Protein AF-A0A844ATQ6-F1 (afdb_monomer_lite)

InterPro domains:
  IPR001343 RTX calcium-binding nonapeptide repeat [PF00353] (428-460)
  IPR001343 RTX calcium-binding nonapeptide repeat [PF00353] (462-496)
  IPR001343 RTX calcium-binding nonapeptide repeat [PF00353] (525-558)
  IPR001466 Beta-lactamase-related [PF00144] (22-271)
  IPR003995 RTX toxin determinant A [PR01488] (62-83)
  IPR003995 RTX toxin determinant A [PR01488] (525-546)
  IPR011049 Serralysin-like metalloprotease, C-terminal [G3DSA:2.150.10.10] (429-467)
  IPR011049 Serralysin-like metalloprotease, C-terminal [G3DSA:2.150.10.10] (470-515)
  IPR011049 Serralysin-like metalloprotease, C-terminal [G3DSA:2.150.10.10] (516-627)
  IPR011049 Serralysin-like metalloprotease, C-terminal [SSF51120] (438-601)
  IPR012338 Beta-lactamase/transpeptidase-like [G3DSA:3.40.710.10] (4-339)
  IPR012338 Beta-lactamase/transpeptidase-like [SSF56601] (23-316)
  IPR018511 Hemolysin-type calcium-binding conserved site [PS00330] (440-458)
  IPR018511 Hemolysin-type calcium-binding conserved site [PS00330] (458-476)
  IPR018511 Hemolysin-type calcium-binding conserved site [PS00330] (521-539)
  IPR018511 Hemolysin-type calcium-binding conserved site [PS00330] (530-548)
  IPR018511 Hemolysin-type calcium-binding conserved site [PS00330] (539-557)
  IPR050491 Beta-lactamase AmpC-like [PTHR46825] (9-345)

Structure (mmCIF, N/CA/C/O backbone):
data_AF-A0A844ATQ6-F1
#
_entry.id   AF-A0A844ATQ6-F1
#
loop_
_atom_site.group_PDB
_atom_site.id
_atom_site.type_symbol
_atom_site.label_atom_id
_atom_site.label_alt_id
_atom_site.label_comp_id
_atom_site.label_asym_id
_atom_site.label_entity_id
_atom_site.label_seq_id
_atom_site.pdbx_PDB_ins_code
_atom_site.Cartn_x
_atom_site.Cartn_y
_atom_site.Cartn_z
_atom_site.occupancy
_atom_site.B_iso_or_equiv
_atom_site.auth_seq_id
_atom_site.auth_comp_id
_atom_site.auth_asym_id
_atom_site.auth_atom_id
_atom_site.pdbx_PDB_model_num
ATOM 1 N N . MET A 1 1 ? -4.020 -2.992 -28.071 1.00 38.81 1 MET A N 1
ATOM 2 C CA . MET A 1 1 ? -3.201 -4.146 -27.638 1.00 38.81 1 MET A CA 1
ATOM 3 C C . MET A 1 1 ? -1.883 -4.136 -28.378 1.00 38.81 1 MET A C 1
ATOM 5 O O . MET A 1 1 ? -1.831 -4.444 -29.564 1.00 38.81 1 MET A O 1
ATOM 9 N N . THR A 1 2 ? -0.834 -3.743 -27.676 1.00 37.75 2 THR A N 1
ATOM 10 C CA . THR A 1 2 ? 0.533 -3.782 -28.170 1.00 37.75 2 THR A CA 1
ATOM 11 C C . THR A 1 2 ? 1.188 -4.994 -27.542 1.00 37.75 2 THR A C 1
ATOM 13 O O . THR A 1 2 ? 1.306 -5.078 -26.323 1.00 37.75 2 THR A O 1
ATOM 16 N N . LYS A 1 3 ? 1.568 -5.970 -28.359 1.00 44.66 3 LYS A N 1
ATOM 17 C CA . LYS A 1 3 ? 2.330 -7.108 -27.859 1.00 44.66 3 LYS A CA 1
ATOM 18 C C . LYS A 1 3 ? 3.754 -6.624 -27.612 1.00 44.66 3 LYS A C 1
ATOM 20 O O . LYS A 1 3 ? 4.415 -6.197 -28.560 1.00 44.66 3 LYS A O 1
ATOM 25 N N . PHE A 1 4 ? 4.173 -6.650 -26.347 1.00 57.25 4 PHE A N 1
ATOM 26 C CA . PHE A 1 4 ? 5.565 -6.449 -25.959 1.00 57.25 4 PHE A CA 1
ATOM 27 C C . PHE A 1 4 ? 6.418 -7.447 -26.743 1.00 57.25 4 PHE A C 1
ATOM 29 O O . PHE A 1 4 ? 6.160 -8.651 -26.689 1.00 57.25 4 PHE A O 1
ATOM 36 N N . ASP A 1 5 ? 7.370 -6.944 -27.525 1.00 64.88 5 ASP A N 1
ATOM 37 C CA . ASP A 1 5 ? 8.362 -7.763 -28.215 1.00 64.88 5 ASP A CA 1
ATOM 38 C C . ASP A 1 5 ? 9.671 -7.736 -27.413 1.00 64.88 5 ASP A C 1
ATOM 40 O O . ASP A 1 5 ? 10.418 -6.752 -27.496 1.00 64.88 5 ASP A O 1
ATOM 44 N N . PRO A 1 6 ? 9.986 -8.817 -26.670 1.00 66.69 6 PRO A N 1
ATOM 45 C CA . PRO A 1 6 ? 11.220 -8.930 -25.902 1.00 66.69 6 PRO A CA 1
ATOM 46 C C . PRO A 1 6 ? 12.475 -8.654 -26.730 1.00 66.69 6 PRO A C 1
ATOM 48 O O . PRO A 1 6 ? 13.428 -8.067 -26.228 1.00 66.69 6 PRO A O 1
ATOM 51 N N . ASN A 1 7 ? 12.499 -9.045 -28.009 1.00 75.00 7 ASN A N 1
ATOM 52 C CA . ASN A 1 7 ? 13.700 -8.915 -28.836 1.00 75.00 7 ASN A CA 1
ATOM 53 C C . ASN A 1 7 ? 13.980 -7.463 -29.211 1.00 75.00 7 ASN A C 1
ATOM 55 O O . ASN A 1 7 ? 15.129 -7.014 -29.204 1.00 75.00 7 ASN A O 1
ATOM 59 N N . ALA A 1 8 ? 12.927 -6.730 -29.545 1.00 73.56 8 ALA A N 1
ATOM 60 C CA . ALA A 1 8 ? 13.019 -5.323 -29.879 1.00 73.56 8 ALA A CA 1
ATOM 61 C C . ALA A 1 8 ? 13.275 -4.466 -28.626 1.00 73.56 8 ALA A C 1
ATOM 63 O O . ALA A 1 8 ? 14.114 -3.568 -28.695 1.00 73.56 8 ALA A O 1
ATOM 64 N N . PHE A 1 9 ? 12.688 -4.819 -27.473 1.00 80.31 9 PHE A N 1
ATOM 65 C CA . PHE A 1 9 ? 13.021 -4.204 -26.184 1.00 80.31 9 PHE A CA 1
ATOM 66 C C . PHE A 1 9 ? 14.500 -4.408 -25.824 1.00 80.31 9 PHE A C 1
ATOM 68 O O . PHE A 1 9 ? 15.216 -3.430 -25.619 1.00 80.31 9 PHE A O 1
ATOM 75 N N . MET A 1 10 ? 15.000 -5.650 -25.865 1.00 83.81 10 MET A N 1
ATOM 76 C CA . MET A 1 10 ? 16.425 -5.947 -25.650 1.00 83.81 10 MET A CA 1
ATOM 77 C C . MET A 1 10 ? 17.326 -5.151 -26.602 1.00 83.81 10 MET A C 1
ATOM 79 O O . MET A 1 10 ? 18.316 -4.560 -26.175 1.00 83.81 10 MET A O 1
ATOM 83 N N . SER A 1 11 ? 16.968 -5.084 -27.888 1.00 86.81 11 SER A N 1
ATOM 84 C CA . SER A 1 11 ? 17.732 -4.325 -28.889 1.00 86.81 11 SER A CA 1
ATOM 85 C C . SER A 1 11 ? 17.737 -2.820 -28.600 1.00 86.81 11 SER A C 1
ATOM 87 O O . SER A 1 11 ? 18.735 -2.140 -28.828 1.00 86.81 11 SER A O 1
ATOM 89 N N . ALA A 1 12 ? 16.630 -2.276 -28.096 1.00 87.50 12 ALA A N 1
ATOM 90 C CA . ALA A 1 12 ? 16.512 -0.869 -27.746 1.00 87.50 12 ALA A CA 1
ATOM 91 C C . ALA A 1 12 ? 17.353 -0.501 -26.523 1.00 87.50 12 ALA A C 1
ATOM 93 O O . ALA A 1 12 ? 18.058 0.506 -26.553 1.00 87.50 12 ALA A O 1
ATOM 94 N N . VAL A 1 13 ? 17.341 -1.346 -25.492 1.00 90.94 13 VAL A N 1
ATOM 95 C CA . VAL A 1 13 ? 18.189 -1.177 -24.306 1.00 90.94 13 VAL A CA 1
ATOM 96 C C . VAL A 1 13 ? 19.673 -1.278 -24.690 1.00 90.94 13 VAL A C 1
ATOM 98 O O . VAL A 1 13 ? 20.479 -0.447 -24.275 1.00 90.94 13 VAL A O 1
ATOM 101 N N . GLN A 1 14 ? 20.034 -2.204 -25.589 1.00 93.00 14 GLN A N 1
ATOM 102 C CA . GLN A 1 14 ? 21.385 -2.283 -26.166 1.00 93.00 14 GLN A CA 1
ATOM 103 C C . GLN A 1 14 ? 21.783 -1.009 -26.925 1.00 93.00 14 GLN A C 1
ATOM 105 O O . GLN A 1 14 ? 22.914 -0.544 -26.788 1.00 93.00 14 GLN A O 1
ATOM 110 N N . ASN A 1 15 ? 20.866 -0.415 -27.696 1.00 90.88 15 ASN A N 1
ATOM 111 C CA . ASN A 1 15 ? 21.109 0.858 -28.382 1.00 90.88 15 ASN A CA 1
ATOM 112 C C . ASN A 1 15 ? 21.277 2.023 -27.395 1.00 90.88 15 ASN A C 1
ATOM 114 O O . ASN A 1 15 ? 22.117 2.891 -27.625 1.00 90.88 15 ASN A O 1
ATOM 118 N N . GLY A 1 16 ? 20.509 2.025 -26.302 1.00 91.56 16 GLY A N 1
ATOM 119 C CA . GLY A 1 16 ? 20.663 2.964 -25.193 1.00 91.56 16 GLY A CA 1
ATOM 120 C C . GLY A 1 16 ? 22.066 2.890 -24.599 1.00 91.56 16 GLY A C 1
ATOM 121 O O . GLY A 1 16 ? 22.805 3.871 -24.641 1.00 91.56 16 GLY A O 1
ATOM 122 N N . MET A 1 17 ? 22.497 1.697 -24.189 1.00 94.38 17 MET A N 1
ATOM 123 C CA . MET A 1 17 ? 23.856 1.451 -23.695 1.00 94.38 17 MET A CA 1
ATOM 124 C C . MET A 1 17 ? 24.949 1.840 -24.707 1.00 94.38 17 MET A C 1
ATOM 126 O O . MET A 1 17 ? 25.973 2.409 -24.341 1.00 94.38 17 MET A O 1
ATOM 130 N N . ALA A 1 18 ? 24.739 1.597 -26.003 1.00 93.12 18 ALA A N 1
ATOM 131 C CA . ALA A 1 18 ? 25.679 2.008 -27.049 1.00 93.12 18 ALA A CA 1
ATOM 132 C C . ALA A 1 18 ? 25.796 3.538 -27.216 1.00 93.12 18 ALA A C 1
ATOM 134 O O . ALA A 1 18 ? 26.743 4.006 -27.849 1.00 93.12 18 ALA A O 1
ATOM 135 N N . SER A 1 19 ? 24.851 4.315 -26.674 1.00 91.62 19 SER A N 1
ATOM 136 C CA . SER A 1 19 ? 24.891 5.782 -26.677 1.00 91.62 19 SER A CA 1
ATOM 137 C C . SER A 1 19 ? 25.714 6.378 -25.533 1.00 91.62 19 SER A C 1
ATOM 139 O O . SER A 1 19 ? 25.992 7.578 -25.560 1.00 91.62 19 SER A O 1
ATOM 141 N N . TYR A 1 20 ? 26.104 5.566 -24.542 1.00 93.19 20 TYR A N 1
ATOM 142 C CA . TYR A 1 20 ? 26.941 6.027 -23.444 1.00 93.19 20 TYR A CA 1
ATOM 143 C C . TYR A 1 20 ? 28.271 6.561 -23.986 1.00 93.19 20 TYR A C 1
ATOM 145 O O . TYR A 1 20 ? 29.025 5.855 -24.657 1.00 93.19 20 TYR A O 1
ATOM 153 N N . ALA A 1 21 ? 28.536 7.836 -23.708 1.00 87.00 21 ALA A N 1
ATOM 154 C CA . ALA A 1 21 ? 29.708 8.557 -24.201 1.00 87.00 21 ALA A CA 1
ATOM 155 C C . ALA A 1 21 ? 30.670 8.981 -23.079 1.00 87.00 21 ALA A C 1
ATOM 157 O O . ALA A 1 21 ? 31.659 9.661 -23.356 1.00 87.00 21 ALA A O 1
ATOM 158 N N . GLY A 1 22 ? 30.376 8.599 -21.831 1.00 86.19 22 GLY A N 1
ATOM 159 C CA . GLY A 1 22 ? 31.247 8.854 -20.691 1.00 86.19 22 GLY A CA 1
ATOM 160 C C . GLY A 1 22 ? 32.509 7.995 -20.747 1.00 86.19 22 GLY A C 1
ATOM 161 O O . GLY A 1 22 ? 32.565 6.964 -21.416 1.00 86.19 22 GLY A O 1
ATOM 162 N N . ASP A 1 23 ? 33.544 8.415 -20.030 1.00 89.81 23 ASP A N 1
ATOM 163 C CA . ASP A 1 23 ? 34.833 7.728 -19.998 1.00 89.81 23 ASP A CA 1
ATOM 164 C C . ASP A 1 23 ? 35.087 6.989 -18.676 1.00 89.81 23 ASP A C 1
ATOM 166 O O . ASP A 1 23 ? 36.220 6.577 -18.411 1.00 89.81 23 ASP A O 1
ATOM 170 N N . ALA A 1 24 ? 34.058 6.795 -17.845 1.00 93.56 24 ALA A N 1
ATOM 171 C CA . ALA A 1 24 ? 34.177 6.018 -16.613 1.00 93.56 24 ALA A CA 1
ATOM 172 C C . ALA A 1 24 ? 34.747 4.607 -16.885 1.00 93.56 24 ALA A C 1
ATOM 174 O O . ALA A 1 24 ? 34.417 4.007 -17.912 1.00 93.56 24 ALA A O 1
ATOM 175 N N . PRO A 1 25 ? 35.592 4.055 -15.991 1.00 94.69 25 PRO A N 1
ATOM 176 C CA . PRO A 1 25 ? 36.188 2.729 -16.188 1.00 94.69 25 PRO A CA 1
ATOM 177 C C . PRO A 1 25 ? 35.173 1.596 -16.337 1.00 94.69 25 PRO A C 1
ATOM 179 O O . PRO A 1 25 ? 35.445 0.638 -17.060 1.00 94.69 25 PRO A O 1
ATOM 182 N N . ALA A 1 26 ? 34.005 1.730 -15.708 1.00 96.44 26 ALA A N 1
ATOM 183 C CA . ALA A 1 26 ? 32.845 0.902 -15.971 1.00 96.44 26 ALA A CA 1
ATOM 184 C C . ALA A 1 26 ? 31.550 1.719 -15.929 1.00 96.44 26 ALA A C 1
ATOM 186 O O . ALA A 1 26 ? 31.425 2.700 -15.191 1.00 96.44 26 ALA A O 1
ATOM 187 N N . VAL A 1 27 ? 30.578 1.265 -16.715 1.00 96.94 27 VAL A N 1
ATOM 188 C CA . VAL A 1 27 ? 29.175 1.661 -16.609 1.00 96.94 27 VAL A CA 1
ATOM 189 C C . VAL A 1 27 ? 28.333 0.397 -16.538 1.00 96.94 27 VAL A C 1
ATOM 191 O O . VAL A 1 27 ? 28.502 -0.516 -17.349 1.00 96.94 27 VAL A O 1
ATOM 194 N N . LEU A 1 28 ? 27.453 0.336 -15.548 1.00 97.38 28 LEU A N 1
ATOM 195 C CA . LEU A 1 28 ? 26.475 -0.732 -15.386 1.00 97.38 28 LEU A CA 1
ATOM 196 C C . LEU A 1 28 ? 25.103 -0.113 -15.598 1.00 97.38 28 LEU A C 1
ATOM 198 O O . LEU A 1 28 ? 24.837 0.985 -15.113 1.00 97.38 28 LEU A O 1
ATOM 202 N N . MET A 1 29 ? 24.246 -0.801 -16.329 1.00 97.19 29 MET A N 1
ATOM 203 C CA . MET A 1 29 ? 22.876 -0.385 -16.567 1.00 97.19 29 MET A CA 1
ATOM 204 C C . MET A 1 29 ? 21.993 -1.610 -16.539 1.00 97.19 29 MET A C 1
ATOM 206 O O . MET A 1 29 ? 22.346 -2.666 -17.065 1.00 97.19 29 MET A O 1
ATOM 210 N N . GLU A 1 30 ? 20.818 -1.448 -15.974 1.00 96.75 30 GLU A N 1
ATOM 211 C CA . GLU A 1 30 ? 19.786 -2.456 -16.040 1.00 96.75 30 GLU A CA 1
ATOM 212 C C . GLU A 1 30 ? 18.453 -1.770 -16.271 1.00 96.75 30 GLU A C 1
ATOM 214 O O . GLU A 1 30 ? 18.163 -0.711 -15.705 1.00 96.75 30 GLU A O 1
ATOM 219 N N . VAL A 1 31 ? 17.680 -2.348 -17.182 1.00 94.19 31 VAL A N 1
ATOM 220 C CA . VAL A 1 31 ? 16.356 -1.848 -17.526 1.00 94.19 31 VAL A CA 1
ATOM 221 C C . VAL A 1 31 ? 15.381 -2.998 -17.421 1.00 94.19 31 VAL A C 1
ATOM 223 O O . VAL A 1 31 ? 15.511 -3.987 -18.144 1.00 94.19 31 VAL A O 1
ATOM 226 N N . GLU A 1 32 ? 14.406 -2.854 -16.537 1.00 90.19 32 GLU A N 1
ATOM 227 C CA . GLU A 1 32 ? 13.373 -3.850 -16.294 1.00 90.19 32 GLU A CA 1
ATOM 228 C C . GLU A 1 32 ? 12.025 -3.340 -16.786 1.00 90.19 32 GLU A C 1
ATOM 230 O O . GLU A 1 32 ? 11.687 -2.161 -16.640 1.00 90.19 32 GLU A O 1
ATOM 235 N N . ARG A 1 33 ? 11.270 -4.238 -17.420 1.00 81.81 33 ARG A N 1
ATOM 236 C CA . ARG A 1 33 ? 9.854 -4.032 -17.698 1.00 81.81 33 ARG A CA 1
ATOM 237 C C . ARG A 1 33 ? 9.115 -5.363 -17.809 1.00 81.81 33 ARG A C 1
ATOM 239 O O . ARG A 1 33 ? 9.524 -6.233 -18.579 1.00 81.81 33 ARG A O 1
ATOM 246 N N . ASN A 1 34 ? 7.958 -5.467 -17.154 1.00 70.69 34 ASN A N 1
ATOM 247 C CA . ASN A 1 34 ? 7.061 -6.630 -17.209 1.00 70.69 34 ASN A CA 1
ATOM 248 C C . ASN A 1 34 ? 7.776 -7.967 -16.921 1.00 70.69 34 ASN A C 1
ATOM 250 O O . ASN A 1 34 ? 7.528 -8.971 -17.591 1.00 70.69 34 ASN A O 1
ATOM 254 N N . GLY A 1 35 ? 8.698 -7.971 -15.957 1.00 71.62 35 GLY A N 1
ATOM 255 C CA . GLY A 1 35 ? 9.470 -9.146 -15.556 1.00 71.62 35 GLY A CA 1
ATOM 256 C C . GLY A 1 35 ? 10.632 -9.493 -16.492 1.00 71.62 35 GLY A C 1
ATOM 257 O O . GLY A 1 35 ? 11.340 -10.467 -16.238 1.00 71.62 35 GLY A O 1
ATOM 258 N N . LEU A 1 36 ? 10.858 -8.721 -17.562 1.00 77.25 36 LEU A N 1
ATOM 259 C CA . LEU A 1 36 ? 12.050 -8.834 -18.399 1.00 77.25 36 LEU A CA 1
ATOM 260 C C . LEU A 1 36 ? 13.070 -7.775 -17.984 1.00 77.25 36 LEU A C 1
ATOM 262 O O . LEU A 1 36 ? 12.887 -6.593 -18.276 1.00 77.25 36 LEU A O 1
ATOM 266 N N . SER A 1 37 ? 14.167 -8.219 -17.373 1.00 87.69 37 SER A N 1
ATOM 267 C CA . SER A 1 37 ? 15.332 -7.377 -17.110 1.00 87.69 37 SER A CA 1
ATOM 268 C C . SER A 1 37 ? 16.386 -7.534 -18.206 1.00 87.69 37 SER A C 1
ATOM 270 O O . SER A 1 37 ? 16.651 -8.639 -18.690 1.00 87.69 37 SER A O 1
ATOM 272 N N . VAL A 1 38 ? 16.967 -6.414 -18.628 1.00 92.25 38 VAL A N 1
ATOM 273 C CA . VAL A 1 38 ? 18.083 -6.364 -19.572 1.00 92.25 38 VAL A CA 1
ATOM 274 C C . VAL A 1 38 ? 19.276 -5.732 -18.874 1.00 92.25 38 VAL A C 1
ATOM 276 O O . VAL A 1 38 ? 19.400 -4.511 -18.789 1.00 92.25 38 VAL A O 1
ATOM 279 N N . GLU A 1 39 ? 20.158 -6.600 -18.400 1.00 95.38 39 GLU A N 1
ATOM 280 C CA . GLU A 1 39 ? 21.412 -6.260 -17.738 1.00 95.38 39 GLU A CA 1
ATOM 281 C C . GLU A 1 39 ? 22.512 -6.018 -18.773 1.00 95.38 39 GLU A C 1
ATOM 283 O O . GLU A 1 39 ? 22.809 -6.876 -19.612 1.00 95.38 39 GLU A O 1
ATOM 288 N N . LEU A 1 40 ? 23.119 -4.833 -18.738 1.00 96.44 40 LEU A N 1
ATOM 289 C CA . LEU A 1 40 ? 24.229 -4.461 -19.600 1.00 96.44 40 LEU A CA 1
ATOM 290 C C . LEU A 1 40 ? 25.335 -3.794 -18.787 1.00 96.44 40 LEU A C 1
ATOM 292 O O . LEU A 1 40 ? 25.109 -2.825 -18.067 1.00 96.44 40 LEU A O 1
ATOM 296 N N . ALA A 1 41 ? 26.566 -4.235 -19.018 1.00 95.94 41 ALA A N 1
ATOM 297 C CA . ALA A 1 41 ? 27.761 -3.611 -18.480 1.00 95.94 41 ALA A CA 1
ATOM 298 C C . ALA A 1 41 ? 28.758 -3.313 -19.605 1.00 95.94 41 ALA A C 1
ATOM 300 O O . ALA A 1 41 ? 28.888 -4.070 -20.572 1.00 95.94 41 ALA A O 1
ATOM 301 N N . GLN A 1 42 ? 29.484 -2.208 -19.472 1.00 95.75 42 GLN A N 1
ATOM 302 C CA . GLN A 1 42 ? 30.662 -1.902 -20.278 1.00 95.75 42 GLN A CA 1
ATOM 303 C C . GLN A 1 42 ? 31.836 -1.570 -19.361 1.00 95.75 42 GLN A C 1
ATOM 305 O O . GLN A 1 42 ? 31.654 -1.026 -18.275 1.00 95.75 42 GLN A O 1
ATOM 310 N N . GLY A 1 43 ? 33.050 -1.855 -19.831 1.00 95.31 43 GLY A N 1
ATOM 311 C CA . GLY A 1 43 ? 34.276 -1.564 -19.095 1.00 95.31 43 GLY A CA 1
ATOM 312 C C . GLY A 1 43 ? 34.751 -2.718 -18.214 1.00 95.31 43 GLY A C 1
ATOM 313 O O . GLY A 1 43 ? 34.447 -3.885 -18.477 1.00 95.31 43 GLY A O 1
ATOM 314 N N . THR A 1 44 ? 35.565 -2.398 -17.213 1.00 95.31 44 THR A N 1
ATOM 315 C CA . THR A 1 44 ? 36.296 -3.380 -16.400 1.00 95.31 44 THR A CA 1
ATOM 316 C C . THR A 1 44 ? 36.173 -3.097 -14.906 1.00 95.31 44 THR A C 1
ATOM 318 O O . THR A 1 44 ? 35.864 -1.979 -14.503 1.00 95.31 44 THR A O 1
ATOM 321 N N . LEU A 1 45 ? 36.424 -4.109 -14.069 1.00 91.31 45 LEU A N 1
ATOM 322 C CA . LEU A 1 45 ? 36.301 -3.991 -12.608 1.00 91.31 45 LEU A CA 1
ATOM 323 C C . LEU A 1 45 ? 37.207 -2.905 -12.004 1.00 91.31 45 LEU A C 1
ATOM 325 O O . LEU A 1 45 ? 36.855 -2.313 -10.986 1.00 91.31 45 LEU A O 1
ATOM 329 N N . SER A 1 46 ? 38.362 -2.644 -12.624 1.00 92.62 46 SER A N 1
ATOM 330 C CA . SER A 1 46 ? 39.246 -1.519 -12.303 1.00 92.62 46 SER A CA 1
ATOM 331 C C . SER A 1 46 ? 40.100 -1.132 -13.517 1.00 92.62 46 SER A C 1
ATOM 333 O O . SER A 1 46 ? 40.096 -1.821 -14.537 1.00 92.62 46 SER A O 1
ATOM 335 N N . LEU A 1 47 ? 40.863 -0.039 -13.420 1.00 91.25 47 LEU A N 1
ATOM 336 C CA . LEU A 1 47 ? 41.834 0.359 -14.450 1.00 91.25 47 LEU A CA 1
ATOM 337 C C . LEU A 1 47 ? 43.029 -0.607 -14.574 1.00 91.25 47 LEU A C 1
ATOM 339 O O . LEU A 1 47 ? 43.624 -0.692 -15.649 1.00 91.25 47 LEU A O 1
ATOM 343 N N . ASP A 1 48 ? 43.365 -1.329 -13.501 1.00 89.56 48 ASP A N 1
ATOM 344 C CA . ASP A 1 48 ? 44.504 -2.258 -13.448 1.00 89.56 48 ASP A CA 1
ATOM 345 C C . ASP A 1 48 ? 44.090 -3.733 -13.645 1.00 89.56 48 ASP A C 1
ATOM 347 O O . ASP A 1 48 ? 44.944 -4.601 -13.843 1.00 89.56 48 ASP A O 1
ATOM 351 N N . ASP A 1 49 ? 42.786 -4.022 -13.629 1.00 88.75 49 ASP A N 1
ATOM 352 C CA . ASP A 1 49 ? 42.197 -5.345 -13.847 1.00 88.75 49 ASP A CA 1
ATOM 353 C C . ASP A 1 49 ? 41.349 -5.346 -15.122 1.00 88.75 49 ASP A C 1
ATOM 355 O O . ASP A 1 49 ? 40.322 -4.681 -15.199 1.00 88.75 49 ASP A O 1
ATOM 359 N N . SER A 1 50 ? 41.747 -6.137 -16.123 1.00 91.69 50 SER A N 1
ATOM 360 C CA . SER A 1 50 ? 41.017 -6.258 -17.390 1.00 91.69 50 SER A CA 1
ATOM 361 C C . SER A 1 50 ? 39.759 -7.136 -17.319 1.00 91.69 50 SER A C 1
ATOM 363 O O . SER A 1 50 ? 39.159 -7.411 -18.359 1.00 91.69 50 SER A O 1
ATOM 365 N N . THR A 1 51 ? 39.399 -7.653 -16.142 1.00 94.56 51 THR A N 1
ATOM 366 C CA . THR A 1 51 ? 38.177 -8.440 -15.944 1.00 94.56 51 THR A CA 1
ATOM 367 C C . THR A 1 51 ? 36.955 -7.578 -16.277 1.00 94.56 51 THR A C 1
ATOM 369 O O . THR A 1 51 ? 36.840 -6.476 -15.735 1.00 94.56 51 THR A O 1
ATOM 372 N N . PRO A 1 52 ? 36.056 -8.031 -17.175 1.00 96.06 52 PRO A N 1
ATOM 373 C CA . PRO A 1 52 ? 34.854 -7.280 -17.518 1.00 96.06 52 PRO A CA 1
ATOM 374 C C . PRO A 1 52 ? 33.995 -7.002 -16.288 1.00 96.06 52 PRO A C 1
ATOM 376 O O . PRO A 1 52 ? 33.831 -7.879 -15.439 1.00 96.06 52 PRO A O 1
ATOM 379 N N . ALA A 1 53 ? 33.441 -5.796 -16.213 1.00 95.06 53 ALA A N 1
ATOM 380 C CA . ALA A 1 53 ? 32.435 -5.487 -15.210 1.00 95.06 53 ALA A CA 1
ATOM 381 C C . ALA A 1 53 ? 31.121 -6.227 -15.518 1.00 95.06 53 ALA A C 1
ATOM 383 O O . ALA A 1 53 ? 30.819 -6.508 -16.681 1.00 95.06 53 ALA A O 1
ATOM 384 N N . THR A 1 54 ? 30.348 -6.532 -14.479 1.00 93.94 54 THR A N 1
ATOM 385 C CA . THR A 1 54 ? 29.026 -7.165 -14.580 1.00 93.94 54 THR A CA 1
ATOM 386 C C . THR A 1 54 ? 28.034 -6.441 -13.677 1.00 93.94 54 THR A C 1
ATOM 388 O O . THR A 1 54 ? 28.428 -5.702 -12.773 1.00 93.94 54 THR A O 1
ATOM 391 N N . ASN A 1 55 ? 26.744 -6.654 -13.915 1.00 90.62 55 ASN A N 1
ATOM 392 C CA . ASN A 1 55 ? 25.656 -6.087 -13.119 1.00 90.62 55 ASN A CA 1
ATOM 393 C C . ASN A 1 55 ? 25.588 -6.649 -11.685 1.00 90.62 55 ASN A C 1
ATOM 395 O O . ASN A 1 55 ? 24.956 -6.044 -10.822 1.00 90.62 55 ASN A O 1
ATOM 399 N N . GLU A 1 56 ? 26.306 -7.741 -11.397 1.00 88.69 56 GLU A N 1
ATOM 400 C CA . GLU A 1 56 ? 26.466 -8.280 -10.038 1.00 88.69 56 GLU A CA 1
ATOM 401 C C . GLU A 1 56 ? 27.499 -7.497 -9.203 1.00 88.69 56 GLU A C 1
ATOM 403 O O . GLU A 1 56 ? 27.639 -7.727 -8.001 1.00 88.69 56 GLU A O 1
ATOM 408 N N . ALA A 1 57 ? 28.258 -6.584 -9.821 1.00 93.88 57 ALA A N 1
ATOM 409 C CA . ALA A 1 57 ? 29.257 -5.796 -9.116 1.00 93.88 57 ALA A CA 1
ATOM 410 C C . ALA A 1 57 ? 28.593 -4.764 -8.191 1.00 93.88 57 ALA A C 1
ATOM 412 O O . ALA A 1 57 ? 27.722 -3.994 -8.603 1.00 93.88 57 ALA A O 1
ATOM 413 N N . LYS A 1 58 ? 29.040 -4.723 -6.932 1.00 95.56 58 LYS A N 1
ATOM 414 C CA . LYS A 1 58 ? 28.493 -3.814 -5.920 1.00 95.56 58 LYS A CA 1
ATOM 415 C C . LYS A 1 58 ? 29.057 -2.409 -6.092 1.00 95.56 58 LYS A C 1
ATOM 417 O O . LYS A 1 58 ? 30.221 -2.247 -6.449 1.00 95.56 58 LYS A O 1
ATOM 422 N N . TYR A 1 59 ? 28.274 -1.387 -5.785 1.00 94.75 59 TYR A N 1
ATOM 423 C CA . TYR A 1 59 ? 28.694 0.010 -5.826 1.00 94.75 59 TYR A CA 1
ATOM 424 C C . TYR A 1 59 ? 27.985 0.839 -4.756 1.00 94.75 59 TYR A C 1
ATOM 426 O O . TYR A 1 59 ? 26.912 0.489 -4.269 1.00 94.75 59 TYR A O 1
ATOM 434 N N . GLU A 1 60 ? 28.597 1.963 -4.398 1.00 93.50 60 GLU A N 1
ATOM 435 C CA . GLU A 1 60 ? 28.001 2.963 -3.512 1.00 93.50 60 GLU A CA 1
ATOM 436 C C . GLU A 1 60 ? 26.850 3.667 -4.233 1.00 93.50 60 GLU A C 1
ATOM 438 O O . GLU A 1 60 ? 27.047 4.279 -5.292 1.00 93.50 60 GLU A O 1
ATOM 443 N N . ILE A 1 61 ? 25.646 3.581 -3.666 1.00 94.19 61 ILE A N 1
ATOM 444 C CA . ILE A 1 61 ? 24.444 4.167 -4.277 1.00 94.19 61 ILE A CA 1
ATOM 445 C C . ILE A 1 61 ? 24.266 5.645 -3.909 1.00 94.19 61 ILE A C 1
ATOM 447 O O . ILE A 1 61 ? 23.417 6.328 -4.483 1.00 94.19 61 ILE A O 1
ATOM 451 N N . GLY A 1 62 ? 25.064 6.156 -2.966 1.00 91.19 62 GLY A N 1
ATOM 452 C CA . GLY A 1 62 ? 25.026 7.542 -2.511 1.00 91.19 62 GLY A CA 1
ATOM 453 C C . GLY A 1 62 ? 23.644 7.936 -2.001 1.00 91.19 62 GLY A C 1
ATOM 454 O O . GLY A 1 62 ? 22.981 7.169 -1.304 1.00 91.19 62 GLY A O 1
ATOM 455 N N . SER A 1 63 ? 23.177 9.123 -2.388 1.00 91.38 63 SER A N 1
ATOM 456 C CA . SER A 1 63 ? 21.902 9.685 -1.921 1.00 91.38 63 SER A CA 1
ATOM 457 C C . SER A 1 63 ? 20.647 8.871 -2.237 1.00 91.38 63 SER A C 1
ATOM 459 O O . SER A 1 63 ? 19.615 9.110 -1.620 1.00 91.38 63 SER A O 1
ATOM 461 N N . GLN A 1 64 ? 20.736 7.839 -3.078 1.00 93.44 64 GLN A N 1
ATOM 462 C CA . GLN A 1 64 ? 19.669 6.841 -3.196 1.00 93.44 64 GLN A CA 1
ATOM 463 C C . GLN A 1 64 ? 19.370 6.137 -1.856 1.00 93.44 64 GLN A C 1
ATOM 465 O O . GLN A 1 64 ? 18.245 5.700 -1.636 1.00 93.44 64 GLN A O 1
ATOM 470 N N . THR A 1 65 ? 20.325 6.120 -0.918 1.00 95.31 65 THR A N 1
ATOM 471 C CA . THR A 1 65 ? 20.146 5.660 0.473 1.00 95.31 65 THR A CA 1
ATOM 472 C C . THR A 1 65 ? 19.020 6.403 1.199 1.00 95.31 65 THR A C 1
ATOM 474 O O . THR A 1 65 ? 18.320 5.809 2.015 1.00 95.31 65 THR A O 1
ATOM 477 N N . LYS A 1 66 ? 18.764 7.675 0.860 1.00 93.25 66 LYS A N 1
ATOM 478 C CA . LYS A 1 66 ? 17.653 8.449 1.436 1.00 93.25 66 LYS A CA 1
ATOM 479 C C . LYS A 1 66 ? 16.306 7.787 1.182 1.00 93.25 66 LYS A C 1
ATOM 481 O O . LYS A 1 66 ? 15.449 7.809 2.058 1.00 93.25 66 LYS A O 1
ATOM 486 N N . MET A 1 67 ? 16.143 7.135 0.028 1.00 92.38 67 MET A N 1
ATOM 487 C CA . MET A 1 67 ? 14.928 6.377 -0.273 1.00 92.38 67 MET A CA 1
ATOM 488 C C . MET A 1 67 ? 14.731 5.234 0.735 1.00 92.38 67 MET A C 1
ATOM 490 O O . MET A 1 67 ? 13.622 5.027 1.221 1.00 92.38 67 MET A O 1
ATOM 494 N N . MET A 1 68 ? 15.807 4.536 1.113 1.00 94.94 68 MET A N 1
ATOM 495 C CA . MET A 1 68 ? 15.773 3.455 2.108 1.00 94.94 68 MET A CA 1
ATOM 496 C C . MET A 1 68 ? 15.503 3.995 3.519 1.00 94.94 68 MET A C 1
ATOM 498 O O . MET A 1 68 ? 14.651 3.471 4.231 1.00 94.94 68 MET A O 1
ATOM 502 N N . THR A 1 69 ? 16.143 5.097 3.911 1.00 95.44 69 THR A N 1
ATOM 503 C CA . THR A 1 69 ? 15.887 5.741 5.211 1.00 95.44 69 THR A CA 1
ATOM 504 C C . THR A 1 69 ? 14.450 6.238 5.325 1.00 95.44 69 THR A C 1
ATOM 506 O O . THR A 1 69 ? 13.784 5.953 6.316 1.00 95.44 69 THR A O 1
ATOM 509 N N . ALA A 1 70 ? 13.935 6.925 4.301 1.00 92.44 70 ALA A N 1
ATOM 510 C CA . ALA A 1 70 ? 12.540 7.359 4.265 1.00 92.44 70 ALA A CA 1
ATOM 511 C C . ALA A 1 70 ? 11.577 6.166 4.353 1.00 92.44 70 ALA A C 1
ATOM 513 O O . ALA A 1 70 ? 10.588 6.237 5.080 1.00 92.44 70 ALA A O 1
ATOM 514 N N . THR A 1 71 ? 11.895 5.058 3.675 1.00 92.50 71 THR A N 1
ATOM 515 C CA . THR A 1 71 ? 11.120 3.809 3.747 1.00 92.50 71 THR A CA 1
ATOM 516 C C . THR A 1 71 ? 10.998 3.315 5.190 1.00 92.50 71 THR A C 1
ATOM 518 O O . THR A 1 71 ? 9.882 3.099 5.659 1.00 92.50 71 THR A O 1
ATOM 521 N N . VAL A 1 72 ? 12.107 3.234 5.935 1.00 94.62 72 VAL A N 1
ATOM 522 C CA . VAL A 1 72 ? 12.079 2.808 7.348 1.00 94.62 72 VAL A CA 1
ATOM 523 C C . VAL A 1 72 ? 11.279 3.775 8.222 1.00 94.62 72 VAL A C 1
ATOM 525 O O . VAL A 1 72 ? 10.461 3.331 9.026 1.00 94.62 72 VAL A O 1
ATOM 528 N N . VAL A 1 73 ? 11.447 5.093 8.049 1.00 93.44 73 VAL A N 1
ATOM 529 C CA . VAL A 1 73 ? 10.666 6.098 8.801 1.00 93.44 73 VAL A CA 1
ATOM 530 C C . VAL A 1 73 ? 9.165 5.877 8.610 1.00 93.44 73 VAL A C 1
ATOM 532 O O . VAL A 1 73 ? 8.398 5.946 9.569 1.00 93.44 73 VAL A O 1
ATOM 535 N N . LEU A 1 74 ? 8.736 5.596 7.380 1.00 90.25 74 LEU A N 1
ATOM 536 C CA . LEU A 1 74 ? 7.326 5.401 7.051 1.00 90.25 74 LEU A CA 1
ATOM 537 C C . LEU A 1 74 ? 6.780 4.078 7.584 1.00 90.25 74 LEU A C 1
ATOM 539 O O . LEU A 1 74 ? 5.671 4.056 8.119 1.00 90.25 74 LEU A O 1
ATOM 543 N N . GLN A 1 75 ? 7.562 3.001 7.504 1.00 90.88 75 GLN A N 1
ATOM 544 C CA . GLN A 1 75 ? 7.220 1.723 8.128 1.00 90.88 75 GLN A CA 1
ATOM 545 C C . GLN A 1 75 ? 7.025 1.897 9.640 1.00 90.88 75 GLN A C 1
ATOM 547 O O . GLN A 1 75 ? 5.966 1.552 10.165 1.00 90.88 75 GLN A O 1
ATOM 552 N N . MET A 1 76 ? 7.974 2.538 10.326 1.00 92.50 76 MET A N 1
ATOM 553 C CA . MET A 1 76 ? 7.882 2.799 11.767 1.00 92.50 76 MET A CA 1
ATOM 554 C C . MET A 1 76 ? 6.692 3.699 12.128 1.00 92.50 76 MET A C 1
ATOM 556 O O . MET A 1 76 ? 6.005 3.447 13.121 1.00 92.50 76 MET A O 1
ATOM 560 N N . ALA A 1 77 ? 6.389 4.711 11.309 1.00 89.38 77 ALA A N 1
ATOM 561 C CA . ALA A 1 77 ? 5.202 5.538 11.509 1.00 89.38 77 ALA A CA 1
ATOM 562 C C . ALA A 1 77 ? 3.902 4.720 11.385 1.00 89.38 77 ALA A C 1
ATOM 564 O O . ALA A 1 77 ? 2.993 4.861 12.205 1.00 89.38 77 ALA A O 1
ATOM 565 N N . SER A 1 78 ? 3.826 3.816 10.401 1.00 85.38 78 SER A N 1
ATOM 566 C CA . SER A 1 78 ? 2.670 2.927 10.199 1.00 85.38 78 SER A CA 1
ATOM 567 C C . SER A 1 78 ? 2.478 1.922 11.341 1.00 85.38 78 SER A C 1
ATOM 569 O O . SER A 1 78 ? 1.352 1.592 11.713 1.00 85.38 78 SER A O 1
ATOM 571 N N . GLU A 1 79 ? 3.584 1.497 11.952 1.00 90.44 79 GLU A N 1
ATOM 572 C CA . GLU A 1 79 ? 3.627 0.615 13.119 1.00 90.44 79 GLU A CA 1
ATOM 573 C C . GLU A 1 79 ? 3.275 1.348 14.426 1.00 90.44 79 GLU A C 1
ATOM 575 O O . GLU A 1 79 ? 3.123 0.720 15.475 1.00 90.44 79 GLU A O 1
ATOM 580 N N . GLY A 1 80 ? 3.095 2.673 14.369 1.00 90.50 80 GLY A N 1
ATOM 581 C CA . GLY A 1 80 ? 2.689 3.496 15.503 1.00 90.50 80 GLY A CA 1
ATOM 582 C C . GLY A 1 80 ? 3.828 3.852 16.455 1.00 90.50 80 GLY A C 1
ATOM 583 O O . GLY A 1 80 ? 3.555 4.238 17.592 1.00 90.50 80 GLY A O 1
ATOM 584 N N . PHE A 1 81 ? 5.086 3.741 16.016 1.00 91.94 81 PHE A N 1
ATOM 585 C CA . PHE A 1 81 ? 6.235 4.201 16.798 1.00 91.94 81 PHE A CA 1
ATOM 586 C C . PHE A 1 81 ? 6.240 5.729 16.974 1.00 91.94 81 PHE A C 1
ATOM 588 O O . PHE A 1 81 ? 6.631 6.219 18.031 1.00 91.94 81 PHE A O 1
ATOM 595 N N . PHE A 1 82 ? 5.781 6.466 15.960 1.00 93.56 82 PHE A N 1
ATOM 596 C CA . PHE A 1 82 ? 5.588 7.920 15.960 1.00 93.56 82 PHE A CA 1
ATOM 597 C C . PHE A 1 82 ? 4.642 8.334 14.819 1.00 93.56 82 PHE A C 1
ATOM 599 O O . PHE A 1 82 ? 4.333 7.537 13.935 1.00 93.56 82 PHE A O 1
ATOM 606 N N . SER A 1 83 ? 4.198 9.588 14.800 1.00 92.50 83 SER A N 1
ATOM 607 C CA . SER A 1 83 ? 3.558 10.223 13.643 1.00 92.50 83 SER A CA 1
ATOM 608 C C . SER A 1 83 ? 4.570 11.049 12.851 1.00 92.50 83 SER A C 1
ATOM 610 O O . SER A 1 83 ? 5.460 11.674 13.420 1.00 92.50 83 SER A O 1
ATOM 612 N N . LEU A 1 84 ? 4.399 11.148 11.529 1.00 90.50 84 LEU A N 1
ATOM 613 C CA . LEU A 1 84 ? 5.211 12.061 10.711 1.00 90.50 84 LEU A CA 1
ATOM 614 C C . LEU A 1 84 ? 5.039 13.535 11.118 1.00 90.50 84 LEU A C 1
ATOM 616 O O . LEU A 1 84 ? 5.916 14.356 10.862 1.00 90.50 84 LEU A O 1
ATOM 620 N N . ASP A 1 85 ? 3.908 13.881 11.728 1.00 93.19 85 ASP A N 1
ATOM 621 C CA . ASP A 1 85 ? 3.637 15.241 12.198 1.00 93.19 85 ASP A CA 1
ATOM 622 C C . ASP A 1 85 ? 4.141 15.495 13.628 1.00 93.19 85 ASP A C 1
ATOM 624 O O . ASP A 1 85 ? 4.068 16.633 14.095 1.00 93.19 85 ASP A O 1
ATOM 628 N N . ASP A 1 86 ? 4.681 14.473 14.301 1.00 95.88 86 ASP A N 1
ATOM 629 C CA . ASP A 1 86 ? 5.351 14.654 15.587 1.00 95.88 86 ASP A CA 1
ATOM 630 C C . ASP A 1 86 ? 6.650 15.433 15.386 1.00 95.88 86 ASP A C 1
ATOM 632 O O . ASP A 1 86 ? 7.347 15.300 14.366 1.00 95.88 86 ASP A O 1
ATOM 636 N N . LYS A 1 87 ? 6.981 16.265 16.375 1.00 97.69 87 LYS A N 1
ATOM 637 C CA . LYS A 1 87 ? 8.264 16.958 16.386 1.00 97.69 87 LYS A CA 1
ATOM 638 C C . LYS A 1 87 ? 9.375 15.954 16.641 1.00 97.69 87 LYS A C 1
ATOM 640 O O . LYS A 1 87 ? 9.196 15.007 17.400 1.00 97.69 87 LYS A O 1
ATOM 645 N N . LEU A 1 88 ? 10.563 16.202 16.097 1.00 96.94 88 LEU A N 1
ATOM 646 C CA . LEU A 1 88 ? 11.731 15.370 16.397 1.00 96.94 88 LEU A CA 1
ATOM 647 C C . LEU A 1 88 ? 11.998 15.288 17.914 1.00 96.94 88 LEU A C 1
ATOM 649 O O . LEU A 1 88 ? 12.347 14.225 18.424 1.00 96.94 88 LEU A O 1
ATOM 653 N N . SER A 1 89 ? 11.763 16.388 18.635 1.00 95.69 89 SER A N 1
ATOM 654 C CA . SER A 1 89 ? 11.876 16.478 20.096 1.00 95.69 89 SER A CA 1
ATOM 655 C C . SER A 1 89 ? 10.829 15.674 20.874 1.00 95.69 89 SER A C 1
ATOM 657 O O . SER A 1 89 ? 11.057 15.359 22.042 1.00 95.69 89 SER A O 1
ATOM 659 N N . ASP A 1 90 ? 9.711 15.304 20.244 1.00 94.31 90 ASP A N 1
ATOM 660 C CA . ASP A 1 90 ? 8.719 14.397 20.828 1.00 94.31 90 ASP A CA 1
ATOM 661 C C . ASP A 1 90 ? 9.131 12.918 20.654 1.00 94.31 90 ASP A C 1
ATOM 663 O O . ASP A 1 90 ? 8.665 12.052 21.396 1.00 94.31 90 ASP A O 1
ATOM 667 N N . VAL A 1 91 ? 10.023 12.631 19.696 1.00 94.62 91 VAL A N 1
ATOM 668 C CA . VAL A 1 91 ? 10.424 11.275 19.279 1.00 94.62 91 VAL A CA 1
ATOM 669 C C . VAL A 1 91 ? 11.749 10.838 19.913 1.00 94.62 91 VAL A C 1
ATOM 671 O O . VAL A 1 91 ? 11.917 9.666 20.251 1.00 94.62 91 VAL A O 1
ATOM 674 N N . MET A 1 92 ? 12.690 11.764 20.117 1.00 95.56 92 MET A N 1
ATOM 675 C CA . MET A 1 92 ? 13.988 11.486 20.742 1.00 95.56 92 MET A CA 1
ATOM 676 C C . MET A 1 92 ? 14.495 12.661 21.589 1.00 95.56 92 MET A C 1
ATOM 678 O O . MET A 1 92 ? 14.060 13.800 21.426 1.00 95.56 92 MET A O 1
ATOM 682 N N . ASP A 1 93 ? 15.456 12.403 22.485 1.00 93.31 93 ASP A N 1
ATOM 683 C CA . ASP A 1 93 ? 16.120 13.468 23.250 1.00 93.31 93 ASP A CA 1
ATOM 684 C C . ASP A 1 93 ? 17.002 14.322 22.329 1.00 93.31 93 ASP A C 1
ATOM 686 O O . ASP A 1 93 ? 18.106 13.929 21.949 1.00 93.31 93 ASP A O 1
ATOM 690 N N . VAL A 1 94 ? 16.514 15.515 21.990 1.00 94.69 94 VAL A N 1
ATOM 691 C CA . VAL A 1 94 ? 17.240 16.492 21.168 1.00 94.69 94 VAL A CA 1
ATOM 692 C C . VAL A 1 94 ? 18.105 17.447 21.989 1.00 94.69 94 VAL A C 1
ATOM 694 O O . VAL A 1 94 ? 18.768 18.307 21.415 1.00 94.69 94 VAL A O 1
ATOM 697 N N . SER A 1 95 ? 18.164 17.321 23.320 1.00 92.25 95 SER A N 1
ATOM 698 C CA . SER A 1 95 ? 18.994 18.210 24.144 1.00 92.25 95 SER A CA 1
ATOM 699 C C . SER A 1 95 ? 20.491 18.203 23.782 1.00 92.25 95 SER A C 1
ATOM 701 O O . SER A 1 95 ? 21.107 19.274 23.855 1.00 92.25 95 SER A O 1
ATOM 703 N N . PRO A 1 96 ? 21.094 17.091 23.301 1.00 91.88 96 PRO A N 1
ATOM 704 C CA . PRO A 1 96 ? 22.456 17.113 22.768 1.00 91.88 96 PRO A CA 1
ATOM 705 C C . PRO A 1 96 ? 22.608 17.949 21.488 1.00 91.88 96 PRO A C 1
ATOM 707 O O . PRO A 1 96 ? 23.726 18.292 21.123 1.00 91.88 96 PRO A O 1
ATOM 710 N N . LEU A 1 97 ? 21.504 18.295 20.818 1.00 92.50 97 LEU A N 1
ATOM 711 C CA . LEU A 1 97 ? 21.451 18.962 19.515 1.00 92.50 97 LEU A CA 1
ATOM 712 C C . LEU A 1 97 ? 21.107 20.460 19.602 1.00 92.50 97 LEU A C 1
ATOM 714 O O . LEU A 1 97 ? 20.900 21.101 18.575 1.00 92.50 97 LEU A O 1
ATOM 718 N N . ALA A 1 98 ? 21.059 21.047 20.803 1.00 87.81 98 ALA A N 1
ATOM 719 C CA . ALA A 1 98 ? 20.555 22.407 21.051 1.00 87.81 98 ALA A CA 1
ATOM 720 C C . ALA A 1 98 ? 21.273 23.552 20.290 1.00 87.81 98 ALA A C 1
ATOM 722 O O . ALA A 1 98 ? 20.787 24.682 20.296 1.00 87.81 98 ALA A O 1
ATOM 723 N N . GLY A 1 99 ? 22.423 23.286 19.656 1.00 85.94 99 GLY A N 1
ATOM 724 C CA . GLY A 1 99 ? 23.134 24.229 18.780 1.00 85.94 99 GLY A CA 1
ATOM 725 C C . GLY A 1 99 ? 22.614 24.280 17.336 1.00 85.94 99 GLY A C 1
ATOM 726 O O . GLY A 1 99 ? 23.054 25.130 16.567 1.00 85.94 99 GLY A O 1
ATOM 727 N N . ILE A 1 100 ? 21.687 23.398 16.960 1.00 91.44 100 ILE A N 1
ATOM 728 C CA . ILE A 1 100 ? 21.118 23.319 15.612 1.00 91.44 100 ILE A CA 1
ATOM 729 C C . ILE A 1 100 ? 19.786 24.075 15.590 1.00 91.44 100 ILE A C 1
ATOM 731 O O . ILE A 1 100 ? 18.873 23.787 16.367 1.00 91.44 100 ILE A O 1
ATOM 735 N N . ALA A 1 101 ? 19.655 25.062 14.704 1.00 91.12 101 ALA A N 1
ATOM 736 C CA . ALA A 1 101 ? 18.409 25.809 14.571 1.00 91.12 101 ALA A CA 1
ATOM 737 C C . ALA A 1 101 ? 17.236 24.911 14.125 1.00 91.12 101 ALA A C 1
ATOM 739 O O . ALA A 1 101 ? 17.433 23.900 13.462 1.00 91.12 101 ALA A O 1
ATOM 740 N N . ASN A 1 102 ? 16.006 25.292 14.489 1.00 95.12 102 ASN A N 1
ATOM 741 C CA . ASN A 1 102 ? 14.750 24.561 14.236 1.00 95.12 102 ASN A CA 1
ATOM 742 C C . ASN A 1 102 ? 14.608 23.173 14.899 1.00 95.12 102 ASN A C 1
ATOM 744 O O . ASN A 1 102 ? 13.538 22.578 14.784 1.00 95.12 102 ASN A O 1
ATOM 748 N N . ILE A 1 103 ? 15.613 22.670 15.626 1.00 94.06 103 ILE A N 1
ATOM 749 C CA . ILE A 1 103 ? 15.638 21.277 16.112 1.00 94.06 103 ILE A CA 1
ATOM 750 C C . ILE A 1 103 ? 14.469 20.895 17.040 1.00 94.06 103 ILE A C 1
ATOM 752 O O . ILE A 1 103 ? 14.000 19.763 17.011 1.00 94.06 103 ILE A O 1
ATOM 756 N N . GLU A 1 104 ? 13.955 21.853 17.813 1.00 93.88 104 GLU A N 1
ATOM 757 C CA . GLU A 1 104 ? 12.822 21.675 18.741 1.00 93.88 104 GLU A CA 1
ATOM 758 C C . GLU A 1 104 ? 11.441 21.812 18.067 1.00 93.88 104 GLU A C 1
ATOM 760 O O . GLU A 1 104 ? 10.402 21.548 18.677 1.00 93.88 104 GLU A O 1
ATOM 765 N N . GLU A 1 105 ? 11.404 22.294 16.823 1.00 94.88 105 GLU A N 1
ATOM 766 C CA . GLU A 1 105 ? 10.167 22.665 16.123 1.00 94.88 105 GLU A CA 1
ATOM 767 C C . GLU A 1 105 ? 9.916 21.837 14.861 1.00 94.88 105 GLU A C 1
ATOM 769 O O . GLU A 1 105 ? 8.774 21.764 14.410 1.00 94.88 105 GLU A O 1
ATOM 774 N N . VAL A 1 106 ? 10.960 21.227 14.293 1.00 96.69 106 VAL A N 1
ATOM 775 C CA . VAL A 1 106 ? 10.863 20.434 13.067 1.00 96.69 106 VAL A CA 1
ATOM 776 C C . VAL A 1 106 ? 10.078 19.145 13.298 1.00 96.69 106 VAL A C 1
ATOM 778 O O . VAL A 1 106 ? 10.268 18.465 14.308 1.00 96.69 106 VAL A O 1
ATOM 781 N N . THR A 1 107 ? 9.241 18.774 12.334 1.00 96.94 107 THR A N 1
ATOM 782 C CA . THR A 1 107 ? 8.567 17.471 12.317 1.00 96.94 107 THR A CA 1
ATOM 783 C C . THR A 1 107 ? 9.322 16.440 11.487 1.00 96.94 107 THR A C 1
ATOM 785 O O . THR A 1 107 ? 10.094 16.787 10.587 1.00 96.94 107 THR A O 1
ATOM 788 N N . LEU A 1 108 ? 9.064 15.153 11.728 1.00 94.62 108 LEU A N 1
ATOM 789 C CA . LEU A 1 108 ? 9.635 14.079 10.906 1.00 94.62 108 LEU A CA 1
ATOM 790 C C . LEU A 1 108 ? 9.264 14.232 9.419 1.00 94.62 108 LEU A C 1
ATOM 792 O O . LEU A 1 108 ? 10.112 14.048 8.546 1.00 94.62 108 LEU A O 1
ATOM 796 N N . ARG A 1 109 ? 8.035 14.671 9.114 1.00 92.50 109 ARG A N 1
ATOM 797 C CA . ARG A 1 109 ? 7.583 14.999 7.753 1.00 92.50 109 ARG A CA 1
ATOM 798 C C . ARG A 1 109 ? 8.468 16.058 7.113 1.00 92.50 109 ARG A C 1
ATOM 800 O O . ARG A 1 109 ? 8.818 15.942 5.943 1.00 92.50 109 ARG A O 1
ATOM 807 N N . GLN A 1 110 ? 8.820 17.100 7.858 1.00 93.75 110 GLN A N 1
ATOM 808 C CA . GLN A 1 110 ? 9.637 18.194 7.338 1.00 93.75 110 GLN A CA 1
ATOM 809 C C . GLN A 1 110 ? 11.089 17.771 7.090 1.00 93.75 110 GLN A C 1
ATOM 811 O O . GLN A 1 110 ? 11.714 18.284 6.164 1.00 93.75 110 GLN A O 1
ATOM 816 N N . LEU A 1 111 ? 11.615 16.814 7.860 1.00 94.06 111 LEU A N 1
ATOM 817 C CA . LEU A 1 111 ? 12.921 16.206 7.590 1.00 94.06 111 LEU A CA 1
ATOM 818 C C . LEU A 1 111 ? 12.891 15.376 6.302 1.00 94.06 111 LEU A C 1
ATOM 820 O O . LEU A 1 111 ? 13.721 15.592 5.423 1.00 94.06 111 LEU A O 1
ATOM 824 N N . VAL A 1 112 ? 11.900 14.487 6.164 1.00 90.31 112 VAL A N 1
ATOM 825 C CA . VAL A 1 112 ? 11.739 13.624 4.981 1.00 90.31 112 VAL A CA 1
ATOM 826 C C . VAL A 1 112 ? 11.515 14.453 3.712 1.00 90.31 112 VAL A C 1
ATOM 828 O O . VAL A 1 112 ? 12.058 14.132 2.668 1.00 90.31 112 VAL A O 1
ATOM 831 N N . THR A 1 113 ? 10.755 15.546 3.783 1.00 89.56 113 THR A N 1
ATOM 832 C CA . THR A 1 113 ? 10.386 16.368 2.609 1.00 89.56 113 THR A CA 1
ATOM 833 C C . THR A 1 113 ? 11.338 17.528 2.328 1.00 89.56 113 THR A C 1
ATOM 835 O O . THR A 1 113 ? 10.991 18.429 1.564 1.00 89.56 113 THR A O 1
ATOM 838 N N . HIS A 1 114 ? 12.518 17.554 2.959 1.00 91.00 114 HIS A N 1
ATOM 839 C CA . HIS A 1 114 ? 13.504 18.624 2.772 1.00 91.00 114 HIS A CA 1
ATOM 840 C C . HIS A 1 114 ? 12.967 20.034 3.098 1.00 91.00 114 HIS A C 1
ATOM 842 O O . HIS A 1 114 ? 13.441 21.039 2.578 1.00 91.00 114 HIS A O 1
ATOM 848 N N . SER A 1 115 ? 11.968 20.132 3.979 1.00 92.94 115 SER A N 1
ATOM 849 C CA . SER A 1 115 ? 11.302 21.389 4.351 1.00 92.94 115 SER A CA 1
ATOM 850 C C . SER A 1 115 ? 11.574 21.810 5.801 1.00 92.94 115 SER A C 1
ATOM 852 O O . SER A 1 115 ? 10.862 22.636 6.373 1.00 92.94 115 SER A O 1
ATOM 854 N N . SER A 1 116 ? 12.629 21.266 6.413 1.00 94.81 116 SER A N 1
ATOM 855 C CA . SER A 1 116 ? 13.011 21.522 7.808 1.00 94.81 116 SER A CA 1
ATOM 856 C C . SER A 1 116 ? 13.602 22.912 8.055 1.00 94.81 116 SER A C 1
ATOM 858 O O . SER A 1 116 ? 13.475 23.452 9.156 1.00 94.81 116 SER A O 1
ATOM 860 N N . GLY A 1 117 ? 14.288 23.479 7.060 1.00 93.06 117 GLY A N 1
ATOM 861 C CA . GLY A 1 117 ? 15.112 24.679 7.226 1.00 93.06 117 GLY A CA 1
ATOM 862 C C . GLY A 1 117 ? 16.317 24.479 8.153 1.00 93.06 117 GLY A C 1
ATOM 863 O O . GLY A 1 117 ? 16.906 25.464 8.602 1.00 93.06 117 GLY A O 1
ATOM 864 N N . ILE A 1 118 ? 16.654 23.222 8.474 1.00 92.62 118 ILE A N 1
ATOM 865 C CA . ILE A 1 118 ? 17.859 22.863 9.227 1.00 92.62 118 ILE A CA 1
ATOM 866 C C . ILE A 1 118 ? 19.075 23.001 8.301 1.00 92.62 118 ILE A C 1
ATOM 868 O O . ILE A 1 118 ? 19.024 22.478 7.186 1.00 92.62 118 ILE A O 1
ATOM 872 N N . PRO A 1 119 ? 20.167 23.638 8.761 1.00 88.44 119 PRO A N 1
ATOM 873 C CA . PRO A 1 119 ? 21.408 23.745 8.001 1.00 88.44 119 PRO A CA 1
ATOM 874 C C . PRO A 1 119 ? 21.938 22.386 7.566 1.00 88.44 119 PRO A C 1
ATOM 876 O O . PRO A 1 119 ? 22.044 21.447 8.366 1.00 88.44 119 PRO A O 1
ATOM 879 N N . ASP A 1 120 ? 22.289 22.282 6.290 1.00 86.81 120 ASP A N 1
ATOM 880 C CA . ASP A 1 120 ? 22.942 21.085 5.796 1.00 86.81 120 ASP A CA 1
ATOM 881 C C . ASP A 1 120 ? 24.436 21.129 6.145 1.00 86.81 120 ASP A C 1
ATOM 883 O O . ASP A 1 120 ? 25.128 22.081 5.777 1.00 86.81 120 ASP A O 1
ATOM 887 N N . TYR A 1 121 ? 24.964 20.079 6.784 1.00 78.38 121 TYR A N 1
ATOM 888 C CA . TYR A 1 121 ? 26.410 19.937 7.011 1.00 78.38 121 TYR A CA 1
ATOM 889 C C . TYR A 1 121 ? 27.181 19.927 5.685 1.00 78.38 121 TYR A C 1
ATOM 891 O O . TYR A 1 121 ? 28.392 20.156 5.664 1.00 78.38 121 TYR A O 1
ATOM 899 N N . SER A 1 122 ? 26.460 19.671 4.587 1.00 70.56 122 SER A N 1
ATOM 900 C CA . SER A 1 122 ? 26.967 19.703 3.230 1.00 70.56 122 SER A CA 1
ATOM 901 C C . SER A 1 122 ? 26.965 21.087 2.552 1.00 70.56 122 SER A C 1
ATOM 903 O O . SER A 1 122 ? 27.719 21.320 1.613 1.00 70.56 122 SER A O 1
ATOM 905 N N . ASN A 1 123 ? 26.183 22.064 3.013 1.00 58.25 123 ASN A N 1
ATOM 906 C CA . ASN A 1 123 ? 26.100 23.363 2.326 1.00 58.25 123 ASN A CA 1
ATOM 907 C C . ASN A 1 123 ? 27.203 24.346 2.764 1.00 58.25 123 ASN A C 1
ATOM 909 O O . ASN A 1 123 ? 27.667 25.149 1.950 1.00 58.25 123 ASN A O 1
ATOM 913 N N . ASP A 1 124 ? 27.738 24.211 3.982 1.00 50.97 124 ASP A N 1
ATOM 914 C CA . ASP A 1 124 ? 28.853 25.035 4.487 1.00 50.97 124 ASP A CA 1
ATOM 915 C C . ASP A 1 124 ? 30.229 24.679 3.872 1.00 50.97 124 ASP A C 1
ATOM 917 O O . ASP A 1 124 ? 31.260 25.254 4.228 1.00 50.97 124 ASP A O 1
ATOM 921 N N . PHE A 1 125 ? 30.275 23.776 2.881 1.00 50.53 125 PHE A N 1
ATOM 922 C CA . PHE A 1 125 ? 31.499 23.348 2.187 1.00 50.53 125 PHE A CA 1
ATOM 923 C C . PHE A 1 125 ? 32.258 24.458 1.441 1.00 50.53 125 PHE A C 1
ATOM 925 O O . PHE A 1 125 ? 33.417 24.252 1.072 1.00 50.53 125 PHE A O 1
ATOM 932 N N . ASN A 1 126 ? 31.644 25.623 1.220 1.00 42.47 126 ASN A N 1
ATOM 933 C CA . ASN A 1 126 ? 32.265 26.747 0.512 1.00 42.47 126 ASN A CA 1
ATOM 934 C C . ASN A 1 126 ? 32.688 27.917 1.425 1.00 42.47 126 ASN A C 1
ATOM 936 O O . ASN A 1 126 ? 33.261 28.889 0.923 1.00 42.47 126 ASN A O 1
ATOM 940 N N . GLU A 1 127 ? 32.460 27.840 2.742 1.00 43.19 127 GLU A N 1
ATOM 941 C CA . GLU A 1 127 ? 32.817 28.906 3.689 1.00 43.19 127 GLU A CA 1
ATOM 942 C C . GLU A 1 127 ? 34.293 28.799 4.149 1.00 43.19 127 GLU A C 1
ATOM 944 O O . GLU A 1 127 ? 34.749 27.743 4.609 1.00 43.19 127 GLU A O 1
ATOM 949 N N . PRO A 1 128 ? 35.099 29.877 4.060 1.00 40.66 128 PRO A N 1
ATOM 950 C CA . PRO A 1 128 ? 36.486 29.864 4.518 1.00 40.66 128 PRO A CA 1
ATOM 951 C C . PRO A 1 128 ? 36.595 29.602 6.029 1.00 40.66 128 PRO A C 1
ATOM 953 O O . PRO A 1 128 ? 36.334 30.483 6.845 1.00 40.66 128 PRO A O 1
ATOM 956 N N . GLY A 1 129 ? 37.075 28.413 6.402 1.00 46.44 129 GLY A N 1
ATOM 957 C CA . GLY A 1 129 ? 37.257 28.010 7.801 1.00 46.44 129 GLY A CA 1
ATOM 958 C C . GLY A 1 129 ? 36.271 26.949 8.290 1.00 46.44 129 GLY A C 1
ATOM 959 O O . GLY A 1 129 ? 36.445 26.480 9.414 1.00 46.44 129 GLY A O 1
ATOM 960 N N . ALA A 1 130 ? 35.315 26.524 7.456 1.00 41.28 130 ALA A N 1
ATOM 961 C CA . ALA A 1 130 ? 34.500 25.346 7.721 1.00 41.28 130 ALA A CA 1
ATOM 962 C C . ALA A 1 130 ? 35.373 24.063 7.671 1.00 41.28 130 ALA A C 1
ATOM 964 O O . ALA A 1 130 ? 36.084 23.838 6.684 1.00 41.28 130 ALA A O 1
ATOM 965 N N . PRO A 1 131 ? 35.383 23.224 8.725 1.00 47.91 131 PRO A N 1
ATOM 966 C CA . PRO A 1 131 ? 35.855 21.846 8.677 1.00 47.91 131 PRO A CA 1
ATOM 967 C C . PRO A 1 131 ? 35.235 21.111 7.486 1.00 47.91 131 PRO A C 1
ATOM 969 O O . PRO A 1 131 ? 34.044 20.828 7.452 1.00 47.91 131 PRO A O 1
ATOM 972 N N . SER A 1 132 ? 36.051 20.800 6.481 1.00 53.75 132 SER A N 1
ATOM 973 C CA . SER A 1 132 ? 35.599 19.978 5.364 1.00 53.75 132 SER A CA 1
ATOM 974 C C . SER A 1 132 ? 35.356 18.561 5.877 1.00 53.75 132 SER A C 1
ATOM 976 O O . SER A 1 132 ? 36.291 17.913 6.338 1.00 53.75 132 SER A O 1
ATOM 978 N N . VAL A 1 133 ? 34.127 18.061 5.761 1.00 52.00 133 VAL A N 1
ATOM 979 C CA . VAL A 1 133 ? 33.785 16.653 6.041 1.00 52.00 133 VAL A CA 1
ATOM 980 C C . VAL A 1 133 ? 34.570 15.691 5.131 1.00 52.00 133 VAL A C 1
ATOM 982 O O . VAL A 1 133 ? 34.874 14.568 5.515 1.00 52.00 133 VAL A O 1
ATOM 985 N N . TYR A 1 134 ? 35.043 16.170 3.975 1.00 53.50 134 TYR A N 1
ATOM 986 C CA . TYR A 1 134 ? 35.977 15.444 3.113 1.00 53.50 134 TYR A CA 1
ATOM 987 C C . TYR A 1 134 ? 37.451 15.597 3.515 1.00 53.50 134 TYR A C 1
ATOM 989 O O . TYR A 1 134 ? 38.270 14.788 3.096 1.00 53.50 134 TYR A O 1
ATOM 997 N N . ALA A 1 135 ? 37.841 16.587 4.326 1.00 59.50 135 ALA A N 1
ATOM 998 C CA . ALA A 1 135 ? 39.240 16.728 4.742 1.00 59.50 135 ALA A CA 1
ATOM 999 C C . ALA A 1 135 ? 39.755 15.512 5.532 1.00 59.50 135 ALA A C 1
ATOM 1001 O O . ALA A 1 135 ? 40.884 15.111 5.264 1.00 59.50 135 ALA A O 1
ATOM 1002 N N . PRO A 1 136 ? 38.989 14.887 6.448 1.00 61.28 136 PRO A N 1
ATOM 1003 C CA . PRO A 1 136 ? 39.323 13.583 7.024 1.00 61.28 136 PRO A CA 1
ATOM 1004 C C . PRO A 1 136 ? 39.471 12.469 5.976 1.00 61.28 136 PRO A C 1
ATOM 1006 O O . PRO A 1 136 ? 40.428 11.702 6.049 1.00 61.28 136 PRO A O 1
ATOM 1009 N N . LEU A 1 137 ? 38.599 12.426 4.961 1.00 56.81 137 LEU A N 1
ATOM 1010 C CA . LEU A 1 137 ? 38.659 11.453 3.856 1.00 56.81 137 LEU A CA 1
ATOM 1011 C C . LEU A 1 137 ? 39.850 11.686 2.910 1.00 56.81 137 LEU A C 1
ATOM 1013 O O . LEU A 1 137 ? 40.264 10.780 2.201 1.00 56.81 137 LEU A O 1
ATOM 1017 N N . LEU A 1 138 ? 40.425 12.888 2.907 1.00 59.66 138 LEU A N 1
ATOM 1018 C CA . LEU A 1 138 ? 41.602 13.254 2.114 1.00 59.66 138 LEU A CA 1
ATOM 1019 C C . LEU A 1 138 ? 42.914 13.204 2.927 1.00 59.66 138 LEU A C 1
ATOM 1021 O O . LEU A 1 138 ? 43.974 13.545 2.396 1.00 59.66 138 LEU A O 1
ATOM 1025 N N . GLN A 1 139 ? 42.864 12.815 4.209 1.00 64.44 139 GLN A N 1
ATOM 1026 C CA . GLN A 1 139 ? 44.055 12.557 5.027 1.00 64.44 139 GLN A CA 1
ATOM 1027 C C . GLN A 1 139 ? 44.705 11.219 4.651 1.00 64.44 139 GLN A C 1
ATOM 1029 O O . GLN A 1 139 ? 44.076 10.354 4.055 1.00 64.44 139 GLN A O 1
ATOM 1034 N N . ASP A 1 140 ? 45.977 11.045 5.013 1.00 66.38 140 ASP A N 1
ATOM 1035 C CA . ASP A 1 140 ? 46.709 9.788 4.836 1.00 66.38 140 ASP A CA 1
ATOM 1036 C C . ASP A 1 140 ? 47.153 9.249 6.214 1.00 66.38 140 ASP A C 1
ATOM 1038 O O . ASP A 1 140 ? 48.046 9.841 6.837 1.00 66.38 140 ASP A O 1
ATOM 1042 N N . PRO A 1 141 ? 46.529 8.173 6.737 1.00 69.81 141 PRO A N 1
ATOM 1043 C CA . PRO A 1 141 ? 45.420 7.425 6.139 1.00 69.81 141 PRO A CA 1
ATOM 1044 C C . PRO A 1 141 ? 44.076 8.170 6.264 1.00 69.81 141 PRO A C 1
ATOM 1046 O O . PRO A 1 141 ? 43.893 8.929 7.227 1.00 69.81 141 PRO A O 1
ATOM 1049 N N . PRO A 1 142 ? 43.123 7.926 5.346 1.00 66.12 142 PRO A N 1
ATOM 1050 C CA . PRO A 1 142 ? 41.813 8.562 5.392 1.00 66.12 142 PRO A CA 1
ATOM 1051 C C . PRO A 1 142 ? 41.080 8.154 6.669 1.00 66.12 142 PRO A C 1
ATOM 1053 O O . PRO A 1 142 ? 41.141 6.999 7.099 1.00 66.12 142 PRO A O 1
ATOM 1056 N N . GLN A 1 143 ? 40.429 9.124 7.304 1.00 72.25 143 GLN A N 1
ATOM 1057 C CA . GLN A 1 143 ? 39.695 8.920 8.547 1.00 72.25 143 GLN A CA 1
ATOM 1058 C C . GLN A 1 143 ? 38.192 8.829 8.262 1.00 72.25 143 GLN A C 1
ATOM 1060 O O . GLN A 1 143 ? 37.682 9.642 7.488 1.00 72.25 143 GLN A O 1
ATOM 1065 N N . PRO A 1 144 ? 37.485 7.866 8.879 1.00 67.19 144 PRO A N 1
ATOM 1066 C CA . PRO A 1 144 ? 36.035 7.782 8.777 1.00 67.19 144 PRO A CA 1
ATOM 1067 C C . PRO A 1 144 ? 35.379 9.018 9.397 1.00 67.19 144 PRO A C 1
ATOM 1069 O O . PRO A 1 144 ? 35.875 9.541 10.397 1.00 67.19 144 PRO A O 1
ATOM 1072 N N . VAL A 1 145 ? 34.256 9.452 8.826 1.00 66.06 145 VAL A N 1
ATOM 1073 C CA . VAL A 1 145 ? 33.392 10.469 9.434 1.00 66.06 145 VAL A CA 1
ATOM 1074 C C . VAL A 1 145 ? 32.115 9.790 9.883 1.00 66.06 145 VAL A C 1
ATOM 1076 O O . VAL A 1 145 ? 31.426 9.201 9.058 1.00 66.06 145 VAL A O 1
ATOM 1079 N N . GLY A 1 146 ? 31.812 9.858 11.177 1.00 72.62 146 GLY A N 1
ATOM 1080 C CA . GLY A 1 146 ? 30.580 9.286 11.696 1.00 72.62 146 GLY A CA 1
ATOM 1081 C C . GLY A 1 146 ? 29.412 10.237 11.710 1.00 72.62 146 GLY A C 1
ATOM 1082 O O . GLY A 1 146 ? 29.578 11.454 11.749 1.00 72.62 146 GLY A O 1
ATOM 1083 N N . VAL A 1 147 ? 28.228 9.636 11.821 1.00 78.19 147 VAL A N 1
ATOM 1084 C CA . VAL A 1 147 ? 26.954 10.290 12.157 1.00 78.19 147 VAL A CA 1
ATOM 1085 C C . VAL A 1 147 ? 27.150 11.402 13.200 1.00 78.19 147 VAL A C 1
ATOM 1087 O O . VAL A 1 147 ? 26.769 12.547 12.974 1.00 78.19 147 VAL A O 1
ATOM 1090 N N . TRP A 1 148 ? 27.815 11.107 14.325 1.00 82.62 148 TRP A N 1
ATOM 1091 C CA . TRP A 1 148 ? 28.037 12.096 15.387 1.00 82.62 148 TRP A CA 1
ATOM 1092 C C . TRP A 1 148 ? 29.070 13.170 15.049 1.00 82.62 148 TRP A C 1
ATOM 1094 O O . TRP A 1 148 ? 28.933 14.285 15.538 1.00 82.62 148 TRP A O 1
ATOM 1104 N N . ASP A 1 149 ? 30.067 12.882 14.212 1.00 77.62 149 ASP A N 1
ATOM 1105 C CA . ASP A 1 149 ? 31.047 13.887 13.787 1.00 77.62 149 ASP A CA 1
ATOM 1106 C C . ASP A 1 149 ? 30.388 14.932 12.869 1.00 77.62 149 ASP A C 1
ATOM 1108 O O . ASP A 1 149 ? 30.637 16.131 13.017 1.00 77.62 149 ASP A O 1
ATOM 1112 N N . ALA A 1 150 ? 29.484 14.496 11.981 1.00 74.44 150 ALA A N 1
ATOM 1113 C CA . ALA A 1 150 ? 28.687 15.381 11.128 1.00 74.44 150 ALA A CA 1
ATOM 1114 C C . ALA A 1 150 ? 27.721 16.263 11.943 1.00 74.44 150 ALA A C 1
ATOM 1116 O O . ALA A 1 150 ? 27.608 17.465 11.701 1.00 74.44 150 ALA A O 1
ATOM 1117 N N . ILE A 1 151 ? 27.066 15.692 12.959 1.00 83.69 151 ILE A N 1
ATOM 1118 C CA . ILE A 1 151 ? 26.147 16.423 13.844 1.00 83.69 151 ILE A CA 1
ATOM 1119 C C . ILE A 1 151 ? 26.892 17.384 14.784 1.00 83.69 151 ILE A C 1
ATOM 1121 O O . ILE A 1 151 ? 26.472 18.531 14.955 1.00 83.69 151 ILE A O 1
ATOM 1125 N N . GLN A 1 152 ? 28.016 16.956 15.367 1.00 83.81 152 GLN A N 1
ATOM 1126 C CA . GLN A 1 152 ? 28.824 17.794 16.258 1.00 83.81 152 GLN A CA 1
ATOM 1127 C C . GLN A 1 152 ? 29.355 19.031 15.535 1.00 83.81 152 GLN A C 1
ATOM 1129 O O . GLN A 1 152 ? 29.384 20.115 16.118 1.00 83.81 152 GLN A O 1
ATOM 1134 N N . PHE A 1 153 ? 29.712 18.889 14.257 1.00 77.50 153 PHE A N 1
ATOM 1135 C CA . PHE A 1 153 ? 30.131 20.013 13.434 1.00 77.50 153 PHE A CA 1
ATOM 1136 C C . PHE A 1 153 ? 29.074 21.132 13.398 1.00 77.50 153 PHE A C 1
ATOM 1138 O O . PHE A 1 153 ? 29.405 22.292 13.650 1.00 77.50 153 PHE A O 1
ATOM 1145 N N . LEU A 1 154 ? 27.802 20.793 13.172 1.00 80.81 154 LEU A N 1
ATOM 1146 C CA . LEU A 1 154 ? 26.706 21.769 13.136 1.00 80.81 154 LEU A CA 1
ATOM 1147 C C . LEU A 1 154 ? 26.449 22.424 14.498 1.00 80.81 154 LEU A C 1
ATOM 1149 O O . LEU A 1 154 ? 26.225 23.635 14.574 1.00 80.81 154 LEU A O 1
ATOM 1153 N N . ILE A 1 155 ? 26.517 21.639 15.578 1.00 86.25 155 ILE A N 1
ATOM 1154 C CA . ILE A 1 155 ? 26.364 22.138 16.952 1.00 86.25 155 ILE A CA 1
ATOM 1155 C C . ILE A 1 155 ? 27.436 23.189 17.262 1.00 86.25 155 ILE A C 1
ATOM 1157 O O . ILE A 1 155 ? 27.119 24.255 17.793 1.00 86.25 155 ILE A O 1
ATOM 1161 N N . ASP A 1 156 ? 28.691 22.916 16.898 1.00 83.81 156 ASP A N 1
ATOM 1162 C CA . ASP A 1 156 ? 29.827 23.799 17.172 1.00 83.81 156 ASP A CA 1
ATOM 1163 C C . ASP A 1 156 ? 29.732 25.142 16.428 1.00 83.81 156 ASP A C 1
ATOM 1165 O O . ASP A 1 156 ? 30.242 26.154 16.916 1.00 83.81 156 ASP A O 1
ATOM 1169 N N . GLN A 1 157 ? 29.069 25.173 15.267 1.00 76.69 157 GLN A N 1
ATOM 1170 C CA . GLN A 1 157 ? 28.860 26.402 14.493 1.00 76.69 157 GLN A CA 1
ATOM 1171 C C . GLN A 1 157 ? 27.686 27.252 14.992 1.00 76.69 157 GLN A C 1
ATOM 1173 O O . GLN A 1 157 ? 27.586 28.421 14.616 1.00 76.69 157 GLN A O 1
ATOM 1178 N N . ASN A 1 158 ? 26.804 26.704 15.837 1.00 81.06 158 ASN A N 1
ATOM 1179 C CA . ASN A 1 158 ? 25.536 27.341 16.198 1.00 81.06 158 ASN A CA 1
ATOM 1180 C C . ASN A 1 158 ? 24.774 27.817 14.938 1.00 81.06 158 ASN A C 1
ATOM 1182 O O . ASN A 1 158 ? 24.361 28.982 14.842 1.00 81.06 158 ASN A O 1
ATOM 1186 N N . ALA A 1 159 ? 24.695 26.932 13.938 1.00 73.44 159 ALA A N 1
ATOM 1187 C CA . ALA A 1 159 ? 24.289 27.268 12.579 1.00 73.44 159 ALA A CA 1
ATOM 1188 C C . ALA A 1 159 ? 22.843 27.822 12.545 1.00 73.44 159 ALA A C 1
ATOM 1190 O O . ALA A 1 159 ? 21.933 27.209 13.116 1.00 73.44 159 ALA A O 1
ATOM 1191 N N . PRO A 1 160 ? 22.610 29.000 11.931 1.00 83.81 160 PRO A N 1
ATOM 1192 C CA . PRO A 1 160 ? 21.291 29.629 11.886 1.00 83.81 160 PRO A CA 1
ATOM 1193 C C . PRO A 1 160 ? 20.349 28.870 10.948 1.00 83.81 160 PRO A C 1
ATOM 1195 O O . PRO A 1 160 ? 20.801 28.279 9.984 1.00 83.81 160 PRO A O 1
ATOM 1198 N N . ALA A 1 161 ? 19.036 28.934 11.184 1.00 89.88 161 ALA A N 1
ATOM 1199 C CA . ALA A 1 161 ? 18.062 28.314 10.283 1.00 89.88 161 ALA A CA 1
ATOM 1200 C C . ALA A 1 161 ? 18.150 28.913 8.869 1.00 89.88 161 ALA A C 1
ATOM 1202 O O . ALA A 1 161 ? 18.166 30.139 8.731 1.00 89.88 161 ALA A O 1
ATOM 1203 N N . GLU A 1 162 ? 18.111 28.059 7.846 1.00 89.44 162 GLU A N 1
ATOM 1204 C CA . GLU A 1 162 ? 18.033 28.471 6.435 1.00 89.44 162 GLU A CA 1
ATOM 1205 C C . GLU A 1 162 ? 16.689 29.157 6.146 1.00 89.44 162 GLU A C 1
ATOM 1207 O O . GLU A 1 162 ? 16.596 30.188 5.478 1.00 89.44 162 GLU A O 1
ATOM 1212 N N . PHE A 1 163 ? 15.618 28.601 6.713 1.00 93.62 163 PHE A N 1
ATOM 1213 C CA . PHE A 1 163 ? 14.260 29.135 6.667 1.00 93.62 163 PHE A CA 1
ATOM 1214 C C . PHE A 1 163 ? 13.419 28.550 7.808 1.00 93.62 163 PHE A C 1
ATOM 1216 O O . PHE A 1 163 ? 13.845 27.649 8.531 1.00 93.62 163 PHE A O 1
ATOM 1223 N N . ALA A 1 164 ? 12.212 29.081 8.011 1.00 96.00 164 ALA A N 1
ATOM 1224 C CA . ALA A 1 164 ? 11.291 28.530 9.003 1.00 96.00 164 ALA A CA 1
ATOM 1225 C C . ALA A 1 164 ? 10.710 27.184 8.515 1.00 96.00 164 ALA A C 1
ATOM 1227 O O . ALA A 1 164 ? 10.386 27.084 7.324 1.00 96.00 164 ALA A O 1
ATOM 1228 N N . PRO A 1 165 ? 10.509 26.181 9.391 1.00 96.31 165 PRO A N 1
ATOM 1229 C CA . PRO A 1 165 ? 10.025 24.866 8.972 1.00 96.31 165 PRO A CA 1
ATOM 1230 C C . PRO A 1 165 ? 8.714 24.941 8.174 1.00 96.31 165 PRO A C 1
ATOM 1232 O O . PRO A 1 165 ? 7.782 25.659 8.546 1.00 96.31 165 PRO A O 1
ATOM 1235 N N . GLY A 1 166 ? 8.652 24.225 7.051 1.00 91.25 166 GLY A N 1
ATOM 1236 C CA . GLY A 1 166 ? 7.499 24.156 6.149 1.00 91.25 166 GLY A CA 1
ATOM 1237 C C . GLY A 1 166 ? 7.267 25.386 5.262 1.00 91.25 166 GLY A C 1
ATOM 1238 O O . GLY A 1 166 ? 6.271 25.424 4.544 1.00 91.25 166 GLY A O 1
ATOM 1239 N N . THR A 1 167 ? 8.137 26.403 5.301 1.00 94.06 167 THR A N 1
ATOM 1240 C CA . THR A 1 167 ? 7.970 27.627 4.483 1.00 94.06 167 THR A CA 1
ATOM 1241 C C . THR A 1 167 ? 8.710 27.601 3.146 1.00 94.06 167 THR A C 1
ATOM 1243 O O . THR A 1 167 ? 8.396 28.402 2.266 1.00 94.06 167 THR A O 1
ATOM 1246 N N . SER A 1 168 ? 9.669 26.690 2.993 1.00 91.50 168 SER A N 1
ATOM 1247 C CA . SER A 1 168 ? 10.444 26.448 1.776 1.00 91.50 168 SER A CA 1
ATOM 1248 C C . SER A 1 168 ? 10.913 24.990 1.761 1.00 91.50 168 SER A C 1
ATOM 1250 O O . SER A 1 168 ? 10.753 24.281 2.758 1.00 91.50 168 SER A O 1
ATOM 1252 N N . THR A 1 169 ? 11.505 24.568 0.649 1.00 87.00 169 THR A N 1
ATOM 1253 C CA . THR A 1 169 ? 12.170 23.272 0.493 1.00 87.00 169 THR A CA 1
ATOM 1254 C C . THR A 1 169 ? 13.600 23.514 0.022 1.00 87.00 169 THR A C 1
ATOM 1256 O O . THR A 1 169 ? 13.805 24.321 -0.886 1.00 87.00 169 THR A O 1
ATOM 1259 N N . ASP A 1 170 ? 14.567 22.841 0.640 1.00 86.31 170 ASP A N 1
ATOM 1260 C CA . ASP A 1 170 ? 15.964 22.807 0.207 1.00 86.31 170 ASP A CA 1
ATOM 1261 C C . ASP A 1 170 ? 16.598 21.462 0.569 1.00 86.31 170 ASP A C 1
ATOM 1263 O O . ASP A 1 170 ? 16.379 20.935 1.664 1.00 86.31 170 ASP A O 1
ATOM 1267 N N . TYR A 1 171 ? 17.362 20.898 -0.366 1.00 86.94 171 TYR A N 1
ATOM 1268 C CA . TYR A 1 171 ? 17.941 19.568 -0.222 1.00 86.94 171 TYR A CA 1
ATOM 1269 C C . TYR A 1 171 ? 18.822 19.504 1.031 1.00 86.94 171 TYR A C 1
ATOM 1271 O O . TYR A 1 171 ? 19.637 20.387 1.281 1.00 86.94 171 TYR A O 1
ATOM 1279 N N . SER A 1 172 ? 18.646 18.453 1.834 1.00 89.00 172 SER A N 1
ATOM 1280 C CA . SER A 1 172 ? 19.265 18.361 3.159 1.00 89.00 172 SER A CA 1
ATOM 1281 C C . SER A 1 172 ? 19.734 16.943 3.447 1.00 89.00 172 SER A C 1
ATOM 1283 O O . SER A 1 172 ? 18.916 16.035 3.624 1.00 89.00 172 SER A O 1
ATOM 1285 N N . ASN A 1 173 ? 21.051 16.758 3.530 1.00 88.38 173 ASN A N 1
ATOM 1286 C CA . ASN A 1 173 ? 21.652 15.524 4.030 1.00 88.38 173 ASN A CA 1
ATOM 1287 C C . ASN A 1 173 ? 21.486 15.421 5.551 1.00 88.38 173 ASN A C 1
AT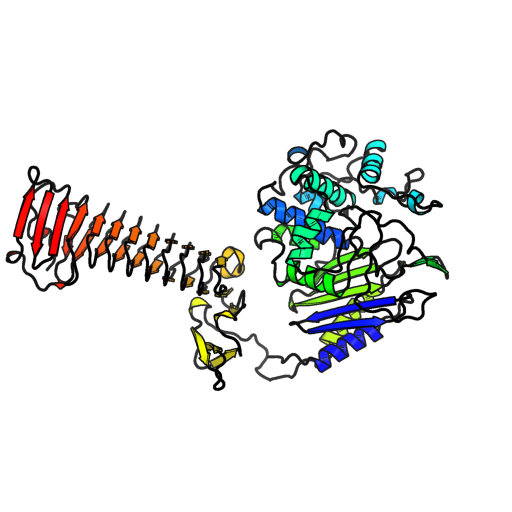OM 1289 O O . ASN A 1 173 ? 21.044 14.380 6.039 1.00 88.38 173 ASN A O 1
ATOM 1293 N N . THR A 1 174 ? 21.704 16.520 6.290 1.00 90.88 174 THR A N 1
ATOM 1294 C CA . THR A 1 174 ? 21.468 16.580 7.749 1.00 90.88 174 THR A CA 1
ATOM 1295 C C . THR A 1 174 ? 20.098 16.039 8.146 1.00 90.88 174 THR A C 1
ATOM 1297 O O . THR A 1 174 ? 19.993 15.309 9.130 1.00 90.88 174 THR A O 1
ATOM 1300 N N . GLY A 1 175 ? 19.042 16.359 7.389 1.00 93.75 175 GLY A N 1
ATOM 1301 C CA . GLY A 1 175 ? 17.698 15.864 7.681 1.00 93.75 175 GLY A CA 1
ATOM 1302 C C . GLY A 1 175 ? 17.632 14.336 7.772 1.00 93.75 175 GLY A C 1
ATOM 1303 O O . GLY A 1 175 ? 17.025 13.800 8.694 1.00 93.75 175 GLY A O 1
ATOM 1304 N N . PHE A 1 176 ? 18.331 13.636 6.881 1.00 93.69 176 PHE A N 1
ATOM 1305 C CA . PHE A 1 176 ? 18.367 12.173 6.829 1.00 93.69 176 PHE A CA 1
ATOM 1306 C C . PHE A 1 176 ? 19.302 11.550 7.870 1.00 93.69 176 PHE A C 1
ATOM 1308 O O . PHE A 1 176 ? 19.006 10.473 8.384 1.00 93.69 176 PHE A O 1
ATOM 1315 N N . VAL A 1 177 ? 20.358 12.260 8.269 1.00 92.94 177 VAL A N 1
ATOM 1316 C CA . VAL A 1 177 ? 21.172 11.892 9.439 1.00 92.94 177 VAL A CA 1
ATOM 1317 C C . VAL A 1 177 ? 20.345 11.985 10.730 1.00 92.94 177 VAL A C 1
ATOM 1319 O O . VAL A 1 177 ? 20.419 11.110 11.589 1.00 92.94 177 VAL A O 1
ATOM 1322 N N . LEU A 1 178 ? 19.499 13.011 10.870 1.00 95.62 178 LEU A N 1
ATOM 1323 C CA . LEU A 1 178 ? 18.595 13.145 12.020 1.00 95.62 178 LEU A CA 1
ATOM 1324 C C . LEU A 1 178 ? 17.497 12.072 12.025 1.00 95.62 178 LEU A C 1
ATOM 1326 O O . LEU A 1 178 ? 17.149 11.565 13.089 1.00 95.62 178 LEU A O 1
ATOM 1330 N N . LEU A 1 179 ? 16.982 11.687 10.852 1.00 96.12 179 LEU A N 1
ATOM 1331 C CA . LEU A 1 179 ? 16.036 10.573 10.732 1.00 96.12 179 LEU A CA 1
ATOM 1332 C C . LEU A 1 179 ? 16.670 9.238 11.132 1.00 96.12 179 LEU A C 1
ATOM 1334 O O . LEU A 1 179 ? 16.019 8.455 11.817 1.00 96.12 179 LEU A O 1
ATOM 1338 N N . GLN A 1 180 ? 17.938 9.002 10.783 1.00 95.81 180 GLN A N 1
ATOM 1339 C CA . GLN A 1 180 ? 18.681 7.855 11.305 1.00 95.81 180 GLN A CA 1
ATOM 1340 C C . GLN A 1 180 ? 18.702 7.857 12.837 1.00 95.81 180 GLN A C 1
ATOM 1342 O O . GLN A 1 180 ? 18.346 6.853 13.446 1.00 95.81 180 GLN A O 1
ATOM 1347 N N . LEU A 1 181 ? 19.074 8.977 13.468 1.00 94.81 181 LEU A N 1
ATOM 1348 C CA . LEU A 1 181 ? 19.104 9.066 14.933 1.00 94.81 181 LEU A CA 1
ATOM 1349 C C . LEU A 1 181 ? 17.728 8.799 15.557 1.00 94.81 181 LEU A C 1
ATOM 1351 O O . LEU A 1 181 ? 17.645 8.120 16.579 1.00 94.81 181 LEU A O 1
ATOM 1355 N N . ALA A 1 182 ? 16.652 9.285 14.932 1.00 96.75 182 ALA A N 1
ATOM 1356 C CA . ALA A 1 182 ? 15.290 9.016 15.380 1.00 96.75 182 ALA A CA 1
ATOM 1357 C C . ALA A 1 182 ? 14.941 7.521 15.280 1.00 96.75 182 ALA A C 1
ATOM 1359 O O . ALA A 1 182 ? 14.449 6.948 16.251 1.00 96.75 182 ALA A O 1
ATOM 1360 N N . ILE A 1 183 ? 15.248 6.875 14.148 1.00 97.12 183 ILE A N 1
ATOM 1361 C CA . ILE A 1 183 ? 15.051 5.430 13.948 1.00 97.12 183 ILE A CA 1
ATOM 1362 C C . ILE A 1 183 ? 15.786 4.640 15.032 1.00 97.12 183 ILE A C 1
ATOM 1364 O O . ILE A 1 183 ? 15.178 3.814 15.711 1.00 97.12 183 ILE A O 1
ATOM 1368 N N . GLU A 1 184 ? 17.077 4.905 15.227 1.00 95.62 184 GLU A N 1
ATOM 1369 C CA . GLU A 1 184 ? 17.915 4.163 16.174 1.00 95.62 184 GLU A CA 1
ATOM 1370 C C . GLU A 1 184 ? 17.481 4.410 17.628 1.00 95.62 184 GLU A C 1
ATOM 1372 O O . GLU A 1 184 ? 17.433 3.480 18.434 1.00 95.62 184 GLU A O 1
ATOM 1377 N N . SER A 1 185 ? 17.091 5.645 17.966 1.00 94.56 185 SER A N 1
ATOM 1378 C CA . SER A 1 185 ? 16.584 5.994 19.299 1.00 94.56 185 SER A CA 1
ATOM 1379 C C . SER A 1 185 ? 15.283 5.266 19.638 1.00 94.56 185 SER A C 1
ATOM 1381 O O . SER A 1 185 ? 15.061 4.906 20.794 1.00 94.56 185 SER A O 1
ATOM 1383 N N . VAL A 1 186 ? 14.404 5.087 18.652 1.00 95.88 186 VAL A N 1
ATOM 1384 C CA . VAL A 1 186 ? 13.063 4.531 18.855 1.00 95.88 186 VAL A CA 1
ATOM 1385 C C . VAL A 1 186 ? 13.056 3.005 18.758 1.00 95.88 186 VAL A C 1
ATOM 1387 O O . VAL A 1 186 ? 12.407 2.345 19.570 1.00 95.88 186 VAL A O 1
ATOM 1390 N N . SER A 1 187 ? 13.788 2.436 17.797 1.00 95.25 187 SER A N 1
ATOM 1391 C CA . SER A 1 187 ? 13.900 0.982 17.605 1.00 95.25 187 SER A CA 1
ATOM 1392 C C . SER A 1 187 ? 14.854 0.322 18.606 1.00 95.25 187 SER A C 1
ATOM 1394 O O . SER A 1 187 ? 14.647 -0.824 19.001 1.00 95.25 187 SER A O 1
ATOM 1396 N N . GLY A 1 188 ? 15.898 1.041 19.032 1.00 94.69 188 GLY A N 1
ATOM 1397 C CA . GLY A 1 188 ? 17.017 0.488 19.792 1.00 94.69 188 GLY A CA 1
ATOM 1398 C C . GLY A 1 188 ? 18.023 -0.310 18.950 1.00 94.69 188 GLY A C 1
ATOM 1399 O O . GLY A 1 188 ? 18.999 -0.806 19.518 1.00 94.69 188 GLY A O 1
ATOM 1400 N N . ASN A 1 189 ? 17.817 -0.414 17.634 1.00 95.56 189 ASN A N 1
ATOM 1401 C CA . ASN A 1 189 ? 18.695 -1.116 16.698 1.00 95.56 189 ASN A CA 1
ATOM 1402 C C . ASN A 1 189 ? 19.485 -0.117 15.844 1.00 95.56 189 ASN A C 1
ATOM 1404 O O . ASN A 1 189 ? 19.110 1.047 15.722 1.00 95.56 189 ASN A O 1
ATOM 1408 N N . ALA A 1 190 ? 20.582 -0.566 15.233 1.00 94.31 190 ALA A N 1
ATOM 1409 C CA . ALA A 1 190 ? 21.319 0.253 14.269 1.00 94.31 190 ALA A CA 1
ATOM 1410 C C . ALA A 1 190 ? 20.555 0.348 12.938 1.00 94.31 190 ALA A C 1
ATOM 1412 O O . ALA A 1 190 ? 19.941 -0.633 12.518 1.00 94.31 190 ALA A O 1
ATOM 1413 N N . LEU A 1 191 ? 20.685 1.461 12.205 1.00 95.31 191 LEU A N 1
ATOM 1414 C CA . LEU A 1 191 ? 20.004 1.623 10.910 1.00 95.31 191 LEU A CA 1
ATOM 1415 C C . LEU A 1 191 ? 20.320 0.495 9.914 1.00 95.31 191 LEU A C 1
ATOM 1417 O O . LEU A 1 191 ? 19.464 0.103 9.130 1.00 95.31 191 LEU A O 1
ATOM 1421 N N . ALA A 1 192 ? 21.530 -0.067 9.963 1.00 94.75 192 ALA A N 1
ATOM 1422 C CA . ALA A 1 192 ? 21.913 -1.189 9.109 1.00 94.75 192 ALA A CA 1
ATOM 1423 C C . ALA A 1 192 ? 21.088 -2.459 9.380 1.00 94.75 192 ALA A C 1
ATOM 1425 O O . ALA A 1 192 ? 20.769 -3.193 8.448 1.00 94.75 192 ALA A O 1
ATOM 1426 N N . GLU A 1 193 ? 20.728 -2.709 10.640 1.00 96.81 193 GLU A N 1
ATOM 1427 C CA . GLU A 1 193 ? 19.860 -3.824 11.028 1.00 96.81 193 GLU A CA 1
ATOM 1428 C C . GLU A 1 193 ? 18.413 -3.558 10.608 1.00 96.81 193 GLU A C 1
ATOM 1430 O O . GLU A 1 193 ? 17.742 -4.453 10.094 1.00 96.81 193 GLU A O 1
ATOM 1435 N N . GLU A 1 194 ? 17.959 -2.312 10.730 1.00 97.44 194 GLU A N 1
ATOM 1436 C CA . GLU A 1 194 ? 16.643 -1.888 10.248 1.00 97.44 194 GLU A CA 1
ATOM 1437 C C . GLU A 1 194 ? 16.545 -2.018 8.717 1.00 97.44 194 GLU A C 1
ATOM 1439 O O . GLU A 1 194 ? 15.571 -2.562 8.209 1.00 97.44 194 GLU A O 1
ATOM 1444 N N . PHE A 1 195 ? 17.579 -1.633 7.960 1.00 97.81 195 PHE A N 1
ATOM 1445 C CA . PHE A 1 195 ? 17.633 -1.865 6.512 1.00 97.81 195 PHE A CA 1
ATOM 1446 C C . PHE A 1 195 ? 17.622 -3.350 6.167 1.00 97.81 195 PHE A C 1
ATOM 1448 O O . PHE A 1 195 ? 16.872 -3.762 5.285 1.00 97.81 195 PHE A O 1
ATOM 1455 N N . GLN A 1 196 ? 18.417 -4.165 6.865 1.00 97.44 196 GLN A N 1
ATOM 1456 C CA . GLN A 1 196 ? 18.462 -5.602 6.605 1.00 97.44 196 GLN A CA 1
ATOM 1457 C C . GLN A 1 196 ? 17.088 -6.243 6.815 1.00 97.44 196 GLN A C 1
ATOM 1459 O O . GLN A 1 196 ? 16.572 -6.916 5.929 1.00 97.44 196 GLN A O 1
ATOM 1464 N N . THR A 1 197 ? 16.486 -6.000 7.976 1.00 97.19 197 THR A N 1
ATOM 1465 C CA . THR A 1 197 ? 15.259 -6.681 8.405 1.00 97.19 197 THR A CA 1
ATOM 1466 C C . THR A 1 197 ? 14.008 -6.15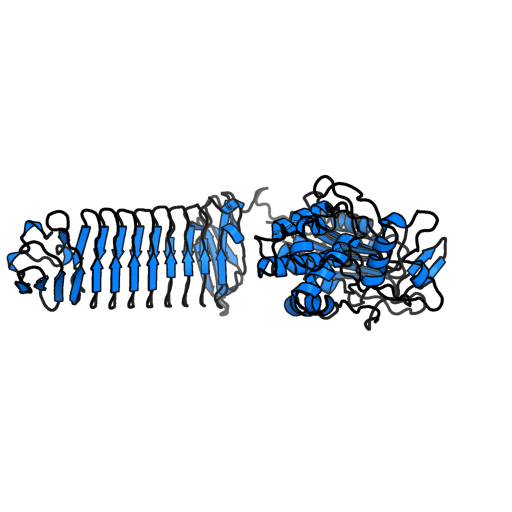1 7.718 1.00 97.19 197 THR A C 1
ATOM 1468 O O . THR A 1 197 ? 13.073 -6.916 7.488 1.00 97.19 197 THR A O 1
ATOM 1471 N N . ARG A 1 198 ? 13.979 -4.858 7.379 1.00 95.62 198 ARG A N 1
ATOM 1472 C CA . ARG A 1 198 ? 12.779 -4.204 6.846 1.00 95.62 198 ARG A CA 1
ATOM 1473 C C . ARG A 1 198 ? 12.801 -3.963 5.345 1.00 95.62 198 ARG A C 1
ATOM 1475 O O . ARG A 1 198 ? 11.741 -3.718 4.773 1.00 95.62 198 ARG A O 1
ATOM 1482 N N . ILE A 1 199 ? 13.977 -4.007 4.714 1.00 97.69 199 ILE A N 1
ATOM 1483 C CA . ILE A 1 199 ? 14.133 -3.756 3.277 1.00 97.69 199 ILE A CA 1
ATOM 1484 C C . ILE A 1 199 ? 14.819 -4.937 2.597 1.00 97.69 199 ILE A C 1
ATOM 1486 O O . ILE A 1 199 ? 14.230 -5.552 1.714 1.00 97.69 199 ILE A O 1
ATOM 1490 N N . PHE A 1 200 ? 16.043 -5.285 2.992 1.00 97.81 200 PHE A N 1
ATOM 1491 C CA . PHE A 1 200 ? 16.856 -6.200 2.192 1.00 97.81 200 PHE A CA 1
ATOM 1492 C C . PHE A 1 200 ? 16.359 -7.647 2.236 1.00 97.81 200 PHE A C 1
ATOM 1494 O O . PHE A 1 200 ? 16.195 -8.258 1.180 1.00 97.81 200 PHE A O 1
ATOM 1501 N N . ASP A 1 201 ? 16.067 -8.186 3.422 1.00 97.12 201 ASP A N 1
ATOM 1502 C CA . ASP A 1 201 ? 15.571 -9.558 3.567 1.00 97.12 201 ASP A CA 1
ATOM 1503 C C . ASP A 1 201 ? 14.183 -9.749 2.928 1.00 97.12 201 ASP A C 1
ATOM 1505 O O . ASP A 1 201 ? 14.036 -10.690 2.143 1.00 97.12 201 ASP A O 1
ATOM 1509 N N . PRO A 1 202 ? 13.179 -8.874 3.169 1.00 94.94 202 PRO A N 1
ATOM 1510 C CA . PRO A 1 202 ? 11.851 -9.036 2.574 1.00 94.94 202 PRO A CA 1
ATOM 1511 C C . PRO A 1 202 ? 11.840 -8.913 1.046 1.00 94.94 202 PRO A C 1
ATOM 1513 O O . PRO A 1 202 ? 11.062 -9.594 0.383 1.00 94.94 202 PRO A O 1
ATOM 1516 N N . VAL A 1 203 ? 12.710 -8.070 0.480 1.00 95.56 203 VAL A N 1
ATOM 1517 C CA . VAL A 1 203 ? 12.784 -7.820 -0.973 1.00 95.56 203 VAL A CA 1
ATOM 1518 C C . VAL A 1 203 ? 13.731 -8.798 -1.681 1.00 95.56 203 VAL A C 1
ATOM 1520 O O . VAL A 1 203 ? 13.731 -8.911 -2.907 1.00 95.56 203 VAL A O 1
ATOM 1523 N N . GLY A 1 204 ? 14.553 -9.536 -0.931 1.00 96.44 204 GLY A N 1
ATOM 1524 C CA . GLY A 1 204 ? 15.563 -10.427 -1.496 1.00 96.44 204 GLY A CA 1
ATOM 1525 C C . GLY A 1 204 ? 16.753 -9.680 -2.110 1.00 96.44 204 GLY A C 1
ATOM 1526 O O . GLY A 1 204 ? 17.303 -10.121 -3.128 1.00 96.44 204 GLY A O 1
ATOM 1527 N N . MET A 1 205 ? 17.151 -8.560 -1.501 1.00 97.19 205 MET A N 1
ATOM 1528 C CA . MET A 1 205 ? 18.343 -7.781 -1.854 1.00 97.19 205 MET A CA 1
ATOM 1529 C C . MET A 1 205 ? 19.581 -8.358 -1.157 1.00 97.19 205 MET A C 1
ATOM 1531 O O . MET A 1 205 ? 20.080 -7.828 -0.166 1.00 97.19 205 MET A O 1
ATOM 1535 N N . GLN A 1 206 ? 20.032 -9.518 -1.633 1.00 93.62 206 GLN A N 1
ATOM 1536 C CA . GLN A 1 206 ? 21.097 -10.299 -0.989 1.00 93.62 206 GLN A CA 1
ATOM 1537 C C . GLN A 1 206 ? 22.488 -9.665 -1.130 1.00 93.62 206 GLN A C 1
ATOM 1539 O O . GLN A 1 206 ? 23.418 -10.036 -0.411 1.00 93.62 206 GLN A O 1
ATOM 1544 N N . ASP A 1 207 ? 22.632 -8.718 -2.053 1.00 95.62 207 ASP A N 1
ATOM 1545 C CA . ASP A 1 207 ? 23.877 -8.048 -2.391 1.00 95.62 207 ASP A CA 1
ATOM 1546 C C . ASP A 1 207 ? 23.905 -6.577 -1.960 1.00 95.62 207 ASP A C 1
ATOM 1548 O O . ASP A 1 207 ? 24.895 -5.880 -2.213 1.00 95.62 207 ASP A O 1
ATOM 1552 N N . SER A 1 208 ? 22.887 -6.140 -1.217 1.00 96.56 208 SER A N 1
ATOM 1553 C CA . SER A 1 208 ? 22.817 -4.825 -0.586 1.00 96.56 208 SER A CA 1
ATOM 1554 C C . SER A 1 208 ? 23.226 -4.851 0.883 1.00 96.56 208 SER A C 1
ATOM 1556 O O . SER A 1 208 ? 23.051 -5.835 1.596 1.00 96.56 208 SER A O 1
ATOM 1558 N N . SER A 1 209 ? 23.803 -3.747 1.354 1.00 95.25 209 SER A N 1
ATOM 1559 C CA . SER A 1 209 ? 24.155 -3.571 2.765 1.00 95.25 209 SER A CA 1
ATOM 1560 C C . SER A 1 209 ? 24.311 -2.093 3.121 1.00 95.25 209 SER A C 1
ATOM 1562 O O . SER A 1 209 ? 24.588 -1.265 2.252 1.00 95.25 209 SER A O 1
ATOM 1564 N N . LEU A 1 210 ? 24.203 -1.772 4.414 1.00 93.50 210 LEU A N 1
ATOM 1565 C CA . LEU A 1 210 ? 24.733 -0.536 4.999 1.00 93.50 210 LEU A CA 1
ATOM 1566 C C . LEU A 1 210 ? 25.963 -0.913 5.843 1.00 93.50 210 LEU A C 1
ATOM 1568 O O . LEU A 1 210 ? 25.839 -1.177 7.040 1.00 93.50 210 LEU A O 1
ATOM 1572 N N . PRO A 1 211 ? 27.149 -1.041 5.226 1.00 86.56 211 PRO A N 1
ATOM 1573 C CA . PRO A 1 211 ? 28.293 -1.726 5.835 1.00 86.56 211 PRO A CA 1
ATOM 1574 C C . PRO A 1 211 ? 29.042 -0.875 6.879 1.00 86.56 211 PRO A C 1
ATOM 1576 O O . PRO A 1 211 ? 30.038 -1.318 7.464 1.00 86.56 211 PRO A O 1
ATOM 1579 N N . GLY A 1 212 ? 28.589 0.358 7.113 1.00 82.44 212 GLY A N 1
ATOM 1580 C CA . GLY A 1 212 ? 29.319 1.353 7.881 1.00 82.44 212 GLY A CA 1
ATOM 1581 C C . GLY A 1 212 ? 30.660 1.667 7.221 1.00 82.44 212 GLY A C 1
ATOM 1582 O O . GLY A 1 212 ? 30.742 1.765 6.008 1.00 82.44 212 GLY A O 1
ATOM 1583 N N . TYR A 1 213 ? 31.738 1.761 8.002 1.00 74.00 213 TYR A N 1
ATOM 1584 C CA . TYR A 1 213 ? 33.077 2.029 7.452 1.00 74.00 213 TYR A CA 1
ATOM 1585 C C . TYR A 1 213 ? 33.766 0.806 6.833 1.00 74.00 213 TYR A C 1
ATOM 1587 O O . TYR A 1 213 ? 34.860 0.928 6.279 1.00 74.00 213 TYR A O 1
ATOM 1595 N N . GLY A 1 214 ? 33.188 -0.387 7.002 1.00 71.69 214 GLY A N 1
ATOM 1596 C CA . GLY A 1 214 ? 33.693 -1.607 6.383 1.00 71.69 214 GLY A CA 1
ATOM 1597 C C . GLY A 1 214 ? 33.359 -1.622 4.898 1.00 71.69 214 GLY A C 1
ATOM 1598 O O . GLY A 1 214 ? 32.345 -1.070 4.490 1.00 71.69 214 GLY A O 1
ATOM 1599 N N . ARG A 1 215 ? 34.191 -2.271 4.080 1.00 77.75 215 ARG A N 1
ATOM 1600 C CA . ARG A 1 215 ? 33.908 -2.422 2.651 1.00 77.75 215 ARG A CA 1
ATOM 1601 C C . ARG A 1 215 ? 33.456 -3.849 2.347 1.00 77.75 215 ARG A C 1
ATOM 1603 O O . ARG A 1 215 ? 34.187 -4.773 2.706 1.00 77.75 215 ARG A O 1
ATOM 1610 N N . PRO A 1 216 ? 32.278 -4.046 1.733 1.00 84.56 216 PRO A N 1
ATOM 1611 C CA . PRO A 1 216 ? 31.805 -5.378 1.394 1.00 84.56 216 PRO A CA 1
ATOM 1612 C C . PRO A 1 216 ? 32.624 -5.968 0.239 1.00 84.56 216 PRO A C 1
ATOM 1614 O O . PRO A 1 216 ? 33.137 -5.245 -0.620 1.00 84.56 216 PRO A O 1
ATOM 1617 N N . ASP A 1 217 ? 32.725 -7.296 0.210 1.00 86.31 217 ASP A N 1
ATOM 1618 C CA . ASP A 1 217 ? 33.340 -8.017 -0.904 1.00 86.31 217 ASP A CA 1
ATOM 1619 C C . ASP A 1 217 ? 32.549 -7.786 -2.201 1.00 86.31 217 ASP A C 1
ATOM 1621 O O . ASP A 1 217 ? 31.319 -7.708 -2.188 1.00 86.31 217 ASP A O 1
ATOM 1625 N N . GLY A 1 218 ? 33.254 -7.711 -3.334 1.00 87.25 218 GLY A N 1
ATOM 1626 C CA . GLY A 1 218 ? 32.633 -7.561 -4.657 1.00 87.25 218 GLY A CA 1
ATOM 1627 C C . GLY A 1 218 ? 32.277 -6.125 -5.052 1.00 87.25 218 GLY A C 1
ATOM 1628 O O . GLY A 1 218 ? 31.645 -5.925 -6.088 1.00 87.25 218 GLY A O 1
ATOM 1629 N N . ILE A 1 219 ? 32.690 -5.125 -4.264 1.00 90.94 219 ILE A N 1
ATOM 1630 C CA . ILE A 1 219 ? 32.571 -3.718 -4.654 1.00 90.94 219 ILE A CA 1
ATOM 1631 C C . ILE A 1 219 ? 33.504 -3.386 -5.828 1.00 90.94 219 ILE A C 1
ATOM 1633 O O . ILE A 1 219 ? 34.691 -3.721 -5.814 1.00 90.94 219 ILE A O 1
ATOM 1637 N N . ILE A 1 220 ? 32.966 -2.725 -6.850 1.00 93.62 220 ILE A N 1
ATOM 1638 C CA . ILE A 1 220 ? 33.717 -2.285 -8.025 1.00 93.62 220 ILE A CA 1
ATOM 1639 C C . ILE A 1 220 ? 34.612 -1.085 -7.687 1.00 93.62 220 ILE A C 1
ATOM 1641 O O . ILE A 1 220 ? 34.294 -0.281 -6.802 1.00 93.62 220 ILE A O 1
ATOM 1645 N N . SER A 1 221 ? 35.749 -0.952 -8.376 1.00 94.25 221 SER A N 1
ATOM 1646 C CA . SER A 1 221 ? 36.616 0.214 -8.195 1.00 94.25 221 SER A CA 1
ATOM 1647 C C . SER A 1 221 ? 35.930 1.491 -8.660 1.00 94.25 221 SER A C 1
ATOM 1649 O O . SER A 1 221 ? 35.245 1.504 -9.682 1.00 94.25 221 SER A O 1
ATOM 1651 N N . SER A 1 222 ? 36.149 2.569 -7.912 1.00 92.31 222 SER A N 1
ATOM 1652 C CA . SER A 1 222 ? 35.510 3.865 -8.117 1.00 92.31 222 SER A CA 1
ATOM 1653 C C . SER A 1 222 ? 36.550 4.982 -8.204 1.00 92.31 222 SER A C 1
ATOM 1655 O O . SER A 1 222 ? 37.629 4.909 -7.603 1.00 92.31 222 SER A O 1
ATOM 1657 N N . TYR A 1 223 ? 36.254 6.009 -9.004 1.00 91.50 223 TYR A N 1
ATOM 1658 C CA . TYR A 1 223 ? 37.248 6.998 -9.420 1.00 91.50 223 TYR A CA 1
ATOM 1659 C C . TYR A 1 223 ? 36.735 8.432 -9.302 1.00 91.50 223 TYR A C 1
ATOM 1661 O O . TYR A 1 223 ? 35.590 8.739 -9.620 1.00 91.50 223 TYR A O 1
ATOM 1669 N N . LEU A 1 224 ? 37.611 9.346 -8.899 1.00 86.75 224 LEU A N 1
ATOM 1670 C CA . LEU A 1 224 ? 37.352 10.781 -8.968 1.00 86.75 224 LEU A CA 1
ATOM 1671 C C . LEU A 1 224 ? 38.041 11.360 -10.206 1.00 86.75 224 LEU A C 1
ATOM 1673 O O . LEU A 1 224 ? 39.262 11.229 -10.358 1.00 86.75 224 LEU A O 1
ATOM 1677 N N . GLN A 1 225 ? 37.281 12.040 -11.067 1.00 84.31 225 GLN A N 1
ATOM 1678 C CA . GLN A 1 225 ? 37.850 12.760 -12.204 1.00 84.31 225 GLN A CA 1
ATOM 1679 C C . GLN A 1 225 ? 38.430 14.106 -11.747 1.00 84.31 225 GLN A C 1
ATOM 1681 O O . GLN A 1 225 ? 37.711 14.974 -11.248 1.00 84.31 225 GLN A O 1
ATOM 1686 N 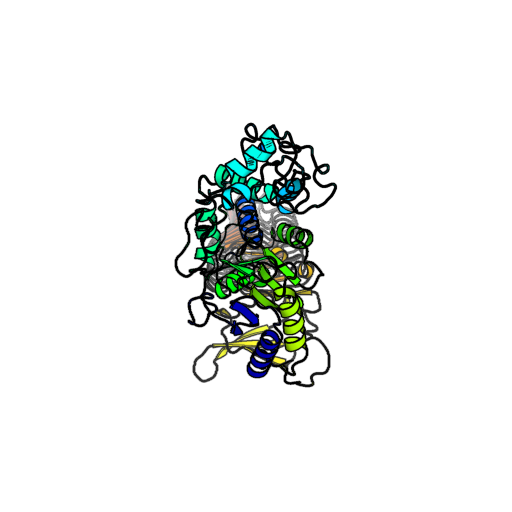N . SER A 1 226 ? 39.732 14.312 -11.964 1.00 80.00 226 SER A N 1
ATOM 1687 C CA . SER A 1 226 ? 40.422 15.576 -11.680 1.00 80.00 226 SER A CA 1
ATOM 1688 C C . SER A 1 226 ? 41.332 15.969 -12.845 1.00 80.00 226 SER A C 1
ATOM 1690 O O . SER A 1 226 ? 42.403 15.397 -13.055 1.00 80.00 226 SER A O 1
ATOM 1692 N N . GLY A 1 227 ? 40.898 16.947 -13.646 1.00 81.44 227 GLY A N 1
ATOM 1693 C CA . GLY A 1 227 ? 41.584 17.299 -14.894 1.00 81.44 227 GLY A CA 1
ATOM 1694 C C . GLY A 1 227 ? 41.542 16.137 -15.888 1.00 81.44 227 GLY A C 1
ATOM 1695 O O . GLY A 1 227 ? 40.455 15.680 -16.213 1.00 81.44 227 GLY A O 1
ATOM 1696 N N . ASP A 1 228 ? 42.708 15.652 -16.329 1.00 83.56 228 ASP A N 1
ATOM 1697 C CA . ASP A 1 228 ? 42.850 14.460 -17.190 1.00 83.56 228 ASP A CA 1
ATOM 1698 C C . ASP A 1 228 ? 43.141 13.171 -16.385 1.00 83.56 228 ASP A C 1
ATOM 1700 O O . ASP A 1 228 ? 43.379 12.111 -16.965 1.00 83.56 228 ASP A O 1
ATOM 1704 N N . GLN A 1 229 ? 43.194 13.250 -15.049 1.00 84.31 229 GLN A N 1
ATOM 1705 C CA . GLN A 1 229 ? 43.538 12.122 -14.183 1.00 84.31 229 GLN A CA 1
ATOM 1706 C C . GLN A 1 229 ? 42.297 11.464 -13.580 1.00 84.31 229 GLN A C 1
ATOM 1708 O O . GLN A 1 229 ? 41.389 12.143 -13.103 1.00 84.31 229 GLN A O 1
ATOM 1713 N N . LYS A 1 230 ? 42.332 10.129 -13.535 1.00 89.50 230 LYS A N 1
ATOM 1714 C CA . LYS A 1 230 ? 41.385 9.282 -12.804 1.00 89.50 230 LYS A CA 1
ATOM 1715 C C . LYS A 1 230 ? 42.052 8.844 -11.515 1.00 89.50 230 LYS A C 1
ATOM 1717 O O . LYS A 1 230 ? 43.007 8.069 -11.547 1.00 89.50 230 LYS A O 1
ATOM 1722 N N . ILE A 1 231 ? 41.605 9.410 -10.402 1.00 87.19 231 ILE A N 1
ATOM 1723 C CA . ILE A 1 231 ? 42.161 9.119 -9.083 1.00 87.19 231 ILE A CA 1
ATOM 1724 C C . ILE A 1 231 ? 41.358 7.966 -8.497 1.00 87.19 231 ILE A C 1
ATOM 1726 O O . ILE A 1 231 ? 40.147 8.092 -8.341 1.00 87.19 231 ILE A O 1
ATOM 1730 N N . ASP A 1 232 ? 42.023 6.854 -8.195 1.00 88.31 232 ASP A N 1
ATOM 1731 C CA . ASP A 1 232 ? 41.394 5.723 -7.516 1.00 88.31 232 ASP A CA 1
ATOM 1732 C C . ASP A 1 232 ? 41.012 6.126 -6.084 1.00 88.31 232 ASP A C 1
ATOM 1734 O O . ASP A 1 232 ? 41.878 6.448 -5.266 1.00 88.31 232 ASP A O 1
ATOM 1738 N N . VAL A 1 233 ? 39.711 6.112 -5.796 1.00 85.75 233 VAL A N 1
ATOM 1739 C CA . VAL A 1 233 ? 39.133 6.438 -4.483 1.00 85.75 233 VAL A CA 1
ATOM 1740 C C . VAL A 1 233 ? 38.440 5.234 -3.840 1.00 85.75 233 VAL A C 1
ATOM 1742 O O . VAL A 1 233 ? 37.812 5.358 -2.796 1.00 85.75 233 VAL A O 1
ATOM 1745 N N . THR A 1 234 ? 38.643 4.043 -4.404 1.00 85.62 234 THR A N 1
ATOM 1746 C CA . THR A 1 234 ? 38.149 2.738 -3.929 1.00 85.62 234 THR A CA 1
ATOM 1747 C C . THR A 1 234 ? 38.536 2.462 -2.469 1.00 85.62 234 THR A C 1
ATOM 1749 O O . THR A 1 234 ? 37.886 1.700 -1.767 1.00 85.62 234 THR A O 1
ATOM 1752 N N . HIS A 1 235 ? 39.628 3.052 -1.989 1.00 79.06 235 HIS A N 1
ATOM 1753 C CA . HIS A 1 235 ? 40.148 2.831 -0.640 1.00 79.06 235 HIS A CA 1
ATOM 1754 C C . HIS A 1 235 ? 39.593 3.809 0.408 1.00 79.06 235 HIS A C 1
ATOM 1756 O O . HIS A 1 235 ? 39.941 3.681 1.584 1.00 79.06 235 HIS A O 1
ATOM 1762 N N . LEU A 1 236 ? 38.787 4.796 0.004 1.00 78.44 236 LEU A N 1
ATOM 1763 C CA . LEU A 1 236 ? 38.181 5.726 0.949 1.00 78.44 236 LEU A CA 1
ATOM 1764 C C . LEU A 1 236 ? 37.141 5.000 1.824 1.00 78.44 236 LEU A C 1
ATOM 1766 O O . LEU A 1 236 ? 36.456 4.098 1.331 1.00 78.44 236 LEU A O 1
ATOM 1770 N N . PRO A 1 237 ? 37.026 5.360 3.118 1.00 75.19 237 PRO A N 1
ATOM 1771 C CA . PRO A 1 237 ? 35.960 4.862 3.977 1.00 75.19 237 PRO A CA 1
ATOM 1772 C C . PRO A 1 237 ? 34.589 5.144 3.369 1.00 75.19 237 PRO A C 1
ATOM 1774 O O . PRO A 1 237 ? 34.360 6.231 2.838 1.00 75.19 237 PRO A O 1
ATOM 1777 N N . LEU A 1 238 ? 33.690 4.170 3.491 1.00 74.06 238 LEU A N 1
ATOM 1778 C CA . LEU A 1 238 ? 32.296 4.349 3.120 1.00 74.06 238 LEU A CA 1
ATOM 1779 C C . LEU A 1 238 ? 31.589 5.243 4.138 1.00 74.06 238 LEU A C 1
ATOM 1781 O O . LEU A 1 238 ? 31.900 5.216 5.334 1.00 74.06 238 LEU A O 1
ATOM 1785 N N . ASP A 1 239 ? 30.636 6.018 3.634 1.00 70.81 239 ASP A N 1
ATOM 1786 C CA . ASP A 1 239 ? 29.687 6.742 4.463 1.00 70.81 239 ASP A CA 1
ATOM 1787 C C . ASP A 1 239 ? 28.835 5.739 5.263 1.00 70.81 239 ASP A C 1
ATOM 1789 O O . ASP A 1 239 ? 28.474 4.674 4.760 1.00 70.81 239 ASP A O 1
ATOM 1793 N N . ASN A 1 240 ? 28.558 6.036 6.530 1.00 73.56 240 ASN A N 1
ATOM 1794 C CA . ASN A 1 240 ? 27.781 5.164 7.412 1.00 73.56 240 ASN A CA 1
ATOM 1795 C C . ASN A 1 240 ? 26.432 5.756 7.818 1.00 73.56 240 ASN A C 1
ATOM 1797 O O . ASN A 1 240 ? 25.786 5.236 8.733 1.00 73.56 240 ASN A O 1
ATOM 1801 N N . THR A 1 241 ? 26.026 6.838 7.166 1.00 83.25 241 THR A N 1
ATOM 1802 C CA . THR A 1 241 ? 24.803 7.555 7.484 1.00 83.25 241 THR A CA 1
ATOM 1803 C C . THR A 1 241 ? 23.630 7.119 6.602 1.00 83.25 241 THR A C 1
ATOM 1805 O O . THR A 1 241 ? 23.782 6.641 5.470 1.00 83.25 241 THR A O 1
ATOM 1808 N N . GLY A 1 242 ? 22.417 7.355 7.101 1.00 86.31 242 GLY A N 1
ATOM 1809 C CA . GLY A 1 242 ? 21.171 7.151 6.364 1.00 86.31 242 GLY A CA 1
ATOM 1810 C C . GLY A 1 242 ? 20.979 8.078 5.159 1.00 86.31 242 GLY A C 1
ATOM 1811 O O . GLY A 1 242 ? 20.005 7.925 4.420 1.00 86.31 242 GLY A O 1
ATOM 1812 N N . ASP A 1 243 ? 21.869 9.041 4.925 1.00 89.75 243 ASP A N 1
ATOM 1813 C CA . ASP A 1 243 ? 21.762 9.945 3.786 1.00 89.75 243 ASP A CA 1
ATOM 1814 C C . ASP A 1 243 ? 22.571 9.483 2.560 1.00 89.75 243 ASP A C 1
ATOM 1816 O O . ASP A 1 243 ? 22.252 9.926 1.452 1.00 89.75 243 ASP A O 1
ATOM 1820 N N . GLY A 1 244 ? 23.538 8.567 2.712 1.00 88.69 244 GLY A N 1
ATOM 1821 C CA . GLY A 1 244 ? 24.442 8.210 1.612 1.00 88.69 244 GLY A CA 1
ATOM 1822 C C . GLY A 1 244 ? 25.141 6.846 1.655 1.00 88.69 244 GLY A C 1
ATOM 1823 O O . GLY A 1 244 ? 25.738 6.467 0.647 1.00 88.69 244 GLY A O 1
ATOM 1824 N N . GLY A 1 245 ? 25.075 6.105 2.765 1.00 88.00 245 GLY A N 1
ATOM 1825 C CA . GLY A 1 245 ? 26.015 5.012 3.047 1.00 88.00 245 GLY A CA 1
ATOM 1826 C C . GLY A 1 245 ? 25.756 3.636 2.428 1.00 88.00 245 GLY A C 1
ATOM 1827 O O . GLY A 1 245 ? 26.573 2.729 2.606 1.00 88.00 245 GLY A O 1
ATOM 1828 N N . ALA A 1 246 ? 24.635 3.413 1.741 1.00 94.19 246 ALA A N 1
ATOM 1829 C CA . ALA A 1 246 ? 24.310 2.074 1.261 1.00 94.19 246 ALA A CA 1
ATOM 1830 C C . ALA A 1 246 ? 25.153 1.650 0.042 1.00 94.19 246 ALA A C 1
ATOM 1832 O O . ALA A 1 246 ? 25.516 2.439 -0.838 1.00 94.19 246 ALA A O 1
ATOM 1833 N N . VAL A 1 247 ? 25.421 0.349 -0.021 1.00 95.69 247 VAL A N 1
ATOM 1834 C CA . VAL A 1 247 ? 26.052 -0.334 -1.153 1.00 95.69 247 VAL A CA 1
ATOM 1835 C C . VAL A 1 247 ? 25.051 -1.321 -1.736 1.00 95.69 247 VAL A C 1
ATOM 1837 O O . VAL A 1 247 ? 24.358 -2.002 -0.982 1.00 95.69 247 VAL A O 1
ATOM 1840 N N . SER A 1 248 ? 24.973 -1.401 -3.065 1.00 97.12 248 SER A N 1
ATOM 1841 C CA . SER A 1 248 ? 24.023 -2.269 -3.771 1.00 97.12 248 SER A CA 1
ATOM 1842 C C . SER A 1 248 ? 24.528 -2.676 -5.160 1.00 97.12 248 SER A C 1
ATOM 1844 O O . SER A 1 248 ? 25.621 -2.285 -5.564 1.00 97.12 248 SER A O 1
ATOM 1846 N N . THR A 1 249 ? 23.725 -3.444 -5.892 1.00 97.44 249 THR A N 1
ATOM 1847 C CA . THR A 1 249 ? 23.897 -3.792 -7.314 1.00 97.44 249 THR A CA 1
ATOM 1848 C C . THR A 1 249 ? 22.773 -3.171 -8.144 1.00 97.44 249 THR A C 1
ATOM 1850 O O . THR A 1 249 ? 21.778 -2.701 -7.587 1.00 97.44 249 THR A O 1
ATOM 1853 N N . THR A 1 250 ? 22.890 -3.184 -9.478 1.00 96.44 250 THR A N 1
ATOM 1854 C CA . THR A 1 250 ? 21.773 -2.746 -10.333 1.00 96.44 250 THR A CA 1
ATOM 1855 C C . THR A 1 250 ? 20.555 -3.636 -10.095 1.00 96.44 250 THR A C 1
ATOM 1857 O O . THR A 1 250 ? 19.457 -3.129 -9.886 1.00 96.44 250 THR A O 1
ATOM 1860 N N . VAL A 1 251 ? 20.785 -4.946 -9.985 1.00 94.44 251 VAL A N 1
ATOM 1861 C CA . VAL A 1 251 ? 19.748 -5.964 -9.795 1.00 94.44 251 VAL A CA 1
ATOM 1862 C C . VAL A 1 251 ? 18.964 -5.710 -8.509 1.00 94.44 251 VAL A C 1
ATOM 1864 O O . VAL A 1 251 ? 17.734 -5.690 -8.510 1.00 94.44 251 VAL A O 1
ATOM 1867 N N . ASP A 1 252 ? 19.656 -5.464 -7.397 1.00 97.38 252 ASP A N 1
ATOM 1868 C CA . ASP A 1 252 ? 18.992 -5.215 -6.119 1.00 97.38 252 ASP A CA 1
ATOM 1869 C C . ASP A 1 252 ? 18.330 -3.835 -6.065 1.00 97.38 252 ASP A C 1
ATOM 1871 O O . ASP A 1 252 ? 17.282 -3.689 -5.439 1.00 97.38 252 ASP A O 1
ATOM 1875 N N . MET A 1 253 ? 18.865 -2.833 -6.771 1.00 97.25 253 MET A N 1
ATOM 1876 C CA . MET A 1 253 ? 18.188 -1.541 -6.917 1.00 97.25 253 MET A CA 1
ATOM 1877 C C . MET A 1 253 ? 16.910 -1.632 -7.767 1.00 97.25 253 MET A C 1
ATOM 1879 O O . MET A 1 253 ? 15.940 -0.943 -7.446 1.00 97.25 253 MET A O 1
ATOM 1883 N N . ILE A 1 254 ? 16.863 -2.497 -8.791 1.00 95.25 254 ILE A N 1
ATOM 1884 C CA . ILE A 1 254 ? 15.622 -2.815 -9.519 1.00 95.25 254 ILE A CA 1
ATOM 1885 C C . ILE A 1 254 ? 14.599 -3.424 -8.558 1.00 95.25 254 ILE A C 1
ATOM 1887 O O . ILE A 1 254 ? 13.471 -2.936 -8.489 1.00 95.25 254 ILE A O 1
ATOM 1891 N N . LYS A 1 255 ? 14.989 -4.437 -7.769 1.00 95.38 255 LYS A N 1
ATOM 1892 C CA . LYS A 1 255 ? 14.089 -5.062 -6.782 1.00 95.38 255 LYS A CA 1
ATOM 1893 C C . LYS A 1 255 ? 13.585 -4.053 -5.753 1.00 95.38 255 LYS A C 1
ATOM 1895 O O . LYS A 1 255 ? 12.389 -4.015 -5.485 1.00 95.38 255 LYS A O 1
ATOM 1900 N N . PHE A 1 256 ? 14.477 -3.214 -5.218 1.00 96.19 256 PHE A N 1
ATOM 1901 C CA . PHE A 1 256 ? 14.129 -2.161 -4.267 1.00 96.19 256 PHE A CA 1
ATOM 1902 C C . PHE A 1 256 ? 13.074 -1.218 -4.837 1.00 96.19 256 PHE A C 1
ATOM 1904 O O . PHE A 1 256 ? 12.038 -1.009 -4.216 1.00 96.19 256 PHE A O 1
ATOM 1911 N N . MET A 1 257 ? 13.313 -0.671 -6.031 1.00 91.94 257 MET A N 1
ATOM 1912 C CA . MET A 1 257 ? 12.392 0.291 -6.633 1.00 91.94 257 MET A CA 1
ATOM 1913 C C . MET A 1 257 ? 11.083 -0.351 -7.081 1.00 91.94 257 MET A C 1
ATOM 1915 O O . MET A 1 257 ? 10.034 0.279 -6.960 1.00 91.94 257 MET A O 1
ATOM 1919 N N . LYS A 1 258 ? 11.113 -1.610 -7.530 1.00 89.56 258 LYS A N 1
ATOM 1920 C CA . LYS A 1 258 ? 9.907 -2.388 -7.814 1.00 89.56 258 LYS A CA 1
ATOM 1921 C C . LYS A 1 258 ? 9.063 -2.565 -6.548 1.00 89.56 258 LYS A C 1
ATOM 1923 O O . LYS A 1 258 ? 7.897 -2.189 -6.555 1.00 89.56 258 LYS A O 1
ATOM 1928 N N . ALA A 1 259 ? 9.668 -3.029 -5.455 1.00 90.12 259 ALA A N 1
ATOM 1929 C CA . ALA A 1 259 ? 9.000 -3.224 -4.168 1.00 90.12 259 ALA A CA 1
ATOM 1930 C C . ALA A 1 259 ? 8.512 -1.910 -3.531 1.00 90.12 259 ALA A C 1
ATOM 1932 O O . ALA A 1 259 ? 7.456 -1.874 -2.902 1.00 90.12 259 ALA A O 1
ATOM 1933 N N . LEU A 1 260 ? 9.265 -0.818 -3.698 1.00 87.88 260 LEU A N 1
ATOM 1934 C CA . LEU A 1 260 ? 8.923 0.492 -3.146 1.00 87.88 260 LEU A CA 1
ATOM 1935 C C . LEU A 1 260 ? 7.804 1.192 -3.926 1.00 87.88 260 LEU A C 1
ATOM 1937 O O . LEU A 1 260 ? 6.922 1.785 -3.313 1.00 87.88 260 LEU A O 1
ATOM 1941 N N . VAL A 1 261 ? 7.860 1.177 -5.262 1.00 81.56 261 VAL A N 1
ATOM 1942 C CA . VAL A 1 261 ? 7.031 2.055 -6.110 1.00 81.56 261 VAL A CA 1
ATOM 1943 C C . VAL A 1 261 ? 5.929 1.300 -6.848 1.00 81.56 261 VAL A C 1
ATOM 1945 O O . VAL A 1 261 ? 4.797 1.783 -6.882 1.00 81.56 261 VAL A O 1
ATOM 1948 N N . LEU A 1 262 ? 6.245 0.152 -7.456 1.00 79.75 262 LEU A N 1
ATOM 1949 C CA . LEU A 1 262 ? 5.302 -0.578 -8.310 1.00 79.75 262 LEU A CA 1
ATOM 1950 C C . LEU A 1 262 ? 4.431 -1.539 -7.504 1.00 79.75 262 LEU A C 1
ATOM 1952 O O . LEU A 1 262 ? 3.212 -1.478 -7.606 1.00 79.75 262 LEU A O 1
ATOM 1956 N N . ASP A 1 263 ? 5.066 -2.380 -6.690 1.00 83.38 263 ASP A N 1
ATOM 1957 C CA . ASP A 1 263 ? 4.391 -3.428 -5.920 1.00 83.38 263 ASP A CA 1
ATOM 1958 C C . ASP A 1 263 ? 3.952 -2.907 -4.534 1.00 83.38 263 ASP A C 1
ATOM 1960 O O . ASP A 1 263 ? 3.113 -3.509 -3.877 1.00 83.38 263 ASP A O 1
ATOM 1964 N N . GLN A 1 264 ? 4.523 -1.781 -4.076 1.00 82.00 264 GLN A N 1
ATOM 1965 C CA . GLN A 1 264 ? 4.194 -1.100 -2.808 1.00 82.00 264 GLN A CA 1
ATOM 1966 C C . GLN A 1 264 ? 4.222 -2.014 -1.569 1.00 82.00 264 GLN A C 1
ATOM 1968 O O . GLN A 1 264 ? 3.501 -1.809 -0.592 1.00 82.00 264 GLN A O 1
ATOM 1973 N N . THR A 1 265 ? 5.102 -3.013 -1.575 1.00 84.94 265 THR A N 1
ATOM 1974 C CA . THR A 1 265 ? 5.242 -3.989 -0.489 1.00 84.94 265 THR A CA 1
ATOM 1975 C C . THR A 1 265 ? 6.076 -3.458 0.678 1.00 84.94 265 THR A C 1
ATOM 1977 O O . THR A 1 265 ? 5.963 -3.962 1.795 1.00 84.94 265 THR A O 1
ATOM 1980 N N . LEU A 1 266 ? 6.899 -2.424 0.454 1.00 85.56 266 LEU A N 1
ATOM 1981 C CA . LEU A 1 266 ? 7.743 -1.820 1.492 1.00 85.56 266 LEU A CA 1
ATOM 1982 C C . LEU A 1 266 ? 7.030 -0.759 2.339 1.00 85.56 266 LEU A C 1
ATOM 1984 O O . LEU A 1 266 ? 7.367 -0.609 3.512 1.00 85.56 266 LEU A O 1
ATOM 1988 N N . VAL A 1 267 ? 6.070 -0.017 1.780 1.00 78.00 267 VAL A N 1
ATOM 1989 C CA . VAL A 1 267 ? 5.351 1.058 2.485 1.00 78.00 267 VAL A CA 1
ATOM 1990 C C . VAL A 1 267 ? 3.853 0.973 2.169 1.00 78.00 267 VAL A C 1
ATOM 1992 O O . VAL A 1 267 ? 3.499 1.003 0.994 1.00 78.00 267 VAL A O 1
ATOM 1995 N N . PRO A 1 268 ? 2.955 0.920 3.178 1.00 63.19 268 PRO A N 1
ATOM 1996 C CA . PRO A 1 268 ? 1.509 0.881 2.955 1.00 63.19 268 PRO A CA 1
ATOM 1997 C C . PRO A 1 268 ? 0.993 2.056 2.110 1.00 63.19 268 PRO A C 1
ATOM 1999 O O . PRO A 1 268 ? 1.407 3.203 2.302 1.00 63.19 268 PRO A O 1
ATOM 2002 N N . ALA A 1 269 ? 0.022 1.793 1.230 1.00 62.69 269 ALA A N 1
ATOM 2003 C CA . ALA A 1 269 ? -0.529 2.775 0.289 1.00 62.69 269 ALA A CA 1
ATOM 2004 C C . ALA A 1 269 ? -1.082 4.061 0.946 1.00 62.69 269 ALA A C 1
ATOM 2006 O O . ALA A 1 269 ? -1.100 5.127 0.330 1.00 62.69 269 ALA A O 1
ATOM 2007 N N . ASP A 1 270 ? -1.503 4.010 2.215 1.00 64.25 270 ASP A N 1
ATOM 2008 C CA . ASP A 1 270 ? -1.968 5.181 2.968 1.00 64.25 270 ASP A CA 1
ATOM 2009 C C . ASP A 1 270 ? -0.831 6.059 3.537 1.00 64.25 270 ASP A C 1
ATOM 2011 O O . ASP A 1 270 ? -1.084 7.213 3.891 1.00 64.25 270 ASP A O 1
ATOM 2015 N N . GLN A 1 271 ? 0.413 5.561 3.562 1.00 61.38 271 GLN A N 1
ATOM 2016 C CA . GLN A 1 271 ? 1.639 6.300 3.904 1.00 61.38 271 GLN A CA 1
ATOM 2017 C C . GLN A 1 271 ? 2.458 6.724 2.668 1.00 61.38 271 GLN A C 1
ATOM 2019 O O . GLN A 1 271 ? 3.324 7.596 2.785 1.00 61.38 271 GLN A O 1
ATOM 2024 N N . MET A 1 272 ? 2.142 6.203 1.472 1.00 61.56 272 MET A N 1
ATOM 2025 C CA . MET A 1 272 ? 2.779 6.594 0.199 1.00 61.56 272 MET A CA 1
ATOM 2026 C C . MET A 1 272 ? 2.664 8.096 -0.108 1.00 61.56 272 MET A C 1
ATOM 2028 O O . MET A 1 272 ? 3.562 8.668 -0.720 1.00 61.56 272 MET A O 1
ATOM 2032 N N . GLY A 1 273 ? 1.640 8.782 0.417 1.00 56.00 273 GLY A N 1
ATOM 2033 C CA . GLY A 1 273 ? 1.524 10.246 0.326 1.00 56.00 273 GLY A CA 1
ATOM 2034 C C . GLY A 1 273 ? 2.665 11.026 1.011 1.00 56.00 273 GLY A C 1
ATOM 2035 O O . GLY A 1 273 ? 2.819 12.222 0.766 1.00 56.00 273 GLY A O 1
ATOM 2036 N N . GLY A 1 274 ? 3.471 10.378 1.866 1.00 58.62 274 GLY A N 1
ATOM 2037 C CA . GLY A 1 274 ? 4.732 10.920 2.390 1.00 58.62 274 GLY A CA 1
ATOM 2038 C C . GLY A 1 274 ? 5.920 10.739 1.435 1.00 58.62 274 GLY A C 1
ATOM 2039 O O . GLY A 1 274 ? 6.767 11.628 1.352 1.00 58.62 274 GLY A O 1
ATOM 2040 N N . LEU A 1 275 ? 5.949 9.634 0.678 1.00 63.16 275 LEU A N 1
ATOM 2041 C CA . LEU A 1 275 ? 6.952 9.353 -0.358 1.00 63.16 275 LEU A CA 1
ATOM 2042 C C . LEU A 1 275 ? 6.757 10.223 -1.597 1.00 63.16 275 LEU A C 1
ATOM 2044 O O . LEU A 1 275 ? 7.739 10.733 -2.114 1.00 63.16 275 LEU A O 1
ATOM 2048 N N . GLU A 1 276 ? 5.518 10.460 -2.037 1.00 63.19 276 GLU A N 1
ATOM 2049 C CA . GLU A 1 276 ? 5.216 11.369 -3.158 1.00 63.19 276 GLU A CA 1
ATOM 2050 C C . GLU A 1 276 ? 5.824 12.765 -2.929 1.00 63.19 276 GLU A C 1
ATOM 2052 O O . GLU A 1 276 ? 6.486 13.318 -3.802 1.00 63.19 276 GLU A O 1
ATOM 2057 N N . GLN A 1 277 ? 5.681 13.314 -1.715 1.00 64.19 277 GLN A N 1
ATOM 2058 C CA . GLN A 1 277 ? 6.265 14.610 -1.344 1.00 64.19 277 GLN A CA 1
ATOM 2059 C C . GLN A 1 277 ? 7.795 14.567 -1.260 1.00 64.19 277 GLN A C 1
ATOM 2061 O O . GLN A 1 277 ? 8.452 15.554 -1.586 1.00 64.19 277 GLN A O 1
ATOM 2066 N N . PHE A 1 278 ? 8.366 13.440 -0.828 1.00 67.06 278 PHE A N 1
ATOM 2067 C CA . PHE A 1 278 ? 9.809 13.213 -0.844 1.00 67.06 278 PHE A CA 1
ATOM 2068 C C . PHE A 1 278 ? 10.346 13.162 -2.279 1.00 67.06 278 PHE A C 1
ATOM 2070 O O . PHE A 1 278 ? 11.265 13.910 -2.595 1.00 67.06 278 PHE A O 1
ATOM 2077 N N . PHE A 1 279 ? 9.732 12.376 -3.167 1.00 65.12 279 PHE A N 1
ATOM 2078 C CA . PHE A 1 279 ? 10.111 12.264 -4.578 1.00 65.12 279 PHE A CA 1
ATOM 2079 C C . PHE A 1 279 ? 9.953 13.588 -5.343 1.00 65.12 279 PHE A C 1
ATOM 2081 O O . PHE A 1 279 ? 10.815 13.942 -6.152 1.00 65.12 279 PHE A O 1
ATOM 2088 N N . ALA A 1 280 ? 8.924 14.373 -5.009 1.00 58.53 280 ALA A N 1
ATOM 2089 C CA . ALA A 1 280 ? 8.755 15.733 -5.512 1.00 58.53 280 ALA A CA 1
ATOM 2090 C C . ALA A 1 280 ? 9.845 16.700 -5.017 1.00 58.53 280 ALA A C 1
ATOM 2092 O O . ALA A 1 280 ? 10.292 17.568 -5.767 1.00 58.53 280 ALA A O 1
ATOM 2093 N N . ALA A 1 281 ? 10.307 16.546 -3.773 1.00 52.41 281 ALA A N 1
ATOM 2094 C CA . ALA A 1 281 ? 11.324 17.405 -3.167 1.00 52.41 281 ALA A CA 1
ATOM 2095 C C . ALA A 1 281 ? 12.766 17.063 -3.590 1.00 52.41 281 ALA A C 1
ATOM 2097 O O . ALA A 1 281 ? 13.607 17.958 -3.653 1.00 52.41 281 ALA A O 1
ATOM 2098 N N . VAL A 1 282 ? 13.060 15.794 -3.894 1.00 49.69 282 VAL A N 1
ATOM 2099 C CA . VAL A 1 282 ? 14.398 15.317 -4.315 1.00 49.69 282 VAL A CA 1
ATOM 2100 C C . VAL A 1 282 ? 14.662 15.412 -5.819 1.00 49.69 282 VAL A C 1
ATOM 2102 O O . VAL A 1 282 ? 15.765 15.114 -6.276 1.00 49.69 282 VAL A O 1
ATOM 2105 N N . GLY A 1 283 ? 13.688 15.917 -6.579 1.00 50.31 283 GLY A N 1
ATOM 2106 C CA . GLY A 1 283 ? 13.948 16.544 -7.870 1.00 50.31 283 GLY A CA 1
ATOM 2107 C C . GLY A 1 283 ? 13.858 15.653 -9.103 1.00 50.31 283 GLY A C 1
ATOM 2108 O O . GLY A 1 283 ? 14.618 15.901 -10.033 1.00 50.31 283 GLY A O 1
ATOM 2109 N N . PHE A 1 284 ? 12.928 14.691 -9.162 1.00 50.81 284 PHE A N 1
ATOM 2110 C CA . PHE A 1 284 ? 12.538 14.070 -10.443 1.00 50.81 284 PHE A CA 1
ATOM 2111 C C . PHE A 1 284 ? 11.039 13.781 -10.595 1.00 50.81 284 PHE A C 1
ATOM 2113 O O . PHE A 1 284 ? 10.674 13.006 -11.471 1.00 50.81 284 PHE A O 1
ATOM 2120 N N . ASP A 1 285 ? 10.169 14.453 -9.835 1.00 45.25 285 ASP A N 1
ATOM 2121 C CA . ASP A 1 285 ? 8.735 14.486 -10.148 1.00 45.25 285 ASP A CA 1
ATOM 2122 C C . ASP A 1 285 ? 8.454 15.479 -11.292 1.00 45.25 285 ASP A C 1
ATOM 2124 O O . ASP A 1 285 ? 7.964 16.588 -11.086 1.00 45.25 285 ASP A O 1
ATOM 2128 N N . ASP A 1 286 ? 8.792 15.081 -12.522 1.00 49.78 286 ASP A N 1
ATOM 2129 C CA . ASP A 1 286 ? 8.218 15.688 -13.737 1.00 49.78 286 ASP A CA 1
ATOM 2130 C C . ASP A 1 286 ? 6.842 15.050 -14.062 1.00 49.78 286 ASP A C 1
ATOM 2132 O O . ASP A 1 286 ? 6.375 15.083 -15.200 1.00 49.78 286 ASP A O 1
ATOM 2136 N N . GLY A 1 287 ? 6.182 14.430 -13.071 1.00 54.47 287 GLY A N 1
ATOM 2137 C CA . GLY A 1 287 ? 4.892 13.746 -13.186 1.00 54.47 287 GLY A CA 1
ATOM 2138 C C . GLY A 1 287 ? 4.954 12.341 -13.798 1.00 54.47 287 GLY A C 1
ATOM 2139 O O . GLY A 1 287 ? 4.029 11.556 -13.605 1.00 54.47 287 GLY A O 1
ATOM 2140 N N . GLU A 1 288 ? 6.032 12.003 -14.514 1.00 66.31 288 GLU A N 1
ATOM 2141 C CA . GLU A 1 288 ? 6.171 10.732 -15.248 1.00 66.31 288 GLU A CA 1
ATOM 2142 C C . GLU A 1 288 ? 7.222 9.771 -14.651 1.00 66.31 288 GLU A C 1
ATOM 2144 O O . GLU A 1 288 ? 7.171 8.569 -14.922 1.00 66.31 288 GLU A O 1
ATOM 2149 N N . MET A 1 289 ? 8.161 10.259 -13.826 1.00 75.38 289 MET A N 1
ATOM 2150 C CA . MET A 1 289 ? 9.294 9.489 -13.284 1.00 75.38 289 MET A CA 1
ATOM 2151 C C . MET A 1 289 ? 9.406 9.621 -11.758 1.00 75.38 289 MET A C 1
ATOM 2153 O O . MET A 1 289 ? 9.163 10.685 -11.207 1.00 75.38 289 MET A O 1
ATOM 2157 N N . VAL A 1 290 ? 9.816 8.555 -11.068 1.00 81.69 290 VAL A N 1
ATOM 2158 C CA . VAL A 1 290 ? 10.026 8.537 -9.610 1.00 81.69 290 VAL A CA 1
ATOM 2159 C C . VAL A 1 290 ? 11.334 7.837 -9.265 1.00 81.69 290 VAL A C 1
ATOM 2161 O O . VAL A 1 290 ? 11.591 6.731 -9.728 1.00 81.69 290 VAL A O 1
ATOM 2164 N N . GLY A 1 291 ? 12.157 8.452 -8.418 1.00 86.88 291 GLY A N 1
ATOM 2165 C CA . GLY A 1 291 ? 13.372 7.844 -7.881 1.00 86.88 291 GLY A CA 1
ATOM 2166 C C . GLY A 1 291 ? 14.384 8.897 -7.450 1.00 86.88 291 GLY A C 1
ATOM 2167 O O . GLY A 1 291 ? 14.004 10.008 -7.085 1.00 86.88 291 GLY A O 1
ATOM 2168 N N . HIS A 1 292 ? 15.672 8.553 -7.467 1.00 89.19 292 HIS A N 1
ATOM 2169 C CA . HIS A 1 292 ? 16.719 9.455 -6.988 1.00 89.19 292 HIS A CA 1
ATOM 2170 C C . HIS A 1 292 ? 18.054 9.200 -7.696 1.00 89.19 292 HIS A C 1
ATOM 2172 O O . HIS A 1 292 ? 18.378 8.079 -8.100 1.00 89.19 292 HIS A O 1
ATOM 2178 N N . ASN A 1 293 ? 18.867 10.249 -7.811 1.00 89.56 293 ASN A N 1
ATOM 2179 C CA . ASN A 1 293 ? 20.267 10.135 -8.204 1.00 89.56 293 ASN A CA 1
ATOM 2180 C C . ASN A 1 293 ? 21.185 9.887 -6.991 1.00 89.56 293 ASN A C 1
ATOM 2182 O O . ASN A 1 293 ? 20.926 10.278 -5.860 1.00 89.56 293 ASN A O 1
ATOM 2186 N N . GLY A 1 294 ? 22.296 9.217 -7.221 1.00 89.62 294 GLY A N 1
ATOM 2187 C CA . GLY A 1 294 ? 23.337 8.961 -6.247 1.00 89.62 294 GLY A CA 1
ATOM 2188 C C . GLY A 1 294 ? 24.613 9.653 -6.673 1.00 89.62 294 GLY A C 1
ATOM 2189 O O . GLY A 1 294 ? 25.011 9.581 -7.836 1.00 89.62 294 GLY A O 1
ATOM 2190 N N . ARG A 1 295 ? 25.282 10.313 -5.733 1.00 87.44 295 ARG A N 1
ATOM 2191 C CA . ARG A 1 295 ? 26.642 10.792 -5.944 1.00 87.44 295 ARG A CA 1
ATOM 2192 C C . ARG A 1 295 ? 27.449 10.622 -4.673 1.00 87.44 295 ARG A C 1
ATOM 2194 O O . ARG A 1 295 ? 27.051 11.110 -3.623 1.00 87.44 295 ARG A O 1
ATOM 2201 N N . VAL A 1 296 ? 28.598 9.980 -4.814 1.00 84.81 296 VAL A N 1
ATOM 2202 C CA . VAL A 1 296 ? 29.670 9.969 -3.814 1.00 84.81 296 VAL A CA 1
ATOM 2203 C C . VAL A 1 296 ? 30.972 10.403 -4.489 1.00 84.81 296 VAL A C 1
ATOM 2205 O O . VAL A 1 296 ? 30.971 10.845 -5.641 1.00 84.81 296 VAL A O 1
ATOM 2208 N N . VAL A 1 297 ? 32.101 10.304 -3.786 1.00 83.00 297 VAL A N 1
ATOM 2209 C CA . VAL A 1 297 ? 33.411 10.735 -4.304 1.00 83.00 297 VAL A CA 1
ATOM 2210 C C . VAL A 1 297 ? 33.822 9.965 -5.563 1.00 83.00 297 VAL A C 1
ATOM 2212 O O . VAL A 1 297 ? 34.496 10.529 -6.421 1.00 83.00 297 VAL A O 1
ATOM 2215 N N . GLY A 1 298 ? 33.436 8.691 -5.673 1.00 85.69 298 GLY A N 1
ATOM 2216 C CA . GLY A 1 298 ? 33.900 7.799 -6.736 1.00 85.69 298 GLY A CA 1
ATOM 2217 C C . GLY A 1 298 ? 32.845 7.325 -7.731 1.00 85.69 298 GLY A C 1
ATOM 2218 O O . GLY A 1 298 ? 33.221 6.754 -8.749 1.00 85.69 298 GLY A O 1
ATOM 2219 N N . THR A 1 299 ? 31.551 7.510 -7.466 1.00 91.12 299 THR A N 1
ATOM 2220 C CA . THR A 1 299 ? 30.475 6.988 -8.323 1.00 91.12 299 THR A CA 1
ATOM 2221 C C . THR A 1 299 ? 29.368 8.017 -8.519 1.00 91.12 299 THR A C 1
ATOM 2223 O O . THR A 1 299 ? 29.104 8.869 -7.662 1.00 91.12 299 THR A O 1
ATOM 2226 N N . GLN A 1 300 ? 28.711 7.919 -9.672 1.00 92.69 300 GLN A N 1
ATOM 2227 C CA . GLN A 1 300 ? 27.443 8.574 -9.959 1.00 92.69 300 GLN A CA 1
ATOM 2228 C C . GLN A 1 300 ? 26.460 7.507 -10.408 1.00 92.69 300 GLN A C 1
ATOM 2230 O O . GLN A 1 300 ? 26.763 6.686 -11.268 1.00 92.69 300 GLN A O 1
ATOM 2235 N N . SER A 1 301 ? 25.292 7.487 -9.793 1.00 94.12 301 SER A N 1
ATOM 2236 C CA . SER A 1 301 ? 24.290 6.464 -10.038 1.00 94.12 301 SER A CA 1
ATOM 2237 C C . SER A 1 301 ? 22.908 7.081 -10.091 1.00 94.12 301 SER A C 1
ATOM 2239 O O . SER A 1 301 ? 22.703 8.231 -9.711 1.00 94.12 301 SER A O 1
ATOM 2241 N N . MET A 1 302 ? 21.948 6.332 -10.599 1.00 92.50 302 MET A N 1
ATOM 2242 C CA . MET A 1 302 ? 20.549 6.706 -10.527 1.00 92.50 302 MET A CA 1
ATOM 2243 C C . MET A 1 302 ? 19.686 5.468 -10.632 1.00 92.50 302 MET A C 1
ATOM 2245 O O . MET A 1 302 ? 20.033 4.537 -11.357 1.00 92.50 302 MET A O 1
ATOM 2249 N N . THR A 1 303 ? 18.552 5.498 -9.949 1.00 93.50 303 THR A N 1
ATOM 2250 C CA . THR A 1 303 ? 17.487 4.527 -10.167 1.00 93.50 303 THR A CA 1
ATOM 2251 C C . THR A 1 303 ? 16.164 5.264 -10.216 1.00 93.50 303 THR A C 1
ATOM 2253 O O . THR A 1 303 ? 15.877 6.084 -9.344 1.00 93.50 303 THR A O 1
ATOM 2256 N N . LEU A 1 304 ? 15.391 4.998 -11.264 1.00 89.31 304 LEU A N 1
ATOM 2257 C CA . LEU A 1 304 ? 14.135 5.667 -11.563 1.00 89.31 304 LEU A CA 1
ATOM 2258 C C . LEU A 1 304 ? 13.102 4.662 -12.073 1.00 89.31 304 LEU A C 1
ATOM 2260 O O . LEU A 1 304 ? 13.444 3.677 -12.724 1.00 89.31 304 LEU A O 1
ATOM 2264 N N . VAL A 1 305 ? 11.835 4.970 -11.836 1.00 85.75 305 VAL A N 1
ATOM 2265 C CA . VAL A 1 305 ? 10.662 4.256 -12.333 1.00 85.75 305 VAL A CA 1
ATOM 2266 C C . VAL A 1 305 ? 9.854 5.214 -13.196 1.00 85.75 305 VAL A C 1
ATOM 2268 O O . VAL A 1 305 ? 9.481 6.283 -12.724 1.00 85.75 305 VAL A O 1
ATOM 2271 N N . HIS A 1 306 ? 9.548 4.834 -14.434 1.00 82.31 306 HIS A N 1
ATOM 2272 C CA . HIS A 1 306 ? 8.587 5.546 -15.273 1.00 82.31 306 HIS A CA 1
ATOM 2273 C C . HIS A 1 306 ? 7.175 5.057 -14.962 1.00 82.31 306 HIS A C 1
ATOM 2275 O O . HIS A 1 306 ? 6.788 3.969 -15.401 1.00 82.31 306 HIS A O 1
ATOM 2281 N N . LEU A 1 307 ? 6.401 5.859 -14.233 1.00 72.62 307 LEU A N 1
ATOM 2282 C CA . LEU A 1 307 ? 5.126 5.442 -13.646 1.00 72.62 307 LEU A CA 1
ATOM 2283 C C . LEU A 1 307 ? 4.125 4.933 -14.691 1.00 72.62 307 LEU A C 1
ATOM 2285 O O . LEU A 1 307 ? 3.520 3.885 -14.498 1.00 72.62 307 LEU A O 1
ATOM 2289 N N . GLU A 1 308 ? 3.997 5.614 -15.834 1.00 69.44 308 GLU A N 1
ATOM 2290 C CA . GLU A 1 308 ? 3.033 5.229 -16.879 1.00 69.44 308 GLU A CA 1
ATOM 2291 C C . GLU A 1 308 ? 3.394 3.893 -17.548 1.00 69.44 308 GLU A C 1
ATOM 2293 O O . GLU A 1 308 ? 2.527 3.148 -17.999 1.00 69.44 308 GLU A O 1
ATOM 2298 N N . SER A 1 309 ? 4.689 3.576 -17.643 1.00 69.19 309 SER A N 1
ATOM 2299 C CA . SER A 1 309 ? 5.141 2.417 -18.423 1.00 69.19 309 SER A CA 1
ATOM 2300 C C . SER A 1 309 ? 5.524 1.212 -17.568 1.00 69.19 309 SER A C 1
ATOM 2302 O O . SER A 1 309 ? 5.665 0.119 -18.126 1.00 69.19 309 SER A O 1
ATOM 2304 N N . GLY A 1 310 ? 5.698 1.414 -16.257 1.00 76.56 310 GLY A N 1
ATOM 2305 C CA . GLY A 1 310 ? 6.244 0.429 -15.325 1.00 76.56 310 GLY A CA 1
ATOM 2306 C C . GLY A 1 310 ? 7.720 0.106 -15.576 1.00 76.56 310 GLY A C 1
ATOM 2307 O O . GLY A 1 310 ? 8.210 -0.896 -15.076 1.00 76.56 310 GLY A O 1
ATOM 2308 N N . LEU A 1 311 ? 8.421 0.900 -16.396 1.00 83.81 311 LEU A N 1
ATOM 2309 C CA . LEU A 1 311 ? 9.832 0.681 -16.706 1.00 83.81 311 LEU A CA 1
ATOM 2310 C C . LEU A 1 311 ? 10.698 1.160 -15.547 1.00 83.81 311 LEU A C 1
ATOM 2312 O O . LEU A 1 311 ? 10.604 2.323 -15.153 1.00 83.81 311 LEU A O 1
ATOM 2316 N N . ILE A 1 312 ? 11.584 0.296 -15.065 1.00 91.38 312 ILE A N 1
ATOM 2317 C CA . ILE A 1 312 ? 12.595 0.651 -14.073 1.00 91.38 312 ILE A CA 1
ATOM 2318 C C . ILE A 1 312 ? 13.940 0.765 -14.778 1.00 91.38 312 ILE A C 1
ATOM 2320 O O . ILE A 1 312 ? 14.366 -0.144 -15.488 1.00 91.38 312 ILE A O 1
ATOM 2324 N N . PHE A 1 313 ? 14.604 1.898 -14.600 1.00 93.88 313 PHE A N 1
ATOM 2325 C CA . PHE A 1 313 ? 15.945 2.152 -15.098 1.00 93.88 313 PHE A CA 1
ATOM 2326 C C . PHE A 1 313 ? 16.880 2.324 -13.910 1.00 93.88 313 PHE A C 1
ATOM 2328 O O . PHE A 1 313 ? 16.657 3.191 -13.067 1.00 93.88 313 PHE A O 1
ATOM 2335 N N . THR A 1 314 ? 17.961 1.557 -13.874 1.00 96.31 314 THR A N 1
ATOM 2336 C CA . THR A 1 314 ? 19.082 1.810 -12.974 1.00 96.31 314 THR A CA 1
ATOM 2337 C C . THR A 1 314 ? 20.359 1.907 -13.788 1.00 96.31 314 THR A C 1
ATOM 2339 O O . THR A 1 314 ? 20.560 1.175 -14.761 1.00 96.31 314 THR A O 1
ATOM 2342 N N . ALA A 1 315 ? 21.232 2.825 -13.401 1.00 96.38 315 ALA A N 1
ATOM 2343 C CA . ALA A 1 315 ? 22.565 2.898 -13.959 1.00 96.38 315 ALA A CA 1
ATOM 2344 C C . ALA A 1 315 ? 23.555 3.444 -12.941 1.00 96.38 315 ALA A C 1
ATOM 2346 O O . ALA A 1 315 ? 23.219 4.254 -12.075 1.00 96.38 315 ALA A O 1
ATOM 2347 N N . VAL A 1 316 ? 24.806 3.035 -13.095 1.00 96.75 316 VAL A N 1
ATOM 2348 C CA . VAL A 1 316 ? 25.946 3.589 -12.376 1.00 96.75 316 VAL A CA 1
ATOM 2349 C C . VAL A 1 316 ? 27.113 3.755 -13.331 1.00 96.75 316 VAL A C 1
ATOM 2351 O O . VAL A 1 316 ? 27.434 2.860 -14.108 1.00 96.75 316 VAL A O 1
ATOM 2354 N N . GLU A 1 317 ? 27.774 4.898 -13.241 1.00 95.56 317 GLU A N 1
ATOM 2355 C CA . GLU A 1 317 ? 29.118 5.097 -13.757 1.00 95.56 317 GLU A CA 1
ATOM 2356 C C . GLU A 1 317 ? 30.094 5.092 -12.576 1.00 95.56 317 GLU A C 1
ATOM 2358 O O . GLU A 1 317 ? 29.889 5.765 -11.559 1.00 95.56 317 GLU A O 1
ATOM 2363 N N . THR A 1 318 ? 31.173 4.315 -12.687 1.00 95.12 318 THR A N 1
ATOM 2364 C CA . THR A 1 318 ? 32.154 4.132 -11.602 1.00 95.12 318 THR A CA 1
ATOM 2365 C C . THR A 1 318 ? 33.132 5.298 -11.475 1.00 95.12 318 THR A C 1
ATOM 2367 O O . THR A 1 318 ? 34.296 5.131 -11.102 1.00 95.12 318 THR A O 1
ATOM 2370 N N . MET A 1 319 ? 32.672 6.499 -11.822 1.00 92.25 319 MET A N 1
ATOM 2371 C CA . MET A 1 319 ? 33.463 7.709 -11.757 1.00 92.25 319 MET A CA 1
ATOM 2372 C C . MET A 1 319 ? 32.596 8.919 -11.434 1.00 92.25 319 MET A C 1
ATOM 2374 O O . MET A 1 319 ? 31.617 9.179 -12.125 1.00 92.25 319 MET A O 1
ATOM 2378 N N . ALA A 1 320 ? 32.984 9.701 -10.428 1.00 84.25 320 ALA A N 1
ATOM 2379 C CA . ALA A 1 320 ? 32.348 10.983 -10.165 1.00 84.25 320 ALA A CA 1
ATOM 2380 C C . ALA A 1 320 ? 32.987 12.086 -11.018 1.00 84.25 320 ALA A C 1
ATOM 2382 O O . ALA A 1 320 ? 34.190 12.357 -10.930 1.00 84.25 320 ALA A O 1
ATOM 2383 N N . GLN A 1 321 ? 32.161 12.763 -11.810 1.00 81.75 321 GLN A N 1
ATOM 2384 C CA . GLN A 1 321 ? 32.569 13.820 -12.730 1.00 81.75 321 GLN A CA 1
ATOM 2385 C C . GLN A 1 321 ? 31.536 14.964 -12.790 1.00 81.75 321 GLN A C 1
ATOM 2387 O O . GLN A 1 321 ? 30.433 14.848 -12.250 1.00 81.75 321 GLN A O 1
ATOM 2392 N N . PRO A 1 322 ? 31.884 16.138 -13.360 1.00 80.62 322 PRO A N 1
ATOM 2393 C CA . PRO A 1 322 ? 30.973 17.285 -13.395 1.00 80.62 322 PRO A CA 1
ATOM 2394 C C . PRO A 1 322 ? 29.664 17.028 -14.153 1.00 80.62 322 PRO A C 1
ATOM 2396 O O . PRO A 1 322 ? 28.619 17.498 -13.710 1.00 80.62 322 PRO A O 1
ATOM 2399 N N . GLN A 1 323 ? 29.721 16.292 -15.267 1.00 82.31 323 GLN A N 1
ATOM 2400 C CA . GLN A 1 323 ? 28.552 15.871 -16.043 1.00 82.31 323 GLN A CA 1
ATOM 2401 C C . GLN A 1 323 ? 28.167 14.446 -15.647 1.00 82.31 323 GLN A C 1
ATOM 2403 O O . GLN A 1 323 ? 29.015 13.564 -15.677 1.00 82.31 323 GLN A O 1
ATOM 2408 N N . MET A 1 324 ? 26.900 14.230 -15.300 1.00 81.50 324 MET A N 1
ATOM 2409 C CA . MET A 1 324 ? 26.361 12.913 -14.957 1.00 81.50 324 MET A CA 1
ATOM 2410 C C . MET A 1 324 ? 25.899 12.206 -16.240 1.00 81.50 324 MET A C 1
ATOM 2412 O O . MET A 1 324 ? 24.773 12.407 -16.690 1.00 81.50 324 MET A O 1
ATOM 2416 N N . HIS A 1 325 ? 26.760 11.398 -16.860 1.00 89.69 325 HIS A N 1
ATOM 2417 C CA . HIS A 1 325 ? 26.463 10.765 -18.154 1.00 89.69 325 HIS A CA 1
ATOM 2418 C C . HIS A 1 325 ? 25.387 9.686 -18.043 1.00 89.69 325 HIS A C 1
ATOM 2420 O O . HIS A 1 325 ? 24.717 9.385 -19.031 1.00 89.69 325 HIS A O 1
ATOM 2426 N N . VAL A 1 326 ? 25.177 9.129 -16.846 1.00 90.00 326 VAL A N 1
ATOM 2427 C CA . VAL A 1 326 ? 24.048 8.220 -16.590 1.00 90.00 326 VAL A CA 1
ATOM 2428 C C . VAL A 1 326 ? 22.691 8.898 -16.822 1.00 90.00 326 VAL A C 1
ATOM 2430 O O . VAL A 1 326 ? 21.748 8.228 -17.234 1.00 90.00 326 VAL A O 1
ATOM 2433 N N . GLN A 1 327 ? 22.601 10.229 -16.688 1.00 88.50 327 GLN A N 1
ATOM 2434 C CA . GLN A 1 327 ? 21.391 10.985 -17.020 1.00 88.50 327 GLN A CA 1
ATOM 2435 C C . GLN A 1 327 ? 21.158 11.063 -18.538 1.00 88.50 327 GLN A C 1
ATOM 2437 O O . GLN A 1 327 ? 20.038 10.864 -19.005 1.00 88.50 327 GLN A O 1
ATOM 2442 N N . ASP A 1 328 ? 22.211 11.295 -19.325 1.00 88.19 328 ASP A N 1
ATOM 2443 C CA . ASP A 1 328 ? 22.122 11.251 -20.791 1.00 88.19 328 ASP A CA 1
ATOM 2444 C C . ASP A 1 328 ? 21.787 9.829 -21.275 1.00 88.19 328 ASP A C 1
ATOM 2446 O O . ASP A 1 328 ? 20.987 9.642 -22.195 1.00 88.19 328 ASP A O 1
ATOM 2450 N N . LEU A 1 329 ? 22.364 8.816 -20.618 1.00 90.62 329 LEU A N 1
ATOM 2451 C CA . LEU A 1 329 ? 22.095 7.406 -20.879 1.00 90.62 329 LEU A CA 1
ATOM 2452 C C . LEU A 1 329 ? 20.630 7.049 -20.612 1.00 90.62 329 LEU A C 1
ATOM 2454 O O . LEU A 1 329 ? 20.022 6.389 -21.453 1.00 90.62 329 LEU A O 1
ATOM 2458 N N . LEU A 1 330 ? 20.047 7.518 -19.505 1.00 89.06 330 LEU A N 1
ATOM 2459 C CA . LEU A 1 330 ? 18.613 7.395 -19.238 1.00 89.06 330 LEU A CA 1
ATOM 2460 C C . LEU A 1 330 ? 17.803 7.963 -20.405 1.00 89.06 330 LEU A C 1
ATOM 2462 O O . LEU A 1 330 ? 17.000 7.247 -20.996 1.00 89.06 330 LEU A O 1
ATOM 2466 N N . VAL A 1 331 ? 18.024 9.233 -20.759 1.00 86.44 331 VAL A N 1
ATOM 2467 C CA . VAL A 1 331 ? 17.236 9.922 -21.795 1.00 86.44 331 VAL A CA 1
ATOM 2468 C C . VAL A 1 331 ? 17.332 9.185 -23.130 1.00 86.44 331 VAL A C 1
ATOM 2470 O O . VAL A 1 331 ? 16.314 8.900 -23.762 1.00 86.44 331 VAL A O 1
ATOM 2473 N N . ASN A 1 332 ? 18.540 8.811 -23.550 1.00 87.75 332 ASN A N 1
ATOM 2474 C CA . ASN A 1 332 ? 18.749 8.095 -24.805 1.00 87.75 332 ASN A CA 1
ATOM 2475 C C . ASN A 1 332 ? 18.139 6.690 -24.786 1.00 87.75 332 ASN A C 1
ATOM 2477 O O . ASN A 1 332 ? 17.572 6.259 -25.791 1.00 87.75 332 ASN A O 1
ATOM 2481 N N . THR A 1 333 ? 18.221 5.985 -23.657 1.00 88.25 333 THR A N 1
ATOM 2482 C CA . THR A 1 333 ? 17.616 4.658 -23.490 1.00 88.25 333 THR A CA 1
ATOM 2483 C C . THR A 1 333 ? 16.096 4.753 -23.530 1.00 88.25 333 THR A C 1
ATOM 2485 O O . THR A 1 333 ? 15.462 3.992 -24.256 1.00 88.25 333 THR A O 1
ATOM 2488 N N . MET A 1 334 ? 15.504 5.750 -22.870 1.00 82.62 334 MET A N 1
ATOM 2489 C CA . MET A 1 334 ? 14.067 6.020 -22.936 1.00 82.62 334 MET A CA 1
ATOM 2490 C C . MET A 1 334 ? 13.615 6.368 -24.359 1.00 82.62 334 MET A C 1
ATOM 2492 O O . MET A 1 334 ? 12.606 5.842 -24.834 1.00 82.62 334 MET A O 1
ATOM 2496 N N . ILE A 1 335 ? 14.384 7.176 -25.097 1.00 82.56 335 ILE A N 1
ATOM 2497 C CA . ILE A 1 335 ? 14.124 7.458 -26.519 1.00 82.56 335 ILE A CA 1
ATOM 2498 C C . ILE A 1 335 ? 14.233 6.178 -27.362 1.00 82.56 335 ILE A C 1
ATOM 2500 O O . ILE A 1 335 ? 13.403 5.935 -28.238 1.00 82.56 335 ILE A O 1
ATOM 2504 N N . ALA A 1 336 ? 15.233 5.329 -27.129 1.00 80.19 336 ALA A N 1
ATOM 2505 C CA . ALA A 1 336 ? 15.422 4.089 -27.883 1.00 80.19 336 ALA A CA 1
ATOM 2506 C C . ALA A 1 336 ? 14.289 3.080 -27.626 1.00 80.19 336 ALA A C 1
ATOM 2508 O O . ALA A 1 336 ? 13.735 2.498 -28.565 1.00 80.19 336 ALA A O 1
ATOM 2509 N N . VAL A 1 337 ? 13.907 2.899 -26.361 1.00 78.75 337 VAL A N 1
ATOM 2510 C CA . VAL A 1 337 ? 12.814 2.011 -25.944 1.00 78.75 337 VAL A CA 1
ATOM 2511 C C . VAL A 1 337 ? 11.467 2.513 -26.472 1.00 78.75 337 VAL A C 1
ATOM 2513 O O . VAL A 1 337 ? 10.651 1.707 -26.914 1.00 78.75 337 VAL A O 1
ATOM 2516 N N . SER A 1 338 ? 11.251 3.830 -26.523 1.00 70.50 338 SER A N 1
ATOM 2517 C CA . SER A 1 338 ? 10.024 4.423 -27.079 1.00 70.50 338 SER A CA 1
ATOM 2518 C C . SER A 1 338 ? 9.976 4.462 -28.616 1.00 70.50 338 SER A C 1
ATOM 2520 O O . SER A 1 338 ? 8.888 4.425 -29.188 1.00 70.50 338 SER A O 1
ATOM 2522 N N . SER A 1 339 ? 11.123 4.517 -29.307 1.00 64.56 339 SER A N 1
ATOM 2523 C CA . SER A 1 339 ? 11.202 4.639 -30.779 1.00 64.56 339 SER A CA 1
ATOM 2524 C C . SER A 1 339 ? 11.338 3.317 -31.541 1.00 64.56 339 SER A C 1
ATOM 2526 O O . SER A 1 339 ? 11.030 3.254 -32.735 1.00 64.56 339 SER A O 1
ATOM 2528 N N . SER A 1 340 ? 11.805 2.254 -30.888 1.00 54.59 340 SER A N 1
ATOM 2529 C CA . SER A 1 340 ? 11.844 0.907 -31.460 1.00 54.59 340 SER A CA 1
ATOM 2530 C C . SER A 1 340 ? 10.422 0.352 -31.609 1.00 54.59 340 SER A C 1
ATOM 2532 O O . SER A 1 340 ? 9.579 0.520 -30.732 1.00 54.59 340 SER A O 1
ATOM 2534 N N . ALA A 1 341 ? 10.126 -0.326 -32.724 1.00 52.59 341 ALA A N 1
ATOM 2535 C CA . ALA A 1 341 ? 8.844 -1.003 -32.955 1.00 52.59 341 ALA A CA 1
ATOM 2536 C C . ALA A 1 341 ? 8.697 -2.273 -32.090 1.00 52.59 341 ALA A C 1
ATOM 2538 O O . ALA A 1 341 ? 8.321 -3.326 -32.598 1.00 52.59 341 ALA A O 1
ATOM 2539 N N . SER A 1 342 ? 8.993 -2.174 -30.790 1.00 50.94 342 SER A N 1
ATOM 2540 C CA . SER A 1 342 ? 8.937 -3.222 -29.755 1.00 50.94 342 SER A CA 1
ATOM 2541 C C . SER A 1 342 ? 7.521 -3.675 -29.398 1.00 50.94 342 SER A C 1
ATOM 2543 O O . SER A 1 342 ? 7.209 -4.066 -28.277 1.00 50.94 342 SER A O 1
ATOM 2545 N N . TRP A 1 343 ? 6.659 -3.566 -30.397 1.00 51.12 343 TRP A N 1
ATOM 2546 C CA . TRP A 1 343 ? 5.253 -3.266 -30.329 1.00 51.12 343 TRP A CA 1
ATOM 2547 C C . TRP A 1 343 ? 4.638 -3.802 -31.626 1.00 51.12 343 TRP A C 1
ATOM 2549 O O . TRP A 1 343 ? 4.461 -3.049 -32.590 1.00 51.12 343 TRP A O 1
ATOM 2559 N N . GLU A 1 344 ? 4.320 -5.102 -31.700 1.00 39.19 344 GLU A N 1
ATOM 2560 C CA . GLU A 1 344 ? 3.491 -5.578 -32.818 1.00 39.19 344 GLU A CA 1
ATOM 2561 C C . GLU A 1 344 ? 2.152 -4.827 -32.763 1.00 39.19 344 GLU A C 1
ATOM 2563 O O . GLU A 1 344 ? 1.444 -4.851 -31.752 1.00 39.19 344 GLU A O 1
ATOM 2568 N N . HIS A 1 345 ? 1.825 -4.117 -33.845 1.00 38.84 345 HIS A N 1
ATOM 2569 C CA . HIS A 1 345 ? 0.564 -3.399 -33.975 1.00 38.84 345 HIS A CA 1
ATOM 2570 C C . HIS A 1 345 ? -0.537 -4.378 -34.376 1.00 38.84 345 HIS A C 1
ATOM 2572 O O . HIS A 1 345 ? -0.699 -4.711 -35.552 1.00 38.84 345 HIS A O 1
ATOM 2578 N N . PHE A 1 346 ? -1.320 -4.808 -33.391 1.00 38.19 346 PHE A N 1
ATOM 2579 C CA . PHE A 1 346 ? -2.697 -5.209 -33.637 1.00 38.19 346 PHE A CA 1
ATOM 2580 C C . PHE A 1 346 ? -3.529 -3.931 -33.810 1.00 38.19 346 PHE A C 1
ATOM 2582 O O . PHE A 1 346 ? -3.566 -3.093 -32.907 1.00 38.19 346 PHE A O 1
ATOM 2589 N N . ASP A 1 347 ? -4.180 -3.751 -34.962 1.00 46.22 347 ASP A N 1
ATOM 2590 C CA . ASP A 1 347 ? -5.125 -2.645 -35.140 1.00 46.22 347 ASP A CA 1
ATOM 2591 C C . ASP A 1 347 ? -6.469 -3.012 -34.498 1.00 46.22 347 ASP A C 1
ATOM 2593 O O . ASP A 1 347 ? -7.307 -3.681 -35.102 1.00 46.22 347 ASP A O 1
ATOM 2597 N N . ALA A 1 348 ? -6.641 -2.585 -33.247 1.00 44.44 348 ALA A N 1
ATOM 2598 C CA . ALA A 1 348 ? -7.938 -2.507 -32.576 1.00 44.44 348 ALA A CA 1
ATOM 2599 C C . ALA A 1 348 ? -8.576 -1.105 -32.700 1.00 44.44 348 ALA A C 1
ATOM 2601 O O . ALA A 1 348 ? -9.628 -0.858 -32.118 1.00 44.44 348 ALA A O 1
ATOM 2602 N N . GLY A 1 349 ? -7.967 -0.163 -33.432 1.00 36.03 349 GLY A N 1
ATOM 2603 C CA . GLY A 1 349 ? -8.233 1.263 -33.246 1.00 36.03 349 GLY A CA 1
ATOM 2604 C C . GLY A 1 349 ? -7.596 1.804 -31.954 1.00 36.03 349 GLY A C 1
ATOM 2605 O O . GLY A 1 349 ? -7.161 1.053 -31.084 1.00 36.03 349 GLY A O 1
ATOM 2606 N N . LYS A 1 350 ? -7.455 3.129 -31.853 1.00 42.75 350 LYS A N 1
ATOM 2607 C CA . LYS A 1 350 ? -6.690 3.811 -30.791 1.00 42.75 350 LYS A CA 1
ATOM 2608 C C . LYS A 1 350 ? -7.541 4.149 -29.552 1.00 42.75 350 LYS A C 1
ATOM 2610 O O . LYS A 1 350 ? -7.892 5.312 -29.384 1.00 42.75 350 LYS A O 1
ATOM 2615 N N . GLY A 1 351 ? -7.845 3.171 -28.706 1.00 38.78 351 GLY A N 1
ATOM 2616 C CA . GLY A 1 351 ? -8.457 3.388 -27.385 1.00 38.78 351 GLY A CA 1
ATOM 2617 C C . GLY A 1 351 ? -8.020 2.328 -26.371 1.00 38.78 351 GLY A C 1
ATOM 2618 O O . GLY A 1 351 ? -7.392 1.339 -26.772 1.00 38.78 351 GLY A O 1
ATOM 2619 N N . ASP A 1 352 ? -8.337 2.556 -25.093 1.00 41.12 352 ASP A N 1
ATOM 2620 C CA . ASP A 1 352 ? -8.167 1.600 -23.990 1.00 41.12 352 ASP A CA 1
ATOM 2621 C C . ASP A 1 352 ? -8.817 0.245 -24.321 1.00 41.12 352 ASP A C 1
ATOM 2623 O O . ASP A 1 352 ? -9.648 0.135 -25.232 1.00 41.12 352 ASP A O 1
ATOM 2627 N N . LEU A 1 353 ? -8.462 -0.821 -23.588 1.00 50.12 353 LEU A N 1
ATOM 2628 C CA . LEU A 1 353 ? -9.343 -1.992 -23.537 1.00 50.12 353 LEU A CA 1
ATOM 2629 C C . LEU A 1 353 ? -10.512 -1.604 -22.635 1.00 50.12 353 LEU A C 1
ATOM 2631 O O . LEU A 1 353 ? -10.510 -1.774 -21.424 1.00 50.12 353 LEU A O 1
ATOM 2635 N N . GLU A 1 354 ? -11.443 -0.930 -23.287 1.00 46.28 354 GLU A N 1
ATOM 2636 C CA . GLU A 1 354 ? -12.496 -0.142 -22.688 1.00 46.28 354 GLU A CA 1
ATOM 2637 C C . GLU A 1 354 ? -13.657 -1.067 -22.310 1.00 46.28 354 GLU A C 1
ATOM 2639 O O . GLU A 1 354 ? -14.545 -1.372 -23.117 1.00 46.28 354 GLU A O 1
ATOM 2644 N N . PHE A 1 355 ? -13.643 -1.570 -21.080 1.00 53.50 355 PHE A N 1
ATOM 2645 C CA . PHE A 1 355 ? -14.821 -2.207 -20.513 1.00 53.50 355 PHE A CA 1
ATOM 2646 C C . PHE A 1 355 ? -15.799 -1.087 -20.141 1.00 53.50 355 PHE A C 1
ATOM 2648 O O . PHE A 1 355 ? -15.612 -0.398 -19.147 1.00 53.50 355 PHE A O 1
ATOM 2655 N N . LYS A 1 356 ? -16.845 -0.870 -20.951 1.00 58.56 356 LYS A N 1
ATOM 2656 C CA . LYS A 1 356 ? -17.911 0.125 -20.676 1.00 58.56 356 LYS A CA 1
ATOM 2657 C C . LYS A 1 356 ? -18.860 -0.301 -19.537 1.00 58.56 356 LYS A C 1
ATOM 2659 O O . LYS A 1 356 ? -20.060 -0.047 -19.619 1.00 58.56 356 LYS A O 1
ATOM 2664 N N . MET A 1 357 ? -18.336 -1.030 -18.563 1.00 65.31 357 MET A N 1
ATOM 2665 C CA . MET A 1 357 ? -19.024 -1.638 -17.425 1.00 65.31 357 MET A CA 1
ATOM 2666 C C . MET A 1 357 ? -18.161 -1.457 -16.180 1.00 65.31 357 MET A C 1
ATOM 2668 O O . MET A 1 357 ? -16.966 -1.194 -16.328 1.00 65.31 357 MET A O 1
ATOM 2672 N N . SER A 1 358 ? -18.737 -1.640 -14.996 1.00 82.12 358 SER A N 1
ATOM 2673 C CA . SER A 1 358 ? -17.970 -1.568 -13.752 1.00 82.12 358 SER A CA 1
ATOM 2674 C C . SER A 1 358 ? -17.270 -2.886 -13.426 1.00 82.12 358 SER A C 1
ATOM 2676 O O . SER A 1 358 ? -17.613 -3.957 -13.938 1.00 82.12 358 SER A O 1
ATOM 2678 N N . ALA A 1 359 ? -16.286 -2.831 -12.536 1.00 82.88 359 ALA A N 1
ATOM 2679 C CA . ALA A 1 359 ? -15.600 -3.995 -12.012 1.00 82.88 359 ALA A CA 1
ATOM 2680 C C . ALA A 1 359 ? -16.554 -4.941 -11.282 1.00 82.88 359 ALA A C 1
ATOM 2682 O O . ALA A 1 359 ? -16.376 -6.155 -11.373 1.00 82.88 359 ALA A O 1
ATOM 2683 N N . ALA A 1 360 ? -17.577 -4.405 -10.606 1.00 83.12 360 ALA A N 1
ATOM 2684 C CA . ALA A 1 360 ? -18.654 -5.190 -10.005 1.00 83.12 360 ALA A CA 1
ATOM 2685 C C . ALA A 1 360 ? -19.441 -6.026 -11.041 1.00 83.12 360 ALA A C 1
ATOM 2687 O O . ALA A 1 360 ? -19.968 -7.087 -10.699 1.00 83.12 360 ALA A O 1
ATOM 2688 N N . GLU A 1 361 ? -19.479 -5.599 -12.311 1.00 79.50 361 GLU A N 1
ATOM 2689 C CA . GLU A 1 361 ? -20.183 -6.267 -13.417 1.00 79.50 361 GLU A CA 1
ATOM 2690 C C . GLU A 1 361 ? -19.308 -7.270 -14.208 1.00 79.50 361 GLU A C 1
ATOM 2692 O O . GLU A 1 361 ? -19.843 -8.047 -15.008 1.00 79.50 361 GLU A O 1
ATOM 2697 N N . LEU A 1 362 ? -17.981 -7.297 -13.999 1.00 78.69 362 LEU A N 1
ATOM 2698 C CA . LEU A 1 362 ? -17.069 -8.226 -14.683 1.00 78.69 362 LEU A CA 1
ATOM 2699 C C . LEU A 1 362 ? -17.200 -9.655 -14.123 1.00 78.69 362 LEU A C 1
ATOM 2701 O O . LEU A 1 362 ? -17.057 -9.885 -12.920 1.00 78.69 362 LEU A O 1
ATOM 2705 N N . ASN A 1 363 ? -17.411 -10.637 -15.007 1.00 79.44 363 ASN A N 1
ATOM 2706 C CA . ASN A 1 363 ? -17.465 -12.051 -14.635 1.00 79.44 363 ASN A CA 1
ATOM 2707 C C . ASN A 1 363 ? -16.074 -12.698 -14.721 1.00 79.44 363 ASN A C 1
ATOM 2709 O O . ASN A 1 363 ? -15.433 -12.671 -15.776 1.00 79.44 363 ASN A O 1
ATOM 2713 N N . VAL A 1 364 ? -15.644 -13.312 -13.619 1.00 77.62 364 VAL A N 1
ATOM 2714 C CA . VAL A 1 364 ? -14.326 -13.941 -13.453 1.00 77.62 364 VAL A CA 1
ATOM 2715 C C . VAL A 1 364 ? -14.532 -15.419 -13.125 1.00 77.62 364 VAL A C 1
ATOM 2717 O O . VAL A 1 364 ? -15.221 -15.739 -12.157 1.00 77.62 364 VAL A O 1
ATOM 2720 N N . GLN A 1 365 ? -13.981 -16.330 -13.938 1.00 75.19 365 GLN A N 1
ATOM 2721 C CA . GLN A 1 365 ? -14.169 -17.779 -13.764 1.00 75.19 365 GLN A CA 1
ATOM 2722 C C . GLN A 1 365 ? -12.877 -18.583 -13.984 1.00 75.19 365 GLN A C 1
ATOM 2724 O O . GLN A 1 365 ? -12.135 -18.289 -14.919 1.00 75.19 365 GLN A O 1
ATOM 2729 N N . PRO A 1 366 ? -12.619 -19.643 -13.199 1.00 69.19 366 PRO A N 1
ATOM 2730 C CA . PRO A 1 366 ? -11.542 -20.592 -13.476 1.00 69.19 366 PRO A CA 1
ATOM 2731 C C . PRO A 1 366 ? -11.934 -21.595 -14.582 1.00 69.19 366 PRO A C 1
ATOM 2733 O O . PRO A 1 366 ? -13.066 -22.077 -14.628 1.00 69.19 366 PRO A O 1
ATOM 2736 N N . VAL A 1 367 ? -11.000 -21.947 -15.471 1.00 66.69 367 VAL A N 1
ATOM 2737 C CA . VAL A 1 367 ? -11.203 -22.834 -16.638 1.00 66.69 367 VAL A CA 1
ATOM 2738 C C . VAL A 1 367 ? -9.961 -23.714 -16.869 1.00 66.69 367 VAL A C 1
ATOM 2740 O O . VAL A 1 367 ? -8.851 -23.237 -16.720 1.00 66.69 367 VAL A O 1
ATOM 2743 N N . GLU A 1 368 ? -10.088 -24.993 -17.241 1.00 64.81 368 GLU A N 1
ATOM 2744 C CA . GLU A 1 368 ? -8.930 -25.880 -17.518 1.00 64.81 368 GLU A CA 1
ATOM 2745 C C . GLU A 1 368 ? -8.404 -25.760 -18.968 1.00 64.81 368 GLU A C 1
ATOM 2747 O O . GLU A 1 368 ? -9.175 -25.827 -19.927 1.00 64.81 368 GLU A O 1
ATOM 2752 N N . ASP A 1 369 ? -7.079 -25.709 -19.153 1.00 52.88 369 ASP A N 1
ATOM 2753 C CA . ASP A 1 369 ? -6.382 -25.494 -20.440 1.00 52.88 369 ASP A CA 1
ATOM 2754 C C . ASP A 1 369 ? -6.361 -26.705 -21.405 1.00 52.88 369 ASP A C 1
ATOM 2756 O O . ASP A 1 369 ? -5.670 -26.714 -22.431 1.00 52.88 369 ASP A O 1
ATOM 2760 N N . GLY A 1 370 ? -7.079 -27.784 -21.080 1.00 55.12 370 GLY A N 1
ATOM 2761 C CA . GLY A 1 370 ? -7.083 -29.036 -21.847 1.00 55.12 370 GLY A CA 1
ATOM 2762 C C . GLY A 1 370 ? -5.805 -29.885 -21.727 1.00 55.12 370 GLY A C 1
ATOM 2763 O O . GLY A 1 370 ? -5.730 -30.957 -22.337 1.00 55.12 370 GLY A O 1
ATOM 2764 N N . LYS A 1 371 ? -4.814 -29.453 -20.936 1.00 49.94 371 LYS A N 1
ATOM 2765 C CA . LYS A 1 371 ? -3.641 -30.229 -20.490 1.00 49.94 371 LYS A CA 1
ATOM 2766 C C . LYS A 1 371 ? -3.619 -30.437 -18.968 1.00 49.94 371 LYS A C 1
ATOM 2768 O O . LYS A 1 371 ? -2.724 -31.128 -18.481 1.00 49.94 371 LYS A O 1
ATOM 2773 N N . GLY A 1 372 ? -4.624 -29.916 -18.263 1.00 54.44 372 GLY A N 1
ATOM 2774 C CA . GLY A 1 372 ? -4.838 -30.083 -16.824 1.00 54.44 372 GLY A CA 1
ATOM 2775 C C . GLY A 1 372 ? -4.268 -28.946 -15.973 1.00 54.44 372 GLY A C 1
ATOM 2776 O O . GLY A 1 372 ? -4.127 -29.131 -14.769 1.00 54.44 372 GLY A O 1
ATOM 2777 N N . ALA A 1 373 ? -3.902 -27.807 -16.575 1.00 61.19 373 ALA A N 1
ATOM 2778 C CA . ALA A 1 373 ? -3.582 -26.583 -15.845 1.00 61.19 373 ALA A CA 1
ATOM 2779 C C . ALA A 1 373 ? -4.809 -25.660 -15.793 1.00 61.19 373 ALA A C 1
ATOM 2781 O O . ALA A 1 373 ? -5.576 -25.582 -16.755 1.00 61.19 373 ALA A O 1
ATOM 2782 N N . LEU A 1 374 ? -4.994 -24.971 -14.668 1.00 66.75 374 LEU A N 1
ATOM 2783 C CA . LEU A 1 374 ? -6.066 -23.996 -14.489 1.00 66.75 374 LEU A CA 1
ATOM 2784 C C . LEU A 1 374 ? -5.681 -22.648 -15.109 1.00 66.75 374 LEU A C 1
ATOM 2786 O O . LEU A 1 374 ? -4.537 -22.209 -15.039 1.00 66.75 374 LEU A O 1
ATOM 2790 N N . GLN A 1 375 ? -6.672 -22.017 -15.719 1.00 73.25 375 GLN A N 1
ATOM 2791 C CA . GLN A 1 375 ? -6.645 -20.725 -16.388 1.00 73.25 375 GLN A CA 1
ATOM 2792 C C . GLN A 1 375 ? -7.782 -19.864 -15.848 1.00 73.25 375 GLN A C 1
ATOM 2794 O O . GLN A 1 375 ? -8.740 -20.372 -15.267 1.00 73.25 375 GLN A O 1
ATOM 2799 N N . THR A 1 376 ? -7.707 -18.566 -16.087 1.00 74.94 376 THR A N 1
ATOM 2800 C CA . THR A 1 376 ? -8.745 -17.614 -15.727 1.00 74.94 376 THR A CA 1
ATOM 2801 C C . THR A 1 376 ? -9.390 -17.140 -16.997 1.00 74.94 376 THR A C 1
ATOM 2803 O O . THR A 1 376 ? -8.724 -16.684 -17.923 1.00 74.94 376 THR A O 1
ATOM 2806 N N . LEU A 1 377 ? -10.708 -17.172 -17.013 1.00 70.75 377 LEU A N 1
ATOM 2807 C CA . LEU A 1 377 ? -11.511 -16.556 -18.037 1.00 70.75 377 LEU A CA 1
ATOM 2808 C C . LEU A 1 377 ? -12.171 -15.297 -17.478 1.00 70.75 377 LEU A C 1
ATOM 2810 O O . LEU A 1 377 ? -12.966 -15.358 -16.541 1.00 70.75 377 LEU A O 1
ATOM 2814 N N . LEU A 1 378 ? -11.830 -14.161 -18.080 1.00 74.38 378 LEU A N 1
ATOM 2815 C CA . LEU A 1 378 ? -12.501 -12.886 -17.874 1.00 74.38 378 LEU A CA 1
ATOM 2816 C C . LEU A 1 378 ? -13.507 -12.706 -19.004 1.00 74.38 378 LEU A C 1
ATOM 2818 O O . LEU A 1 378 ? -13.121 -12.663 -20.177 1.00 74.38 378 LEU A O 1
ATOM 2822 N N . GLU A 1 379 ? -14.792 -12.626 -18.669 1.00 59.81 379 GLU A N 1
ATOM 2823 C CA . GLU A 1 379 ? -15.859 -12.540 -19.664 1.00 59.81 379 GLU A CA 1
ATOM 2824 C C . GLU A 1 379 ? -16.692 -11.281 -19.509 1.00 59.81 379 GLU A C 1
ATOM 2826 O O . GLU A 1 379 ? -17.206 -10.956 -18.440 1.00 59.81 379 GLU A O 1
ATOM 2831 N N . SER A 1 380 ? -16.877 -10.603 -20.638 1.00 61.62 380 SER A N 1
ATOM 2832 C CA . SER A 1 380 ? -17.694 -9.406 -20.731 1.00 61.62 380 SER A CA 1
ATOM 2833 C C . SER A 1 380 ? -18.362 -9.338 -22.102 1.00 61.62 380 SER A C 1
ATOM 2835 O O . SER A 1 380 ? -17.694 -9.291 -23.133 1.00 61.62 380 SER A O 1
ATOM 2837 N N . ASN A 1 381 ? -19.700 -9.348 -22.142 1.00 53.38 381 ASN A N 1
ATOM 2838 C CA . ASN A 1 381 ? -20.499 -9.131 -23.360 1.00 53.38 381 ASN A CA 1
ATOM 2839 C C . ASN A 1 381 ? -20.084 -9.972 -24.593 1.00 53.38 381 ASN A C 1
ATOM 2841 O O . ASN A 1 381 ? -20.156 -9.509 -25.733 1.00 53.38 381 ASN A O 1
ATOM 2845 N N . GLY A 1 382 ? -19.669 -11.225 -24.378 1.00 46.09 382 GLY A N 1
ATOM 2846 C CA . GLY A 1 382 ? -19.240 -12.137 -25.447 1.00 46.09 382 GLY A CA 1
ATOM 2847 C C . GLY A 1 382 ? -17.811 -11.907 -25.957 1.00 46.09 382 GLY A C 1
ATOM 2848 O O . GLY A 1 382 ? -17.417 -12.525 -26.946 1.00 46.09 382 GLY A O 1
ATOM 2849 N N . VAL A 1 383 ? -17.047 -11.034 -25.295 1.00 46.28 383 VAL A N 1
ATOM 2850 C CA . VAL A 1 383 ? -15.590 -10.936 -25.389 1.00 46.28 383 VAL A CA 1
ATOM 2851 C C . VAL A 1 383 ? -15.009 -11.683 -24.196 1.00 46.28 383 VAL A C 1
ATOM 2853 O O . VAL A 1 383 ? -15.332 -11.373 -23.049 1.00 46.28 383 VAL A O 1
ATOM 2856 N N . SER A 1 384 ? -14.157 -12.662 -24.482 1.00 53.88 384 SER A N 1
ATOM 2857 C CA . SER A 1 384 ? -13.506 -13.469 -23.457 1.00 53.88 384 SER A CA 1
ATOM 2858 C C . SER A 1 384 ? -11.995 -13.276 -23.558 1.00 53.88 384 SER A C 1
ATOM 2860 O O . SER A 1 384 ? -11.410 -13.426 -24.635 1.00 53.88 384 SER A O 1
ATOM 2862 N N . LEU A 1 385 ? -11.378 -12.916 -22.437 1.00 58.41 385 LEU A N 1
ATOM 2863 C CA . LEU A 1 385 ? -9.935 -12.857 -22.259 1.00 58.41 385 LEU A CA 1
ATOM 2864 C C . LEU A 1 385 ? -9.540 -14.029 -21.369 1.00 58.41 385 LEU A C 1
ATOM 2866 O O . LEU A 1 385 ? -9.931 -14.095 -20.207 1.00 58.41 385 LEU A O 1
ATOM 2870 N N . THR A 1 386 ? -8.789 -14.968 -21.930 1.00 58.78 386 THR A N 1
ATOM 2871 C CA . THR A 1 386 ? -8.232 -16.081 -21.166 1.00 58.78 386 THR A CA 1
ATOM 2872 C C . THR A 1 386 ? -6.827 -15.712 -20.724 1.00 58.78 386 THR A C 1
ATOM 2874 O O . THR A 1 386 ? -5.984 -15.357 -21.550 1.00 58.78 386 THR A O 1
ATOM 2877 N N . LEU A 1 387 ? -6.594 -15.776 -19.423 1.00 63.62 387 LEU A N 1
ATOM 2878 C CA . LEU A 1 387 ? -5.291 -15.656 -18.800 1.00 63.62 387 LEU A CA 1
ATOM 2879 C C . LEU A 1 387 ? -4.815 -17.074 -18.486 1.00 63.62 387 LEU A C 1
ATOM 2881 O O . LEU A 1 387 ? -5.549 -17.848 -17.874 1.00 63.62 387 LEU A O 1
ATOM 2885 N N . ASP A 1 388 ? -3.599 -17.416 -18.909 1.00 63.09 388 ASP A N 1
ATOM 2886 C CA . ASP A 1 388 ? -2.990 -18.741 -18.715 1.00 63.09 388 ASP A CA 1
ATOM 2887 C C . ASP A 1 388 ? -2.543 -18.954 -17.244 1.00 63.09 388 ASP A C 1
ATOM 2889 O O . ASP A 1 388 ? -1.414 -19.365 -16.985 1.00 63.09 388 ASP A O 1
ATOM 2893 N N . THR A 1 389 ? -3.405 -18.614 -16.280 1.00 59.31 389 THR A N 1
ATOM 2894 C CA . THR A 1 389 ? -3.148 -18.638 -14.832 1.00 59.31 389 THR A CA 1
ATOM 2895 C C . THR A 1 389 ? -4.447 -18.864 -14.054 1.00 59.31 389 THR A C 1
ATOM 2897 O O . THR A 1 389 ? -5.496 -18.399 -14.505 1.00 59.31 389 THR A O 1
ATOM 2900 N N . ALA A 1 390 ? -4.429 -19.561 -12.915 1.00 69.69 390 ALA A N 1
ATOM 2901 C CA . ALA A 1 390 ? -5.644 -19.773 -12.121 1.00 69.69 390 ALA A CA 1
ATOM 2902 C C . ALA A 1 390 ? -6.155 -18.456 -11.513 1.00 69.69 390 ALA A C 1
ATOM 2904 O O . ALA A 1 390 ? -5.410 -17.488 -11.431 1.00 69.69 390 ALA A O 1
ATOM 2905 N N . ILE A 1 391 ? -7.412 -18.418 -11.054 1.00 72.31 391 ILE A N 1
ATOM 2906 C CA . ILE A 1 391 ? -7.963 -17.226 -10.378 1.00 72.31 391 ILE A CA 1
ATOM 2907 C C . ILE A 1 391 ? -7.170 -16.887 -9.100 1.00 72.31 391 ILE A C 1
ATOM 2909 O O . ILE A 1 391 ? -6.903 -15.721 -8.845 1.00 72.31 391 ILE A O 1
ATOM 2913 N N . GLY A 1 392 ? -6.685 -17.923 -8.399 1.00 64.50 392 GLY A N 1
ATOM 2914 C CA . GLY A 1 392 ? -5.688 -17.885 -7.311 1.00 64.50 392 GLY A CA 1
ATOM 2915 C C . GLY A 1 392 ? -4.414 -17.135 -7.633 1.00 64.50 392 GLY A C 1
ATOM 2916 O O . GLY A 1 392 ? -3.824 -16.499 -6.771 1.00 64.50 392 GLY A O 1
ATOM 2917 N N . ASP A 1 393 ? -4.034 -17.205 -8.898 1.00 64.00 393 ASP A N 1
ATOM 2918 C CA . ASP A 1 393 ? -2.789 -16.686 -9.427 1.00 64.00 393 ASP A CA 1
ATOM 2919 C C . ASP A 1 393 ? -3.031 -15.415 -10.259 1.00 64.00 393 ASP A C 1
ATOM 2921 O O . ASP A 1 393 ? -2.106 -14.894 -10.892 1.00 64.00 393 ASP A O 1
ATOM 2925 N N . LEU A 1 394 ? -4.279 -14.925 -10.314 1.00 61.41 394 LEU A N 1
ATOM 2926 C CA . LEU A 1 394 ? -4.572 -13.557 -10.717 1.00 61.41 394 LEU A CA 1
ATOM 2927 C C . LEU A 1 394 ? -4.142 -12.655 -9.582 1.00 61.41 394 LEU A C 1
ATOM 2929 O O . LEU A 1 394 ? -4.957 -12.091 -8.857 1.00 61.41 394 LEU A O 1
ATOM 2933 N N . ASP A 1 395 ? -2.839 -12.478 -9.482 1.00 48.59 395 ASP A N 1
ATOM 2934 C CA . ASP A 1 395 ? -2.252 -11.444 -8.654 1.00 48.59 395 ASP A CA 1
ATOM 2935 C C . ASP A 1 395 ? -2.417 -10.092 -9.379 1.00 48.59 395 ASP A C 1
ATOM 2937 O O . ASP A 1 395 ? -1.470 -9.405 -9.759 1.00 48.59 395 ASP A O 1
ATOM 2941 N N . THR A 1 396 ? -3.660 -9.772 -9.756 1.00 50.66 396 THR A N 1
ATOM 2942 C CA . THR A 1 396 ? -4.027 -8.510 -10.387 1.00 50.66 396 THR A CA 1
ATOM 2943 C C . THR A 1 396 ? -4.557 -7.609 -9.291 1.00 50.66 396 THR A C 1
ATOM 2945 O O . THR A 1 396 ? -5.766 -7.514 -9.092 1.00 50.66 396 THR A O 1
ATOM 2948 N N . ASP A 1 397 ? -3.650 -6.918 -8.603 1.00 44.88 397 ASP A N 1
ATOM 2949 C CA . ASP A 1 397 ? -3.990 -5.984 -7.520 1.00 44.88 397 ASP A CA 1
ATOM 2950 C C . ASP A 1 39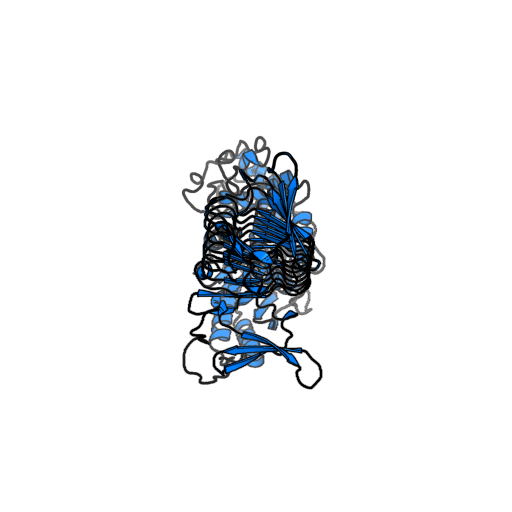7 ? -4.912 -4.841 -7.959 1.00 44.88 397 ASP A C 1
ATOM 2952 O O . ASP A 1 397 ? -5.417 -4.084 -7.133 1.00 44.88 397 ASP A O 1
ATOM 2956 N N . ARG A 1 398 ? -5.143 -4.673 -9.265 1.00 59.28 398 ARG A N 1
ATOM 2957 C CA . ARG A 1 398 ? -6.177 -3.784 -9.782 1.00 59.28 398 ARG A CA 1
ATOM 2958 C C . ARG A 1 398 ? -6.392 -3.993 -11.267 1.00 59.28 398 ARG A C 1
ATOM 2960 O O . ARG A 1 398 ? -5.570 -3.573 -12.081 1.00 59.28 398 ARG A O 1
ATOM 2967 N N . MET A 1 399 ? -7.544 -4.522 -11.650 1.00 71.06 399 MET A N 1
ATOM 2968 C CA . MET A 1 399 ? -8.095 -4.161 -12.957 1.00 71.06 399 MET A CA 1
ATOM 2969 C C . MET A 1 399 ? -8.988 -2.946 -12.766 1.00 71.06 399 MET A C 1
ATOM 2971 O O . MET A 1 399 ? -10.025 -3.058 -12.122 1.00 71.06 399 MET A O 1
ATOM 2975 N N . VAL A 1 400 ? -8.559 -1.788 -13.272 1.00 68.94 400 VAL A N 1
ATOM 2976 C CA . VAL A 1 400 ? -9.333 -0.538 -13.215 1.00 68.94 400 VAL A CA 1
ATOM 2977 C C . VAL A 1 400 ? -10.106 -0.353 -14.509 1.00 68.94 400 VAL A C 1
ATOM 2979 O O . VAL A 1 400 ? -9.568 -0.574 -15.593 1.00 68.94 400 VAL A O 1
ATOM 2982 N N . PHE A 1 401 ? -11.349 0.081 -14.382 1.00 74.38 401 PHE A N 1
ATOM 2983 C CA . PHE A 1 401 ? -12.285 0.292 -15.472 1.00 74.38 401 PHE A CA 1
ATOM 2984 C C . PHE A 1 401 ? -12.442 1.790 -15.730 1.00 74.38 401 PHE A C 1
ATOM 2986 O O . PHE A 1 401 ? -12.123 2.625 -14.883 1.00 74.38 401 PHE A O 1
ATOM 2993 N N . GLU A 1 402 ? -12.926 2.155 -16.916 1.00 70.88 402 GLU A N 1
ATOM 2994 C CA . GLU A 1 402 ? -13.070 3.565 -17.305 1.00 70.88 402 GLU A CA 1
ATOM 2995 C C . GLU A 1 402 ? -13.980 4.377 -16.382 1.00 70.88 402 GLU A C 1
ATOM 2997 O O . GLU A 1 402 ? -13.819 5.591 -16.255 1.00 70.88 402 GLU A O 1
ATOM 3002 N N . ASP A 1 403 ? -14.954 3.721 -15.757 1.00 72.06 403 ASP A N 1
ATOM 3003 C CA . ASP A 1 403 ? -15.854 4.350 -14.796 1.00 72.06 403 ASP A CA 1
ATOM 3004 C C . ASP A 1 403 ? -15.196 4.598 -13.426 1.00 72.06 403 ASP A C 1
ATOM 3006 O O . ASP A 1 403 ? -15.816 5.175 -12.532 1.00 72.06 403 ASP A O 1
ATOM 3010 N N . GLY A 1 404 ? -13.927 4.212 -13.287 1.00 72.12 404 GLY A N 1
ATOM 3011 C CA . GLY A 1 404 ? -13.114 4.371 -12.096 1.00 72.12 404 GLY A CA 1
ATOM 3012 C C . GLY A 1 404 ? -13.142 3.163 -11.171 1.00 72.12 404 GLY A C 1
ATOM 3013 O O . GLY A 1 404 ? -12.365 3.160 -10.227 1.00 72.12 404 GLY A O 1
ATOM 3014 N N . SER A 1 405 ? -13.977 2.151 -11.415 1.00 83.94 405 SER A N 1
ATOM 3015 C CA . SER A 1 405 ? -14.081 0.967 -10.554 1.00 83.94 405 SER A CA 1
ATOM 3016 C C . SER A 1 405 ? -12.884 0.023 -10.668 1.00 83.94 405 SER A C 1
ATOM 3018 O O . SER A 1 405 ? -12.137 0.058 -11.647 1.00 83.94 405 SER A O 1
ATOM 3020 N N . ALA A 1 406 ? -12.688 -0.824 -9.656 1.00 80.69 406 ALA A N 1
ATOM 3021 C CA . ALA A 1 406 ? -11.577 -1.762 -9.562 1.00 80.69 406 ALA A CA 1
ATOM 3022 C C . ALA A 1 406 ? -12.024 -3.191 -9.221 1.00 80.69 406 ALA A C 1
ATOM 3024 O O . ALA A 1 406 ? -12.876 -3.390 -8.357 1.00 80.69 406 ALA A O 1
ATOM 3025 N N . LEU A 1 407 ? -11.411 -4.186 -9.869 1.00 84.94 407 LEU A N 1
ATOM 3026 C CA . LEU A 1 407 ? -11.446 -5.591 -9.455 1.00 84.94 407 LEU A CA 1
ATOM 3027 C C . LEU A 1 407 ? -10.161 -5.915 -8.687 1.00 84.94 407 LEU A C 1
ATOM 3029 O O . LEU A 1 407 ? -9.067 -5.666 -9.201 1.00 84.94 407 LEU A O 1
ATOM 3033 N N . LEU A 1 408 ? -10.328 -6.486 -7.496 1.00 81.88 408 LEU A N 1
ATOM 3034 C CA . LEU A 1 408 ? -9.290 -6.977 -6.600 1.00 81.88 408 LEU A CA 1
ATOM 3035 C C . LEU A 1 408 ? -9.499 -8.463 -6.315 1.00 81.88 408 LEU A C 1
ATOM 3037 O O . LEU A 1 408 ? -10.626 -8.905 -6.082 1.00 81.88 408 LEU A O 1
ATOM 3041 N N . VAL A 1 409 ? -8.401 -9.208 -6.273 1.00 85.31 409 VAL A N 1
ATOM 3042 C CA . VAL A 1 409 ? -8.387 -10.635 -5.960 1.00 85.31 409 VAL A CA 1
ATOM 3043 C C . VAL A 1 409 ? -7.251 -10.882 -4.967 1.00 85.31 409 VAL A C 1
ATOM 3045 O O . VAL A 1 409 ? -6.124 -10.473 -5.202 1.00 85.31 409 VAL A O 1
ATOM 3048 N N . ALA A 1 410 ? -7.586 -11.463 -3.828 1.00 74.69 410 ALA A N 1
ATOM 3049 C CA . ALA A 1 410 ? -6.709 -11.832 -2.730 1.00 74.69 410 ALA A CA 1
ATOM 3050 C C . ALA A 1 410 ? -6.062 -13.184 -2.990 1.00 74.69 410 ALA A C 1
ATOM 3052 O O . ALA A 1 410 ? -6.561 -13.972 -3.794 1.00 74.69 410 ALA A O 1
ATOM 3053 N N . ASP A 1 411 ? -4.977 -13.460 -2.277 1.00 71.88 411 ASP A N 1
ATOM 3054 C CA . ASP A 1 411 ? -4.348 -14.771 -2.300 1.00 71.88 411 ASP A CA 1
ATOM 3055 C C . ASP A 1 411 ? -5.154 -15.823 -1.523 1.00 71.88 411 ASP A C 1
ATOM 3057 O O . ASP A 1 411 ? -5.984 -15.513 -0.682 1.00 71.88 411 ASP A O 1
ATOM 3061 N N . SER A 1 412 ? -4.852 -17.100 -1.758 1.00 70.62 412 SER A N 1
ATOM 3062 C CA . SER A 1 412 ? -5.480 -18.221 -1.048 1.00 70.62 412 SER A CA 1
ATOM 3063 C C . SER A 1 412 ? -4.959 -18.419 0.393 1.00 70.62 412 SER A C 1
ATOM 3065 O O . SER A 1 412 ? -5.074 -19.513 0.953 1.00 70.62 412 SER A O 1
ATOM 3067 N N . GLY A 1 413 ? -4.242 -17.440 0.954 1.00 72.50 413 GLY A N 1
ATOM 3068 C CA . GLY A 1 413 ? -3.635 -17.491 2.286 1.00 72.50 413 GLY A CA 1
ATOM 3069 C C . GLY A 1 413 ? -4.345 -16.617 3.319 1.00 72.50 413 GLY A C 1
ATOM 3070 O O . GLY A 1 413 ? -4.021 -16.708 4.511 1.00 72.50 413 GLY A O 1
ATOM 3071 N N . GLY A 1 414 ? -5.321 -15.821 2.883 1.00 72.44 414 GLY A N 1
ATOM 3072 C CA . GLY A 1 414 ? -5.993 -14.804 3.669 1.00 72.44 414 GLY A CA 1
ATOM 3073 C C . GLY A 1 414 ? -5.304 -13.455 3.512 1.00 72.44 414 GLY A C 1
ATOM 3074 O O . GLY A 1 414 ? -4.185 -13.234 3.981 1.00 72.44 414 GLY A O 1
ATOM 3075 N N . SER A 1 415 ? -6.014 -12.508 2.923 1.00 79.88 415 SER A N 1
ATOM 3076 C CA . SER A 1 415 ? -5.525 -11.185 2.565 1.00 79.88 415 SER A CA 1
ATOM 3077 C C . SER A 1 415 ? -6.377 -10.081 3.161 1.00 79.88 415 SER A C 1
ATOM 3079 O O . SER A 1 415 ? -7.577 -10.190 3.384 1.00 79.88 415 SER A O 1
ATOM 3081 N N . ARG A 1 416 ? -5.771 -8.914 3.376 1.00 84.94 416 ARG A N 1
ATOM 3082 C CA . ARG A 1 416 ? -6.525 -7.712 3.727 1.00 84.94 416 ARG A CA 1
ATOM 3083 C C . ARG A 1 416 ? -6.615 -6.765 2.539 1.00 84.94 416 ARG A C 1
ATOM 3085 O O . ARG A 1 416 ? -5.720 -5.950 2.342 1.00 84.94 416 ARG A O 1
ATOM 3092 N N . LEU A 1 417 ? -7.738 -6.778 1.832 1.00 83.50 417 LEU A N 1
ATOM 3093 C CA . LEU A 1 417 ? -7.997 -5.846 0.735 1.00 83.50 417 LEU A CA 1
ATOM 3094 C C . LEU A 1 417 ? -8.869 -4.672 1.181 1.00 83.50 417 LEU A C 1
ATOM 3096 O O . LEU A 1 417 ? -9.739 -4.796 2.037 1.00 83.50 417 LEU A O 1
ATOM 3100 N N . SER A 1 418 ? -8.633 -3.485 0.625 1.00 83.75 418 SER A N 1
ATOM 3101 C CA . SER A 1 418 ? -9.495 -2.326 0.864 1.00 83.75 418 SER A CA 1
ATOM 3102 C C . SER A 1 418 ? -9.510 -1.401 -0.346 1.00 83.75 418 SER A C 1
ATOM 3104 O O . SER A 1 418 ? -8.456 -0.876 -0.670 1.00 83.75 418 SER A O 1
ATOM 3106 N N . ILE A 1 419 ? -10.659 -1.051 -0.931 1.00 80.56 419 ILE A N 1
ATOM 3107 C CA . ILE A 1 419 ? -10.726 -0.128 -2.088 1.00 80.56 419 ILE A CA 1
ATOM 3108 C C . ILE A 1 419 ? -10.113 1.227 -1.779 1.00 80.56 419 ILE A C 1
ATOM 3110 O O . ILE A 1 419 ? -9.315 1.748 -2.542 1.00 80.56 419 ILE A O 1
ATOM 3114 N N . ARG A 1 420 ? -10.377 1.781 -0.595 1.00 71.62 420 ARG A N 1
ATOM 3115 C CA . ARG A 1 420 ? -9.714 3.032 -0.185 1.00 71.62 420 ARG A CA 1
ATOM 3116 C C . ARG A 1 420 ? -8.187 2.913 -0.101 1.00 71.62 420 ARG A C 1
ATOM 3118 O O . ARG A 1 420 ? -7.518 3.936 -0.162 1.00 71.62 420 ARG A O 1
ATOM 3125 N N . ALA A 1 421 ? -7.676 1.698 0.102 1.00 59.66 421 ALA A N 1
ATOM 3126 C CA . ALA A 1 421 ? -6.247 1.417 0.179 1.00 59.66 421 ALA A CA 1
ATOM 3127 C C . ALA A 1 421 ? -5.661 1.086 -1.201 1.00 59.66 421 ALA A C 1
ATOM 3129 O O . ALA A 1 421 ? -4.537 1.477 -1.462 1.00 59.66 421 ALA A O 1
ATOM 3130 N N . GLN A 1 422 ? -6.433 0.451 -2.086 1.00 59.19 422 GLN A N 1
ATOM 3131 C CA . GLN A 1 422 ? -5.940 -0.048 -3.370 1.00 59.19 422 GLN A CA 1
ATOM 3132 C C . GLN A 1 422 ? -6.327 0.834 -4.569 1.00 59.19 422 GLN A C 1
ATOM 3134 O O . GLN A 1 422 ? -5.675 0.803 -5.608 1.00 59.19 422 GLN A O 1
ATOM 3139 N N . ALA A 1 423 ? -7.367 1.665 -4.463 1.00 63.44 423 ALA A N 1
ATOM 3140 C CA . ALA A 1 423 ? -8.000 2.327 -5.604 1.00 63.44 423 ALA A CA 1
ATOM 3141 C C . ALA A 1 423 ? -8.695 3.653 -5.213 1.00 63.44 423 ALA A C 1
ATOM 3143 O O . ALA A 1 423 ? -9.905 3.727 -5.008 1.00 63.44 423 ALA A O 1
ATOM 3144 N N . LYS A 1 424 ? -7.922 4.741 -5.098 1.00 61.47 424 LYS A N 1
ATOM 3145 C CA . LYS A 1 424 ? -8.405 6.053 -4.614 1.00 61.47 424 LYS A CA 1
ATOM 3146 C C . LYS A 1 424 ? -9.484 6.697 -5.502 1.00 61.47 424 LYS A C 1
ATOM 3148 O O . LYS A 1 424 ? -10.406 7.303 -4.957 1.00 61.47 424 LYS A O 1
ATOM 3153 N N . ASP A 1 425 ? -9.391 6.538 -6.823 1.00 68.19 425 ASP A N 1
ATOM 3154 C CA . ASP A 1 425 ? -10.397 7.025 -7.788 1.00 68.19 425 ASP A CA 1
ATOM 3155 C C . ASP A 1 425 ? -11.649 6.135 -7.816 1.00 68.19 425 ASP A C 1
ATOM 3157 O O . ASP A 1 425 ? -12.755 6.616 -8.058 1.00 68.19 425 ASP A O 1
ATOM 3161 N N . ALA A 1 426 ? -11.484 4.867 -7.434 1.00 73.12 426 ALA A N 1
ATOM 3162 C CA . ALA A 1 426 ? -12.545 3.874 -7.316 1.00 73.12 426 ALA A CA 1
ATOM 3163 C C . ALA A 1 426 ? -13.337 3.978 -6.010 1.00 73.12 426 ALA A C 1
ATOM 3165 O O . ALA A 1 426 ? -14.311 3.264 -5.793 1.00 73.12 426 ALA A O 1
ATOM 3166 N N . LEU A 1 427 ? -12.940 4.901 -5.128 1.00 78.56 427 LEU A N 1
ATOM 3167 C CA . LEU A 1 427 ? -13.541 5.076 -3.815 1.00 78.56 427 LEU A CA 1
ATOM 3168 C C . LEU A 1 427 ? -15.037 5.381 -3.878 1.00 78.56 427 LEU A C 1
ATOM 3170 O O . LEU A 1 427 ? -15.692 5.136 -2.885 1.00 78.56 427 LEU A O 1
ATOM 3174 N N . ASN A 1 428 ? -15.568 5.928 -4.972 1.00 84.62 428 ASN A N 1
ATOM 3175 C CA . ASN A 1 428 ? -17.013 6.134 -5.147 1.00 84.62 428 ASN A CA 1
ATOM 3176 C C . ASN A 1 428 ? -17.591 5.311 -6.310 1.00 84.62 428 ASN A C 1
ATOM 3178 O O . ASN A 1 428 ? -18.713 5.585 -6.724 1.00 84.62 428 ASN A O 1
ATOM 3182 N N . ALA A 1 429 ? -16.792 4.413 -6.883 1.00 85.44 429 ALA A N 1
ATOM 3183 C CA . ALA A 1 429 ? -17.171 3.558 -7.999 1.00 85.44 429 ALA A CA 1
ATOM 3184 C C . ALA A 1 429 ? -17.529 2.158 -7.487 1.00 85.44 429 ALA A C 1
ATOM 3186 O O . ALA A 1 429 ? -17.235 1.841 -6.338 1.00 85.44 429 ALA A O 1
ATOM 3187 N N . ASP A 1 430 ? -18.127 1.343 -8.351 1.00 91.88 430 ASP A N 1
ATOM 3188 C CA . ASP A 1 430 ? -18.695 0.039 -8.000 1.00 91.88 430 ASP A CA 1
ATOM 3189 C C . ASP A 1 430 ? -17.656 -1.069 -8.217 1.00 91.88 430 ASP A C 1
ATOM 3191 O O . ASP A 1 430 ? -17.383 -1.489 -9.346 1.00 91.88 430 ASP A O 1
ATOM 3195 N N . ASN A 1 431 ? -17.015 -1.513 -7.141 1.00 90.62 431 ASN A N 1
ATOM 3196 C CA . ASN A 1 431 ? -15.830 -2.365 -7.193 1.00 90.62 431 ASN A CA 1
ATOM 3197 C C . ASN A 1 431 ? -16.144 -3.850 -7.020 1.00 90.62 431 ASN A C 1
ATOM 3199 O O . ASN A 1 431 ? -17.220 -4.225 -6.575 1.00 90.62 431 ASN A O 1
ATOM 3203 N N . GLN A 1 432 ? -15.170 -4.713 -7.314 1.00 91.69 432 GLN A N 1
ATOM 3204 C CA . GLN A 1 432 ? -15.227 -6.132 -6.971 1.00 91.69 432 GLN A CA 1
ATOM 3205 C C . GLN A 1 432 ? -13.987 -6.549 -6.172 1.00 91.69 432 GLN A C 1
ATOM 3207 O O . GLN A 1 432 ? -12.875 -6.173 -6.522 1.00 91.69 432 GLN A O 1
ATOM 3212 N N . LEU A 1 433 ? -14.166 -7.311 -5.094 1.00 91.88 433 LEU A N 1
ATOM 3213 C CA . LEU A 1 433 ? -13.126 -7.850 -4.220 1.00 91.88 433 LEU A CA 1
ATOM 3214 C C . LEU A 1 433 ? -13.381 -9.346 -4.025 1.00 91.88 433 LEU A C 1
ATOM 3216 O O . LEU A 1 433 ? -14.517 -9.734 -3.767 1.00 91.88 433 LEU A O 1
ATOM 3220 N N . ILE A 1 434 ? -12.345 -10.172 -4.128 1.00 91.75 434 ILE A N 1
ATOM 3221 C CA . ILE A 1 434 ? -12.426 -11.634 -3.990 1.00 91.75 434 ILE A CA 1
ATOM 3222 C C . ILE A 1 434 ? -11.324 -12.078 -3.023 1.00 91.75 434 ILE A C 1
ATOM 3224 O O . ILE A 1 434 ? -10.196 -11.692 -3.263 1.00 91.75 434 ILE A O 1
ATOM 3228 N N . GLY A 1 435 ? -11.636 -12.817 -1.957 1.00 87.69 435 GLY A N 1
ATOM 3229 C CA . GLY A 1 435 ? -10.743 -13.253 -0.869 1.00 87.69 435 GLY A CA 1
ATOM 3230 C C . GLY A 1 435 ? -10.080 -14.611 -1.129 1.00 87.69 435 GLY A C 1
ATOM 3231 O O . GLY A 1 435 ? -8.901 -14.782 -0.883 1.00 87.69 435 GLY A O 1
ATOM 3232 N N . GLN A 1 436 ? -10.795 -15.519 -1.800 1.00 85.06 436 GLN A N 1
ATOM 3233 C CA . GLN A 1 436 ? -10.351 -16.898 -2.049 1.00 85.06 436 GLN A CA 1
ATOM 3234 C C . GLN A 1 436 ? -10.227 -17.709 -0.755 1.00 85.06 436 GLN A C 1
ATOM 3236 O O . GLN A 1 436 ? -11.156 -17.681 0.031 1.00 85.06 436 GLN A O 1
ATOM 3241 N N . ASP A 1 437 ? -9.184 -18.519 -0.575 1.00 86.56 437 ASP A N 1
ATOM 3242 C CA . ASP A 1 437 ? -9.001 -19.273 0.667 1.00 86.56 437 ASP A CA 1
ATOM 3243 C C . ASP A 1 437 ? -8.214 -18.437 1.702 1.00 86.56 437 ASP A C 1
ATOM 3245 O O . ASP A 1 437 ? -7.438 -17.552 1.359 1.00 86.56 437 ASP A O 1
ATOM 3249 N N . GLY A 1 438 ? -8.292 -18.819 2.974 1.00 84.06 438 GLY A N 1
ATOM 3250 C CA . GLY A 1 438 ? -7.670 -18.134 4.096 1.00 84.06 438 GLY A CA 1
ATOM 3251 C C . GLY A 1 438 ? -8.587 -17.136 4.801 1.00 84.06 438 GLY A C 1
ATOM 3252 O O . GLY A 1 438 ? -9.742 -16.967 4.471 1.00 84.06 438 GLY A O 1
ATOM 3253 N N . ASN A 1 439 ? -8.080 -16.556 5.891 1.00 91.62 439 ASN A N 1
ATOM 3254 C CA . ASN A 1 439 ? -8.865 -15.647 6.726 1.00 91.62 439 ASN A CA 1
ATOM 3255 C C . ASN A 1 439 ? -8.654 -14.206 6.250 1.00 91.62 439 ASN A C 1
ATOM 3257 O O . ASN A 1 439 ? -7.719 -13.519 6.684 1.00 91.62 439 ASN A O 1
ATOM 3261 N N . ASP A 1 440 ? -9.529 -13.754 5.375 1.00 92.00 440 ASP A N 1
ATOM 3262 C CA . ASP A 1 440 ? -9.475 -12.493 4.675 1.00 92.00 440 ASP A CA 1
ATOM 3263 C C . ASP A 1 440 ? -10.043 -11.322 5.469 1.00 92.00 440 ASP A C 1
ATOM 3265 O O . ASP A 1 440 ? -10.774 -11.415 6.453 1.00 92.00 440 ASP A O 1
ATOM 3269 N N . ARG A 1 441 ? -9.706 -10.121 5.025 1.00 92.94 441 ARG A N 1
ATOM 3270 C CA . ARG A 1 441 ? -10.288 -8.880 5.504 1.00 92.94 441 ARG A CA 1
ATOM 3271 C C . ARG A 1 441 ? -10.486 -7.926 4.346 1.00 92.94 441 ARG A C 1
ATOM 3273 O O . ARG A 1 441 ? -9.655 -7.055 4.105 1.00 92.94 441 ARG A O 1
ATOM 3280 N N . LEU A 1 442 ? -11.619 -8.036 3.679 1.00 94.25 442 LEU A N 1
ATOM 3281 C CA . LEU A 1 442 ? -11.917 -7.240 2.495 1.00 94.25 442 LEU A CA 1
ATOM 3282 C C . LEU A 1 442 ? -12.760 -6.015 2.868 1.00 94.25 442 LEU A C 1
ATOM 3284 O O . LEU A 1 442 ? -13.647 -6.088 3.716 1.00 94.25 442 LEU A O 1
ATOM 3288 N N . ILE A 1 443 ? -12.462 -4.850 2.297 1.00 92.88 443 ILE A N 1
ATOM 3289 C CA . ILE A 1 443 ? -13.134 -3.589 2.626 1.00 92.88 443 ILE A CA 1
ATOM 3290 C C . ILE A 1 443 ? -13.472 -2.808 1.348 1.00 92.88 443 ILE A C 1
ATOM 3292 O O . ILE A 1 443 ? -12.582 -2.340 0.647 1.00 92.88 443 ILE A O 1
ATOM 3296 N N . GLY A 1 444 ? -14.745 -2.574 1.080 1.00 90.19 444 GLY A N 1
ATOM 3297 C CA . GLY A 1 444 ? -15.221 -1.747 -0.020 1.00 90.19 444 GLY A CA 1
ATOM 3298 C C . GLY A 1 444 ? -14.876 -0.255 0.099 1.00 90.19 444 GLY A C 1
ATOM 3299 O O . GLY A 1 444 ? -14.156 0.231 0.994 1.00 90.19 444 GLY A O 1
ATOM 3300 N N . GLY A 1 445 ? -15.340 0.476 -0.899 1.00 86.56 445 GLY A N 1
ATOM 3301 C CA . GLY A 1 445 ? -15.318 1.910 -1.105 1.00 86.56 445 GLY A CA 1
ATOM 3302 C C . GLY A 1 445 ? -16.609 2.587 -0.640 1.00 86.56 445 GLY A C 1
ATOM 3303 O O . GLY A 1 445 ? -16.986 2.480 0.515 1.00 86.56 445 GLY A O 1
ATOM 3304 N N . GLN A 1 446 ? -17.161 3.471 -1.459 1.00 88.00 446 GLN A N 1
ATOM 3305 C CA . GLN A 1 446 ? -18.393 4.234 -1.222 1.00 88.00 446 GLN A CA 1
ATOM 3306 C C . GLN A 1 446 ? -19.415 4.025 -2.353 1.00 88.00 446 GLN A C 1
ATOM 3308 O O . GLN A 1 446 ? -20.479 4.649 -2.300 1.00 88.00 446 GLN A O 1
ATOM 3313 N N . GLY A 1 447 ? -19.034 3.276 -3.394 1.00 88.44 447 GLY A N 1
ATOM 3314 C CA . GLY A 1 447 ? -19.923 2.847 -4.470 1.00 88.44 447 GLY A CA 1
ATOM 3315 C C . GLY A 1 447 ? -20.556 1.503 -4.130 1.00 88.44 447 GLY A C 1
ATOM 3316 O O . GLY A 1 447 ? -20.370 0.999 -3.031 1.00 88.44 447 GLY A O 1
ATOM 3317 N N . ASP A 1 448 ? -21.318 0.948 -5.061 1.00 94.38 448 ASP A N 1
ATOM 3318 C CA . ASP A 1 448 ? -22.038 -0.305 -4.866 1.00 94.38 448 ASP A CA 1
ATOM 3319 C C . ASP A 1 448 ? -21.069 -1.475 -5.127 1.00 94.38 448 ASP A C 1
ATOM 3321 O O . ASP A 1 448 ? -20.874 -1.908 -6.265 1.00 94.38 448 ASP A O 1
ATOM 3325 N N . ASP A 1 449 ? -20.389 -1.951 -4.082 1.00 95.56 449 ASP A N 1
ATOM 3326 C CA . ASP A 1 449 ? -19.286 -2.901 -4.221 1.00 95.56 449 ASP A CA 1
ATOM 3327 C C . ASP A 1 449 ? -19.726 -4.361 -4.089 1.00 95.56 449 ASP A C 1
ATOM 3329 O O . ASP A 1 449 ? -20.630 -4.706 -3.336 1.00 95.56 449 ASP A O 1
ATOM 3333 N N . LYS A 1 450 ? -19.014 -5.264 -4.764 1.00 96.12 450 LYS A N 1
ATOM 3334 C CA . LYS A 1 450 ? -19.145 -6.714 -4.622 1.00 96.12 450 LYS A CA 1
ATOM 3335 C C . LYS A 1 450 ? -17.925 -7.295 -3.916 1.00 96.12 450 LYS A C 1
ATOM 3337 O O . LYS A 1 450 ? -16.817 -7.209 -4.423 1.00 96.12 450 LYS A O 1
ATOM 3342 N N . ILE A 1 451 ? -18.116 -7.930 -2.772 1.00 97.12 451 ILE A N 1
ATOM 3343 C CA . ILE A 1 451 ? -17.063 -8.479 -1.922 1.00 97.12 451 ILE A CA 1
ATOM 3344 C C . ILE A 1 451 ? -17.349 -9.962 -1.692 1.00 97.12 451 ILE A C 1
ATOM 3346 O O . ILE A 1 451 ? -18.413 -10.306 -1.195 1.00 97.12 451 ILE A O 1
ATOM 3350 N N . LEU A 1 452 ? -16.413 -10.835 -2.042 1.00 95.94 452 LEU A N 1
ATOM 3351 C CA . LEU A 1 452 ? -16.503 -12.283 -1.856 1.00 95.94 452 LEU A CA 1
ATOM 3352 C C . LEU A 1 452 ? -15.337 -12.713 -0.965 1.00 95.94 452 LEU A C 1
ATOM 3354 O O . LEU A 1 452 ? -14.211 -12.457 -1.355 1.00 95.94 452 LEU A O 1
ATOM 3358 N N . GLY A 1 453 ? -15.581 -13.312 0.194 1.00 94.38 453 GLY A N 1
ATOM 3359 C CA . GLY A 1 453 ? -14.566 -13.805 1.125 1.00 94.38 453 GLY A CA 1
ATOM 3360 C C . GLY A 1 453 ? -13.942 -15.096 0.618 1.00 94.38 453 GLY A C 1
ATOM 3361 O O . GLY A 1 453 ? -12.795 -15.092 0.211 1.00 94.38 453 GLY A O 1
ATOM 3362 N N . GLY A 1 454 ? -14.747 -16.131 0.404 1.00 92.50 454 GLY A N 1
ATOM 3363 C CA . GLY A 1 454 ? -14.270 -17.439 -0.028 1.00 92.50 454 GLY A CA 1
ATOM 3364 C C . GLY A 1 454 ? -14.135 -18.367 1.176 1.00 92.50 454 GLY A C 1
ATOM 3365 O O . GLY A 1 454 ? -15.098 -18.478 1.913 1.00 92.50 454 GLY A O 1
ATOM 3366 N N . ALA A 1 455 ? -13.063 -19.136 1.333 1.00 93.94 455 ALA A N 1
ATOM 3367 C CA . ALA A 1 455 ? -12.939 -20.102 2.422 1.00 93.94 455 ALA A CA 1
ATOM 3368 C C . ALA A 1 455 ? -12.005 -19.613 3.530 1.00 93.94 455 ALA A C 1
ATOM 3370 O O . ALA A 1 455 ? -10.845 -19.387 3.268 1.00 93.94 455 ALA A O 1
ATOM 3371 N N . GLY A 1 456 ? -12.411 -19.647 4.791 1.00 95.00 456 GLY A N 1
ATOM 3372 C CA . GLY A 1 456 ? -11.652 -19.176 5.946 1.00 95.00 456 GLY A CA 1
ATOM 3373 C C . GLY A 1 456 ? -12.444 -18.131 6.729 1.00 95.00 456 GLY A C 1
ATOM 3374 O O . GLY A 1 456 ? -13.513 -17.724 6.335 1.00 95.00 456 GLY A O 1
ATOM 3375 N N . ASN A 1 457 ? -11.973 -17.779 7.923 1.00 96.94 457 ASN A N 1
ATOM 3376 C CA . ASN A 1 457 ? -12.690 -16.891 8.839 1.00 96.94 457 ASN A CA 1
ATOM 3377 C C . ASN A 1 457 ? -12.426 -15.420 8.496 1.00 96.94 457 ASN A C 1
ATOM 3379 O O . ASN A 1 457 ? -11.456 -14.815 8.982 1.00 96.94 457 ASN A O 1
ATOM 3383 N N . ASP A 1 458 ? -13.328 -14.837 7.733 1.00 97.69 458 ASP A N 1
ATOM 3384 C CA . ASP A 1 458 ? -13.136 -13.579 7.047 1.00 97.69 458 ASP A CA 1
ATOM 3385 C C . ASP A 1 458 ? -13.703 -12.382 7.795 1.00 97.69 458 ASP A C 1
ATOM 3387 O O . ASP A 1 458 ? -14.493 -12.458 8.737 1.00 97.69 458 ASP A O 1
ATOM 3391 N N . LYS A 1 459 ? -13.288 -11.188 7.381 1.00 96.75 459 LYS A N 1
ATOM 3392 C CA . LYS A 1 459 ? -13.808 -9.927 7.895 1.00 96.75 459 LYS A CA 1
ATOM 3393 C C . LYS A 1 459 ? -14.072 -8.927 6.788 1.00 96.75 459 LYS A C 1
ATOM 3395 O O . LYS A 1 459 ? -13.235 -8.066 6.501 1.0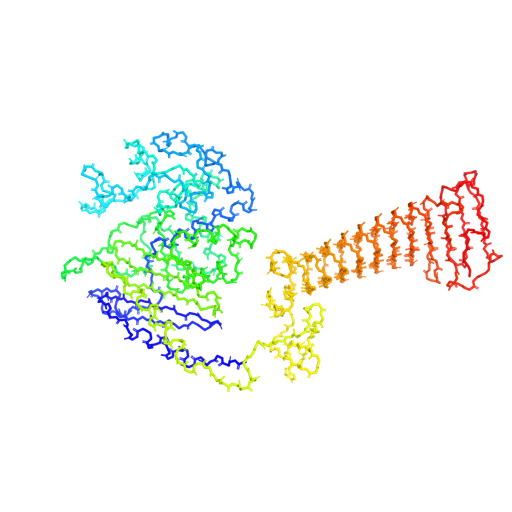0 96.75 459 LYS A O 1
ATOM 3400 N N . LEU A 1 460 ? -15.286 -8.955 6.274 1.00 97.81 460 LEU A N 1
ATOM 3401 C CA . LEU A 1 460 ? -15.699 -8.216 5.093 1.00 97.81 460 LEU A CA 1
ATOM 3402 C C . LEU A 1 460 ? -16.459 -6.937 5.476 1.00 97.81 460 LEU A C 1
ATOM 3404 O O . LEU A 1 460 ? -17.249 -6.935 6.421 1.00 97.81 460 LEU A O 1
ATOM 3408 N N . ILE A 1 461 ? -16.192 -5.809 4.816 1.00 96.81 461 ILE A N 1
ATOM 3409 C CA . ILE A 1 461 ? -16.785 -4.507 5.163 1.00 96.81 461 ILE A CA 1
ATOM 3410 C C . ILE A 1 461 ? -17.142 -3.705 3.904 1.00 96.81 461 ILE A C 1
ATOM 3412 O O . ILE A 1 461 ? -16.224 -3.252 3.245 1.00 96.81 461 ILE A O 1
ATOM 3416 N N . GLY A 1 462 ? -18.414 -3.407 3.640 1.00 92.81 462 GLY A N 1
ATOM 3417 C CA . GLY A 1 462 ? -18.862 -2.633 2.466 1.00 92.81 462 GLY A CA 1
ATOM 3418 C C . GLY A 1 462 ? -18.509 -1.142 2.540 1.00 92.81 462 GLY A C 1
ATOM 3419 O O . GLY A 1 462 ? -17.605 -0.678 1.857 1.00 92.81 462 GLY A O 1
ATOM 3420 N N . ARG A 1 463 ? -19.061 -0.458 3.556 1.00 91.94 463 ARG A N 1
ATOM 3421 C CA . ARG A 1 463 ? -18.915 0.962 3.967 1.00 91.94 463 ARG A CA 1
ATOM 3422 C C . ARG A 1 463 ? -20.049 1.875 3.514 1.00 91.94 463 ARG A C 1
ATOM 3424 O O . ARG A 1 463 ? -20.762 2.402 4.365 1.00 91.94 463 ARG A O 1
ATOM 3431 N N . SER A 1 464 ? -20.081 2.319 2.275 1.00 88.69 464 SER A N 1
ATOM 3432 C CA . SER A 1 464 ? -21.131 3.211 1.783 1.00 88.69 464 SER A CA 1
ATOM 3433 C C . SER A 1 464 ? -21.476 2.760 0.381 1.00 88.69 464 SER A C 1
ATOM 3435 O O . SER A 1 464 ? -20.562 2.355 -0.307 1.00 88.69 464 SER A O 1
ATOM 3437 N N . GLY A 1 465 ? -22.734 2.880 -0.024 1.00 91.56 465 GLY A N 1
ATOM 3438 C CA . GLY A 1 465 ? -23.182 2.281 -1.285 1.00 91.56 465 GLY A CA 1
ATOM 3439 C C . GLY A 1 465 ? -24.088 1.091 -1.001 1.00 91.56 465 GLY A C 1
ATOM 3440 O O . GLY A 1 465 ? -24.399 0.824 0.151 1.00 91.56 465 GLY A O 1
ATOM 3441 N N . HIS A 1 466 ? -24.623 0.463 -2.035 1.00 95.44 466 HIS A N 1
ATOM 3442 C CA . HIS A 1 466 ? -25.438 -0.742 -1.949 1.00 95.44 466 HIS A CA 1
ATOM 3443 C C . HIS A 1 466 ? -24.541 -1.958 -2.175 1.00 95.44 466 HIS A C 1
ATOM 3445 O O . HIS A 1 466 ? -24.406 -2.432 -3.302 1.00 95.44 466 HIS A O 1
ATOM 3451 N N . ASP A 1 467 ? -23.909 -2.434 -1.107 1.00 97.69 467 ASP A N 1
ATOM 3452 C CA . ASP A 1 467 ? -22.848 -3.434 -1.214 1.00 97.69 467 ASP A CA 1
ATOM 3453 C C . ASP A 1 467 ? -23.405 -4.868 -1.225 1.00 97.69 467 ASP A C 1
ATOM 3455 O O . ASP A 1 467 ? -24.320 -5.198 -0.472 1.00 97.69 467 ASP A O 1
ATOM 3459 N N . LEU A 1 468 ? -22.826 -5.757 -2.035 1.00 97.62 468 LEU A N 1
ATOM 3460 C CA . LEU A 1 468 ? -23.002 -7.210 -1.958 1.00 97.62 468 LEU A CA 1
ATOM 3461 C C . LEU A 1 468 ? -21.773 -7.827 -1.290 1.00 97.62 468 LEU A C 1
ATOM 3463 O O . LEU A 1 468 ? -20.674 -7.737 -1.825 1.00 97.62 468 LEU A O 1
ATOM 3467 N N . ILE A 1 469 ? -21.952 -8.497 -0.158 1.00 98.44 469 ILE A N 1
ATOM 3468 C CA . ILE A 1 469 ? -20.880 -9.091 0.638 1.00 98.44 469 ILE A CA 1
ATOM 3469 C C . ILE A 1 469 ? -21.205 -10.562 0.899 1.00 98.44 469 ILE A C 1
ATOM 3471 O O . ILE A 1 469 ? -22.233 -10.859 1.492 1.00 98.44 469 ILE A O 1
ATOM 3475 N N . VAL A 1 470 ? -20.325 -11.472 0.497 1.00 98.31 470 VAL A N 1
ATOM 3476 C CA . VAL A 1 470 ? -20.470 -12.921 0.701 1.00 98.31 470 VAL A CA 1
ATOM 3477 C C . VAL A 1 470 ? -19.262 -13.420 1.481 1.00 98.31 470 VAL A C 1
ATOM 3479 O O . VAL A 1 470 ? -18.154 -13.183 1.019 1.00 98.31 470 VAL A O 1
ATOM 3482 N N . GLY A 1 471 ? -19.469 -14.058 2.632 1.00 97.50 471 GLY A N 1
ATOM 3483 C CA . GLY A 1 471 ? -18.459 -14.664 3.503 1.00 97.50 471 GLY A CA 1
ATOM 3484 C C . GLY A 1 471 ? -17.862 -15.894 2.845 1.00 97.50 471 GLY A C 1
ATOM 3485 O O . GLY A 1 471 ? -16.809 -15.793 2.233 1.00 97.50 471 GLY A O 1
ATOM 3486 N N . GLY A 1 472 ? -18.629 -16.978 2.782 1.00 96.81 472 GLY A N 1
ATOM 3487 C CA . GLY A 1 472 ? -18.261 -18.204 2.081 1.00 96.81 472 GLY A CA 1
ATOM 3488 C C . GLY A 1 472 ? -18.133 -19.370 3.054 1.00 96.81 472 GLY A C 1
ATOM 3489 O O . GLY A 1 472 ? -19.112 -19.695 3.703 1.00 96.81 472 GLY A O 1
ATOM 3490 N N . GLU A 1 473 ? -17.013 -20.088 3.096 1.00 96.94 473 GLU A N 1
ATOM 3491 C CA . GLU A 1 473 ? -16.764 -21.075 4.157 1.00 96.94 473 GLU A CA 1
ATOM 3492 C C . GLU A 1 473 ? -15.977 -20.419 5.291 1.00 96.94 473 GLU A C 1
ATOM 3494 O O . GLU A 1 473 ? -15.093 -19.647 4.997 1.00 96.94 473 GLU A O 1
ATOM 3499 N N . GLY A 1 474 ? -16.173 -20.807 6.550 1.00 97.44 474 GLY A N 1
ATOM 3500 C CA . GLY A 1 474 ? -15.480 -20.223 7.702 1.00 97.44 474 GLY A CA 1
ATOM 3501 C C . GLY A 1 474 ? -16.395 -19.399 8.608 1.00 97.44 474 GLY A C 1
ATOM 3502 O O . GLY A 1 474 ? -17.564 -19.223 8.339 1.00 97.44 474 GLY A O 1
ATOM 3503 N N . ASN A 1 475 ? -15.873 -18.994 9.767 1.00 98.12 475 ASN A N 1
ATOM 3504 C CA . ASN A 1 475 ? -16.584 -18.172 10.747 1.00 98.12 475 ASN A CA 1
ATOM 3505 C C . ASN A 1 475 ? -16.276 -16.692 10.495 1.00 98.12 475 ASN A C 1
ATOM 3507 O O . ASN A 1 475 ? -15.271 -16.155 10.992 1.00 98.12 475 ASN A O 1
ATOM 3511 N N . ASP A 1 476 ? -17.164 -16.034 9.783 1.00 98.50 476 ASP A N 1
ATOM 3512 C CA . ASP A 1 476 ? -16.928 -14.756 9.154 1.00 98.50 476 ASP A CA 1
ATOM 3513 C C . ASP A 1 476 ? -17.518 -13.594 9.933 1.00 98.50 476 ASP A C 1
ATOM 3515 O O . ASP A 1 476 ? -18.346 -13.701 10.839 1.00 98.50 476 ASP A O 1
ATOM 3519 N N . ARG A 1 477 ? -17.063 -12.396 9.585 1.00 98.06 477 ARG A N 1
ATOM 3520 C CA . ARG A 1 477 ? -17.585 -11.149 10.118 1.00 98.06 477 ARG A CA 1
ATOM 3521 C C . ARG A 1 477 ? -17.834 -10.145 9.009 1.00 98.06 477 ARG A C 1
ATOM 3523 O O . ARG A 1 477 ? -16.928 -9.407 8.619 1.00 98.06 477 ARG A O 1
ATOM 3530 N N . LEU A 1 478 ? -19.092 -10.005 8.626 1.00 98.44 478 LEU A N 1
ATOM 3531 C CA . LEU A 1 478 ? -19.534 -9.118 7.558 1.00 98.44 478 LEU A CA 1
ATOM 3532 C C . LEU A 1 478 ? -20.127 -7.822 8.122 1.00 98.44 478 LEU A C 1
ATOM 3534 O O . LEU A 1 478 ? -20.810 -7.810 9.150 1.00 98.44 478 LEU A O 1
ATOM 3538 N N . VAL A 1 479 ? -19.845 -6.696 7.466 1.00 97.81 479 VAL A N 1
ATOM 3539 C CA . VAL A 1 479 ? -20.296 -5.369 7.897 1.00 97.81 479 VAL A CA 1
ATOM 3540 C C . VAL A 1 479 ? -20.703 -4.487 6.709 1.00 97.81 479 VAL A C 1
ATOM 3542 O O . VAL A 1 479 ? -19.828 -3.963 6.026 1.00 97.81 479 VAL A O 1
ATOM 3545 N N . GLY A 1 480 ? -21.997 -4.216 6.530 1.00 93.62 480 GLY A N 1
ATOM 3546 C CA . GLY A 1 480 ? -22.523 -3.353 5.458 1.00 93.62 480 GLY A CA 1
ATOM 3547 C C . GLY A 1 480 ? -22.161 -1.876 5.649 1.00 93.62 480 GLY A C 1
ATOM 3548 O O . GLY A 1 480 ? -21.372 -1.313 4.900 1.00 93.62 480 GLY A O 1
ATOM 3549 N N . ASN A 1 481 ? -22.544 -1.294 6.792 1.00 94.31 481 ASN A N 1
ATOM 3550 C CA . ASN A 1 481 ? -22.423 0.128 7.166 1.00 94.31 481 ASN A CA 1
ATOM 3551 C C . ASN A 1 481 ? -23.533 1.046 6.643 1.00 94.31 481 ASN A C 1
ATOM 3553 O O . ASN A 1 481 ? -24.386 1.426 7.440 1.00 94.31 481 ASN A O 1
ATOM 3557 N N . ARG A 1 482 ? -23.448 1.599 5.430 1.00 92.06 482 ARG A N 1
ATOM 3558 C CA . ARG A 1 482 ? -24.404 2.611 4.949 1.00 92.06 482 ARG A CA 1
ATOM 3559 C C . ARG A 1 482 ? -24.884 2.267 3.548 1.00 92.06 482 ARG A C 1
ATOM 3561 O O . ARG A 1 482 ? -24.135 2.483 2.615 1.00 92.06 482 ARG A O 1
ATOM 3568 N N . GLY A 1 483 ? -26.183 2.083 3.381 1.00 93.38 483 GLY A N 1
ATOM 3569 C CA . GLY A 1 483 ? -26.790 1.982 2.061 1.00 93.38 483 GLY A CA 1
ATOM 3570 C C . GLY A 1 483 ? -27.913 0.977 2.064 1.00 93.38 483 GLY A C 1
ATOM 3571 O O . GLY A 1 483 ? -28.853 1.172 2.812 1.00 93.38 483 GLY A O 1
ATOM 3572 N N . LYS A 1 484 ? -27.910 0.004 1.169 1.00 96.81 484 LYS A N 1
ATOM 3573 C CA . LYS A 1 484 ? -28.846 -1.125 1.227 1.00 96.81 484 LYS A CA 1
ATOM 3574 C C . LYS A 1 484 ? -28.030 -2.325 0.838 1.00 96.81 484 LYS A C 1
ATOM 3576 O O . LYS A 1 484 ? -27.860 -2.575 -0.353 1.00 96.81 484 LYS A O 1
ATOM 3581 N N . ASP A 1 485 ? -27.481 -2.953 1.852 1.00 98.19 485 ASP A N 1
ATOM 3582 C CA . ASP A 1 485 ? -26.422 -3.924 1.692 1.00 98.19 485 ASP A CA 1
ATOM 3583 C C . ASP A 1 485 ? -27.029 -5.326 1.706 1.00 98.19 485 ASP A C 1
ATOM 3585 O O . ASP A 1 485 ? -28.030 -5.575 2.376 1.00 98.19 485 ASP A O 1
ATOM 3589 N N . THR A 1 486 ? -26.451 -6.243 0.941 1.00 98.50 486 THR A N 1
ATOM 3590 C CA . THR A 1 486 ? -26.770 -7.672 0.975 1.00 98.50 486 THR A CA 1
ATOM 3591 C C . THR A 1 486 ? -25.565 -8.411 1.530 1.00 98.50 486 THR A C 1
ATOM 3593 O O . THR A 1 486 ? -24.487 -8.340 0.948 1.00 98.50 486 THR A O 1
ATOM 3596 N N . LEU A 1 487 ? -25.731 -9.083 2.663 1.00 98.62 487 LEU A N 1
ATOM 3597 C CA . LEU A 1 487 ? -24.702 -9.831 3.374 1.00 98.62 487 LEU A CA 1
ATOM 3598 C C . LEU A 1 487 ? -25.119 -11.304 3.435 1.00 98.62 487 LEU A C 1
ATOM 3600 O O . LEU A 1 487 ? -26.213 -11.595 3.903 1.00 98.62 487 LEU A O 1
ATOM 3604 N N . ASP A 1 488 ? -24.242 -12.203 3.011 1.00 98.62 488 ASP A N 1
ATOM 3605 C CA . ASP A 1 488 ? -24.418 -13.660 3.051 1.00 98.62 488 ASP A CA 1
ATOM 3606 C C . ASP A 1 488 ? -23.224 -14.265 3.800 1.00 98.62 488 ASP A C 1
ATOM 3608 O O . ASP A 1 488 ? -22.095 -14.068 3.362 1.00 98.62 488 ASP A O 1
ATOM 3612 N N . GLY A 1 489 ? -23.442 -14.896 4.955 1.00 98.25 489 GLY A N 1
ATOM 3613 C CA . GLY A 1 489 ? -22.395 -15.501 5.787 1.00 98.25 489 GLY A CA 1
ATOM 3614 C C . GLY A 1 489 ? -21.833 -16.767 5.150 1.00 98.25 489 GLY A C 1
ATOM 3615 O O . GLY A 1 489 ? -20.649 -16.826 4.834 1.00 98.25 489 GLY A O 1
ATOM 3616 N N . GLY A 1 490 ? -22.712 -17.705 4.803 1.00 98.06 490 GLY A N 1
ATOM 3617 C CA . GLY A 1 490 ? -22.366 -18.911 4.062 1.00 98.06 490 GLY A CA 1
ATOM 3618 C C . GLY A 1 490 ? -22.305 -20.149 4.955 1.00 98.06 490 GLY A C 1
ATOM 3619 O O . GLY A 1 490 ? -23.339 -20.715 5.288 1.00 98.06 490 GLY A O 1
ATOM 3620 N N . GLN A 1 491 ? -21.121 -20.690 5.221 1.00 97.62 491 GLN A N 1
ATOM 3621 C CA . GLN A 1 491 ? -20.904 -21.889 6.033 1.00 97.62 491 GLN A CA 1
ATOM 3622 C C . GLN A 1 491 ? -19.978 -21.561 7.196 1.00 97.62 491 GLN A C 1
ATOM 3624 O O . GLN A 1 491 ? -18.788 -21.413 6.987 1.00 97.62 491 GLN A O 1
ATOM 3629 N N . GLY A 1 492 ? -20.453 -21.666 8.423 1.00 98.00 492 GLY A N 1
ATOM 3630 C CA . GLY A 1 492 ? -19.696 -21.412 9.637 1.00 98.00 492 GLY A CA 1
ATOM 3631 C C . GLY A 1 492 ? -20.524 -20.571 10.592 1.00 98.00 492 GLY A C 1
ATOM 3632 O O . GLY A 1 492 ? -21.692 -20.329 10.361 1.00 98.00 492 GLY A O 1
ATOM 3633 N N . ASN A 1 493 ? -19.939 -20.221 11.732 1.00 98.31 493 ASN A N 1
ATOM 3634 C CA . ASN A 1 493 ? -20.593 -19.415 12.754 1.00 98.31 493 ASN A CA 1
ATOM 3635 C C . ASN A 1 493 ? -20.225 -17.946 12.542 1.00 98.31 493 ASN A C 1
ATOM 3637 O O . ASN A 1 493 ? -19.180 -17.477 13.021 1.00 98.31 493 ASN A O 1
ATOM 3641 N N . ASP A 1 494 ? -21.103 -17.231 11.867 1.00 98.69 494 ASP A N 1
ATOM 3642 C CA . ASP A 1 494 ? -20.843 -15.936 11.279 1.00 98.69 494 ASP A CA 1
ATOM 3643 C C . ASP A 1 494 ? -21.409 -14.789 12.104 1.00 98.69 494 ASP A C 1
ATOM 3645 O O . ASP A 1 494 ? -22.245 -14.921 13.002 1.00 98.69 494 ASP A O 1
ATOM 3649 N N . ARG A 1 495 ? -20.917 -13.586 11.814 1.00 98.31 495 ARG A N 1
ATOM 3650 C CA . ARG A 1 495 ? -21.403 -12.355 12.423 1.00 98.31 495 ARG A CA 1
ATOM 3651 C C . ARG A 1 495 ? -21.634 -11.260 11.401 1.00 98.31 495 ARG A C 1
ATOM 3653 O O . ARG A 1 495 ? -20.688 -10.597 10.969 1.00 98.31 495 ARG A O 1
ATOM 3660 N N . LEU A 1 496 ? -22.899 -10.963 11.140 1.00 98.56 496 LEU A N 1
ATOM 3661 C CA . LEU A 1 496 ? -23.332 -10.007 10.125 1.00 98.56 496 LEU A CA 1
ATOM 3662 C C . LEU A 1 496 ? -23.897 -8.734 10.773 1.00 98.56 496 LEU A C 1
ATOM 3664 O O . LEU A 1 496 ? -24.713 -8.785 11.695 1.00 98.56 496 LEU A O 1
ATOM 3668 N N . LEU A 1 497 ? -23.455 -7.565 10.299 1.00 97.12 497 LEU A N 1
ATOM 3669 C CA . LEU A 1 497 ? -23.875 -6.249 10.799 1.00 97.12 497 LEU A CA 1
ATOM 3670 C C . LEU A 1 497 ? -24.266 -5.315 9.635 1.00 97.12 497 LEU A C 1
ATOM 3672 O O . LEU A 1 497 ? -23.377 -4.790 8.964 1.00 97.12 497 LEU A O 1
ATOM 3676 N N . GLY A 1 498 ? -25.561 -5.049 9.433 1.00 94.38 498 GLY A N 1
ATOM 3677 C CA . GLY A 1 498 ? -26.074 -4.183 8.349 1.00 94.38 498 GLY A CA 1
ATOM 3678 C C . GLY A 1 498 ? -25.796 -2.691 8.575 1.00 94.38 498 GLY A C 1
ATOM 3679 O O . GLY A 1 498 ? -25.194 -2.017 7.745 1.00 94.38 498 GLY A O 1
ATOM 3680 N N . PHE A 1 499 ? -26.054 -2.215 9.798 1.00 95.88 499 PHE A N 1
ATOM 3681 C CA . PHE A 1 499 ? -25.892 -0.832 10.269 1.00 95.88 499 PHE A CA 1
ATOM 3682 C C . PHE A 1 499 ? -26.962 0.165 9.814 1.00 95.88 499 PHE A C 1
ATOM 3684 O O . PHE A 1 499 ? -27.848 0.465 10.605 1.00 95.88 499 PHE A O 1
ATOM 3691 N N . LYS A 1 500 ? -26.801 0.870 8.695 1.00 91.62 500 LYS A N 1
ATOM 3692 C CA . LYS A 1 500 ? -27.709 1.953 8.292 1.00 91.62 500 LYS A CA 1
ATOM 3693 C C . LYS A 1 500 ? -28.175 1.693 6.873 1.00 91.62 500 LYS A C 1
ATOM 3695 O O . LYS A 1 500 ? -27.517 2.151 5.942 1.00 91.62 500 LYS A O 1
ATOM 3700 N N . GLY A 1 501 ? -29.382 1.185 6.721 1.00 93.94 501 GLY A N 1
ATOM 3701 C CA . GLY A 1 501 ? -29.873 0.884 5.400 1.00 93.94 501 GLY A CA 1
ATOM 3702 C C . GLY A 1 501 ? -31.280 0.360 5.336 1.00 93.94 501 GLY A C 1
ATOM 3703 O O . GLY A 1 501 ? -32.146 0.844 6.044 1.00 93.94 501 GLY A O 1
ATOM 3704 N N . ALA A 1 502 ? -31.531 -0.499 4.371 1.00 97.19 502 ALA A N 1
ATOM 3705 C CA . ALA A 1 502 ? -32.628 -1.452 4.363 1.00 97.19 502 ALA A CA 1
ATOM 3706 C C . ALA A 1 502 ? -31.953 -2.701 3.816 1.00 97.19 502 ALA A C 1
ATOM 3708 O O . ALA A 1 502 ? -31.859 -2.863 2.596 1.00 97.19 502 ALA A O 1
ATOM 3709 N N . ASP A 1 503 ? -31.324 -3.423 4.732 1.00 98.50 503 ASP A N 1
ATOM 3710 C CA . ASP A 1 503 ? -30.273 -4.389 4.453 1.00 98.50 503 ASP A CA 1
ATOM 3711 C C . ASP A 1 503 ? -30.852 -5.809 4.429 1.00 98.50 503 ASP A C 1
ATOM 3713 O O . ASP A 1 503 ? -31.863 -6.096 5.070 1.00 98.50 503 ASP A O 1
ATOM 3717 N N . VAL A 1 504 ? -30.223 -6.706 3.677 1.00 98.69 504 VAL A N 1
ATOM 3718 C CA . VAL A 1 504 ? -30.553 -8.134 3.629 1.00 98.69 504 VAL A CA 1
ATOM 3719 C C . VAL A 1 504 ? -29.379 -8.903 4.213 1.00 98.69 504 VAL A C 1
ATOM 3721 O O . VAL A 1 504 ? -28.265 -8.769 3.722 1.00 98.69 504 VAL A O 1
ATOM 3724 N N . LEU A 1 505 ? -29.609 -9.672 5.270 1.00 98.75 505 LEU A N 1
ATOM 3725 C CA . LEU A 1 505 ? -28.601 -10.473 5.958 1.00 98.75 505 LEU A CA 1
ATOM 3726 C C . LEU A 1 505 ? -29.055 -11.937 5.958 1.00 98.75 505 LEU A C 1
ATOM 3728 O O . LEU A 1 505 ? -30.140 -12.225 6.457 1.00 98.75 505 LEU A O 1
ATOM 3732 N N . ASP A 1 506 ? -28.225 -12.836 5.444 1.00 98.69 506 ASP A N 1
ATOM 3733 C CA . ASP A 1 506 ? -28.418 -14.288 5.478 1.00 98.69 506 ASP A CA 1
ATOM 3734 C C . ASP A 1 506 ? -27.226 -14.924 6.204 1.00 98.69 506 ASP A C 1
ATOM 3736 O O . ASP A 1 506 ? -26.090 -14.702 5.794 1.00 98.69 506 ASP A O 1
ATOM 3740 N N . GLY A 1 507 ? -27.456 -15.618 7.318 1.00 98.38 507 GLY A N 1
ATOM 3741 C CA . GLY A 1 507 ? -26.402 -16.267 8.107 1.00 98.38 507 GLY A CA 1
ATOM 3742 C C . GLY A 1 507 ? -25.842 -17.482 7.380 1.00 98.38 507 GLY A C 1
ATOM 3743 O O . GLY A 1 507 ? -24.640 -17.578 7.156 1.00 98.38 507 GLY A O 1
ATOM 3744 N N . GLY A 1 508 ? -26.736 -18.317 6.855 1.00 98.06 508 GLY A N 1
ATOM 3745 C CA . GLY A 1 508 ? -26.373 -19.505 6.102 1.00 98.06 508 GLY A CA 1
ATOM 3746 C C . GLY A 1 508 ? -26.404 -20.741 6.990 1.00 98.06 508 GLY A C 1
ATOM 3747 O O . GLY A 1 508 ? -27.458 -21.105 7.498 1.00 98.06 508 GLY A O 1
ATOM 3748 N N . VAL A 1 509 ? -25.308 -21.487 7.083 1.00 97.19 509 VAL A N 1
ATOM 3749 C CA . VAL A 1 509 ? -25.219 -22.712 7.888 1.00 97.19 509 VAL A CA 1
ATOM 3750 C C . VAL A 1 509 ? -24.224 -22.513 9.013 1.00 97.19 509 VAL A C 1
ATOM 3752 O O . VAL A 1 509 ? -23.035 -22.434 8.752 1.00 97.19 509 VAL A O 1
ATOM 3755 N N . GLY A 1 510 ? -24.677 -22.649 10.249 1.00 97.88 510 GLY A N 1
ATOM 3756 C CA . GLY A 1 510 ? -23.893 -22.524 11.466 1.00 97.88 510 GLY A CA 1
ATOM 3757 C C . GLY A 1 510 ? -24.688 -21.759 12.513 1.00 97.88 510 GLY A C 1
ATOM 3758 O O . GLY A 1 510 ? -25.883 -21.576 12.367 1.00 97.88 510 GLY A O 1
ATOM 3759 N N . ASN A 1 511 ? -24.046 -21.416 13.624 1.00 98.25 511 ASN A N 1
ATOM 3760 C CA . ASN A 1 511 ? -24.677 -20.658 14.699 1.00 98.25 511 ASN A CA 1
ATOM 3761 C C . ASN A 1 511 ? -24.251 -19.190 14.602 1.00 98.25 511 ASN A C 1
ATOM 3763 O O . ASN A 1 511 ? -23.155 -18.832 15.063 1.00 98.25 511 ASN A O 1
ATOM 3767 N N . ASP A 1 512 ? -25.136 -18.353 14.081 1.00 98.62 512 ASP A N 1
ATOM 3768 C CA . ASP A 1 512 ? -24.814 -17.025 13.577 1.00 98.62 512 ASP A CA 1
ATOM 3769 C C . ASP A 1 512 ? -25.334 -15.887 14.469 1.00 98.62 512 ASP A C 1
ATOM 3771 O O . ASP A 1 512 ? -26.286 -16.011 15.243 1.00 98.62 512 ASP A O 1
ATOM 3775 N N . GLU A 1 513 ? -24.690 -14.719 14.376 1.00 98.25 513 GLU A N 1
ATOM 3776 C CA . GLU A 1 513 ? -25.122 -13.474 15.022 1.00 98.25 513 GLU A CA 1
ATOM 3777 C C . GLU A 1 513 ? -25.410 -12.388 13.975 1.00 98.25 513 GLU A C 1
ATOM 3779 O O . GLU A 1 513 ? -24.493 -11.738 13.462 1.00 98.25 513 GLU A O 1
ATOM 3784 N N . LEU A 1 514 ? -26.689 -12.100 13.731 1.00 98.56 514 LEU A N 1
ATOM 3785 C CA . LEU A 1 514 ? -27.142 -11.116 12.744 1.00 98.56 514 LEU A CA 1
ATOM 3786 C C . LEU A 1 514 ? -27.703 -9.859 13.421 1.00 98.56 514 LEU A C 1
ATOM 3788 O O . LEU A 1 514 ? -28.532 -9.933 14.333 1.00 98.56 514 LEU A O 1
ATOM 3792 N N . ARG A 1 515 ? -27.283 -8.671 12.964 1.00 97.62 515 ARG A N 1
ATOM 3793 C CA . ARG A 1 515 ? -27.848 -7.385 13.417 1.00 97.62 515 ARG A CA 1
ATOM 3794 C C . ARG A 1 515 ? -28.102 -6.407 12.267 1.00 97.62 515 ARG A C 1
ATOM 3796 O O . ARG A 1 515 ? -27.143 -5.912 11.675 1.00 97.62 515 ARG A O 1
ATOM 3803 N N . GLY A 1 516 ? -29.364 -6.040 12.036 1.00 93.81 516 GLY A N 1
ATOM 3804 C CA . GLY A 1 516 ? -29.767 -5.049 11.021 1.00 93.81 516 GLY A CA 1
ATOM 3805 C C . GLY A 1 516 ? -29.410 -3.612 11.417 1.00 93.81 516 GLY A C 1
ATOM 3806 O O . GLY A 1 516 ? -28.759 -2.883 10.675 1.00 93.81 516 GLY A O 1
ATOM 3807 N N . HIS A 1 517 ? -29.649 -3.269 12.687 1.00 96.44 517 HIS A N 1
ATOM 3808 C CA . HIS A 1 517 ? -29.452 -1.961 13.319 1.00 96.44 517 HIS A CA 1
ATOM 3809 C C . HIS A 1 517 ? -30.458 -0.868 12.934 1.00 96.44 517 HIS A C 1
ATOM 3811 O O . HIS A 1 517 ? -31.295 -0.535 13.764 1.00 96.44 517 HIS A O 1
ATOM 3817 N N . ARG A 1 518 ? -30.287 -0.137 11.831 1.00 93.19 518 ARG A N 1
ATOM 3818 C CA . ARG A 1 518 ? -31.189 0.957 11.433 1.00 93.19 518 ARG A CA 1
ATOM 3819 C C . ARG A 1 518 ? -31.613 0.724 9.998 1.00 93.19 518 ARG A C 1
ATOM 3821 O O . ARG A 1 518 ? -30.836 1.038 9.105 1.00 93.19 518 ARG A O 1
ATOM 3828 N N . GLY A 1 519 ? -32.876 0.420 9.791 1.00 95.12 519 GLY A N 1
ATOM 3829 C CA . GLY A 1 519 ? -33.405 0.176 8.471 1.00 95.12 519 GLY A CA 1
ATOM 3830 C C . GLY A 1 519 ? -34.706 -0.579 8.521 1.00 95.12 519 GLY A C 1
ATOM 3831 O O . GLY A 1 519 ? -35.228 -0.825 9.589 1.00 95.12 519 GLY A O 1
ATOM 3832 N N . ALA A 1 520 ? -35.273 -0.855 7.356 1.00 97.75 520 ALA A N 1
ATOM 3833 C CA . ALA A 1 520 ? -36.263 -1.918 7.252 1.00 97.75 520 ALA A CA 1
ATOM 3834 C C . ALA A 1 520 ? -35.503 -3.115 6.687 1.00 97.75 520 ALA A C 1
ATOM 3836 O O . ALA A 1 520 ? -35.302 -3.183 5.472 1.00 97.75 520 ALA A O 1
ATOM 3837 N N . ASP A 1 521 ? -34.987 -3.943 7.584 1.00 98.62 521 ASP A N 1
ATOM 3838 C CA . ASP A 1 521 ? -33.982 -4.958 7.297 1.00 98.62 521 ASP A CA 1
ATOM 3839 C C . ASP A 1 521 ? -34.635 -6.348 7.183 1.00 98.62 521 ASP A C 1
ATOM 3841 O O . ASP A 1 521 ? -35.680 -6.618 7.772 1.00 98.62 521 ASP A O 1
ATOM 3845 N N . SER A 1 522 ? -34.039 -7.246 6.400 1.00 98.62 522 SER A N 1
ATOM 3846 C CA . SER A 1 522 ? -34.460 -8.645 6.266 1.00 98.62 522 SER A CA 1
ATOM 3847 C C . SER A 1 522 ? -33.339 -9.545 6.760 1.00 98.62 522 SER A C 1
ATOM 3849 O O . SER A 1 522 ? -32.267 -9.554 6.165 1.00 98.62 522 SER A O 1
ATOM 3851 N N . LEU A 1 523 ? -33.573 -10.290 7.835 1.00 98.75 523 LEU A N 1
ATOM 3852 C CA . LEU A 1 523 ? -32.594 -11.162 8.478 1.00 98.75 523 LEU A CA 1
ATOM 3853 C C . LEU A 1 523 ? -33.069 -12.615 8.385 1.00 98.75 523 LEU A C 1
ATOM 3855 O O . LEU A 1 523 ? -34.177 -12.922 8.823 1.00 98.75 523 LEU A O 1
ATOM 3859 N N . ASN A 1 524 ? -32.223 -13.495 7.863 1.00 98.44 524 ASN A N 1
ATOM 3860 C CA . ASN A 1 524 ? -32.420 -14.939 7.826 1.00 98.44 524 ASN A CA 1
ATOM 3861 C C . ASN A 1 524 ? -31.258 -15.622 8.556 1.00 98.44 524 ASN A C 1
ATOM 3863 O O . ASN A 1 524 ? -30.118 -15.404 8.168 1.00 98.44 524 ASN A O 1
ATOM 3867 N N . GLY A 1 525 ? -31.522 -16.383 9.619 1.00 98.00 525 GLY A N 1
ATOM 3868 C CA . GLY A 1 525 ? -30.482 -17.125 10.344 1.00 98.00 525 GLY A CA 1
ATOM 3869 C C . GLY A 1 525 ? -29.976 -18.293 9.509 1.00 98.00 525 GLY A C 1
ATOM 3870 O O . GLY A 1 525 ? -28.796 -18.376 9.195 1.00 98.00 525 GLY A O 1
ATOM 3871 N N . GLY A 1 526 ? -30.914 -19.083 8.989 1.00 96.94 526 GLY A N 1
ATOM 3872 C CA . GLY A 1 526 ? -30.615 -20.203 8.114 1.00 96.94 526 GLY A CA 1
ATOM 3873 C C . GLY A 1 526 ? -30.621 -21.504 8.900 1.00 96.94 526 GLY A C 1
ATOM 3874 O O . GLY A 1 526 ? -31.690 -21.984 9.270 1.00 96.94 526 GLY A O 1
ATOM 3875 N N . GLY A 1 527 ? -29.478 -22.159 9.061 1.00 95.12 527 GLY A N 1
ATOM 3876 C CA . GLY A 1 527 ? -29.400 -23.454 9.719 1.00 95.12 527 GLY A CA 1
ATOM 3877 C C . GLY A 1 527 ? -28.411 -23.491 10.868 1.00 95.12 527 GLY A C 1
ATOM 3878 O O . GLY A 1 527 ? -27.223 -23.610 10.620 1.00 95.12 527 GLY A O 1
ATOM 3879 N N . GLY A 1 528 ? -28.903 -23.607 12.095 1.00 96.94 528 GLY A N 1
ATOM 3880 C CA . GLY A 1 528 ? -28.131 -23.711 13.328 1.00 96.94 528 GLY A CA 1
ATOM 3881 C C . GLY A 1 528 ? -28.867 -22.997 14.454 1.00 96.94 528 GLY A C 1
ATOM 3882 O O . GLY A 1 528 ? -30.049 -22.726 14.334 1.00 96.94 528 GLY A O 1
ATOM 3883 N N . ASP A 1 529 ? -28.215 -22.788 15.596 1.00 97.38 529 ASP A N 1
ATOM 3884 C CA . ASP A 1 529 ? -28.828 -22.045 16.705 1.00 97.38 529 ASP A CA 1
ATOM 3885 C C . ASP A 1 529 ? -28.394 -20.568 16.634 1.00 97.38 529 ASP A C 1
ATOM 3887 O O . ASP A 1 529 ? -27.296 -20.226 17.101 1.00 97.38 529 ASP A O 1
ATOM 3891 N N . ASP A 1 530 ? -29.257 -19.705 16.093 1.00 98.31 530 ASP A N 1
ATOM 3892 C CA . ASP A 1 530 ? -28.911 -18.339 15.683 1.00 98.31 530 ASP A CA 1
ATOM 3893 C C . ASP A 1 530 ? -29.405 -17.240 16.635 1.00 98.31 530 ASP A C 1
ATOM 3895 O O . ASP A 1 530 ? -30.322 -17.404 17.447 1.00 98.31 530 ASP A O 1
ATOM 3899 N N . VAL A 1 531 ? -28.799 -16.051 16.538 1.00 97.81 531 VAL A N 1
ATOM 3900 C CA . VAL A 1 531 ? -29.221 -14.843 17.263 1.00 97.81 531 VAL A CA 1
ATOM 3901 C C . VAL A 1 531 ? -29.415 -13.672 16.305 1.00 97.81 531 VAL A C 1
ATOM 3903 O O . VAL A 1 531 ? -28.449 -13.090 15.809 1.00 97.81 531 VAL A O 1
ATOM 3906 N N . LEU A 1 532 ? -30.667 -13.251 16.121 1.00 98.38 532 LEU A N 1
ATOM 3907 C CA . LEU A 1 532 ? -31.057 -12.186 15.195 1.00 98.38 532 LEU A CA 1
ATOM 3908 C C . LEU A 1 532 ? -31.575 -10.951 15.942 1.00 98.38 532 LEU A C 1
ATOM 3910 O O . LEU A 1 532 ? -32.369 -11.043 16.882 1.00 98.38 532 LEU A O 1
ATOM 3914 N N . SER A 1 533 ? -31.159 -9.764 15.491 1.00 97.88 533 SER A N 1
ATOM 3915 C CA . SER A 1 533 ? -31.658 -8.478 15.986 1.00 97.88 533 SER A CA 1
ATOM 3916 C C . SER A 1 533 ? -31.924 -7.486 14.849 1.00 97.88 533 SER A C 1
ATOM 3918 O O . SER A 1 533 ? -30.972 -6.979 14.256 1.00 97.88 533 SER A O 1
ATOM 3920 N N . GLY A 1 534 ? -33.192 -7.155 14.592 1.00 95.19 534 GLY A N 1
ATOM 3921 C CA . GLY A 1 534 ? -33.600 -6.197 13.552 1.00 95.19 534 GLY A CA 1
ATOM 3922 C C . GLY A 1 534 ? -33.110 -4.782 13.860 1.00 95.19 534 GLY A C 1
ATOM 3923 O O . GLY A 1 534 ? -32.224 -4.246 13.199 1.00 95.19 534 GLY A O 1
ATOM 3924 N N . GLY A 1 535 ? -33.520 -4.236 15.004 1.00 95.38 535 GLY A N 1
ATOM 3925 C CA . GLY A 1 535 ? -33.027 -2.965 15.518 1.00 95.38 535 GLY A CA 1
ATOM 3926 C C . GLY A 1 535 ? -34.059 -1.852 15.414 1.00 95.38 535 GLY A C 1
ATOM 3927 O O . GLY A 1 535 ? -34.839 -1.667 16.341 1.00 95.38 535 GLY A O 1
ATOM 3928 N N . ARG A 1 536 ? -33.966 -0.984 14.408 1.00 93.19 536 ARG A N 1
ATOM 3929 C CA . ARG A 1 536 ? -34.861 0.165 14.223 1.00 93.19 536 ARG A CA 1
ATOM 3930 C C . ARG A 1 536 ? -35.399 0.189 12.806 1.00 93.19 536 ARG A C 1
ATOM 3932 O O . ARG A 1 536 ? -34.645 0.571 11.921 1.00 93.19 536 ARG A O 1
ATOM 3939 N N . GLY A 1 537 ? -36.712 0.119 12.688 1.00 96.31 537 GLY A N 1
ATOM 3940 C CA . GLY A 1 537 ? -37.508 0.176 11.473 1.00 96.31 537 GLY A CA 1
ATOM 3941 C C . GLY A 1 537 ? -38.377 -1.072 11.421 1.00 96.31 537 GLY A C 1
ATOM 3942 O O . GLY A 1 537 ? -38.610 -1.666 12.458 1.00 96.31 537 GLY A O 1
ATOM 3943 N N . ASN A 1 538 ? -38.958 -1.380 10.268 1.00 98.00 538 ASN A N 1
ATOM 3944 C CA . ASN A 1 538 ? -39.876 -2.512 10.168 1.00 98.00 538 ASN A CA 1
ATOM 3945 C C . ASN A 1 538 ? -39.112 -3.677 9.561 1.00 98.00 538 ASN A C 1
ATOM 3947 O O . ASN A 1 538 ? -38.876 -3.669 8.348 1.00 98.00 538 ASN A O 1
ATOM 3951 N N . ASP A 1 539 ? -38.733 -4.627 10.399 1.00 98.56 539 ASP A N 1
ATOM 3952 C CA . ASP A 1 539 ? -37.790 -5.677 10.049 1.00 98.56 539 ASP A CA 1
ATOM 3953 C C . ASP A 1 539 ? -38.511 -7.010 9.789 1.00 98.56 539 ASP A C 1
ATOM 3955 O O . ASP A 1 539 ? -39.552 -7.306 10.377 1.00 98.56 539 ASP A O 1
ATOM 3959 N N . LEU A 1 540 ? -37.968 -7.828 8.889 1.00 98.44 540 LEU A N 1
ATOM 3960 C CA . LEU A 1 540 ? -38.381 -9.213 8.658 1.00 98.44 540 LEU A CA 1
ATOM 3961 C C . LEU A 1 540 ? -37.315 -10.142 9.238 1.00 98.44 540 LEU A C 1
ATOM 3963 O O . LEU A 1 540 ? -36.153 -10.045 8.858 1.00 98.44 540 LEU A O 1
ATOM 3967 N N . LEU A 1 541 ? -37.699 -11.037 10.144 1.00 98.56 541 LEU A N 1
ATOM 3968 C CA . LEU A 1 541 ? -36.800 -11.990 10.787 1.00 98.56 541 LEU A CA 1
ATOM 3969 C C . LEU A 1 541 ? -37.271 -13.419 10.510 1.00 98.56 541 LEU A C 1
ATOM 3971 O O . LEU A 1 541 ? -38.415 -13.769 10.799 1.00 98.56 541 LEU A O 1
ATOM 3975 N N . ILE A 1 542 ? -36.371 -14.242 9.987 1.00 97.75 542 ILE A N 1
ATOM 3976 C CA . ILE A 1 542 ? -36.549 -15.674 9.752 1.00 97.75 542 ILE A CA 1
ATOM 3977 C C . ILE A 1 542 ? -35.449 -16.367 10.554 1.00 97.75 542 ILE A C 1
ATOM 3979 O O . ILE A 1 542 ? -34.277 -16.142 10.281 1.00 97.75 542 ILE A O 1
ATOM 3983 N N . GLY A 1 543 ? -35.808 -17.148 11.576 1.00 96.25 543 GLY A N 1
ATOM 3984 C CA . GLY A 1 543 ? -34.815 -17.927 12.332 1.00 96.25 543 GLY A CA 1
ATOM 3985 C C . GLY A 1 543 ? -34.212 -19.013 11.448 1.00 96.25 543 GLY A C 1
ATOM 3986 O O . GLY A 1 543 ? -33.027 -18.991 11.145 1.00 96.25 543 GLY A O 1
ATOM 3987 N N . GLY A 1 544 ? -35.091 -19.842 10.885 1.00 95.25 544 GLY A N 1
ATOM 3988 C CA . GLY A 1 544 ? -34.697 -20.993 10.088 1.00 95.25 544 GLY A CA 1
ATOM 3989 C C . GLY A 1 544 ? -34.689 -22.248 10.954 1.00 95.25 544 GLY A C 1
ATOM 3990 O O . GLY A 1 544 ? -35.523 -22.398 11.847 1.00 95.25 544 GLY A O 1
ATOM 3991 N N . SER A 1 545 ? -33.825 -23.207 10.644 1.00 94.06 545 SER A N 1
ATOM 3992 C CA . SER A 1 545 ? -33.788 -24.474 11.369 1.00 94.06 545 SER A CA 1
ATOM 3993 C C . SER A 1 545 ? -32.847 -24.406 12.566 1.00 94.06 545 SER A C 1
ATOM 3995 O O . SER A 1 545 ? -31.660 -24.197 12.366 1.00 94.06 545 SER A O 1
ATOM 3997 N N . GLY A 1 546 ? -33.325 -24.758 13.759 1.00 93.94 546 GLY A N 1
ATOM 3998 C CA . GLY A 1 546 ? -32.501 -24.846 14.968 1.00 93.94 546 GLY A CA 1
ATOM 3999 C C . GLY A 1 546 ? -33.207 -24.255 16.179 1.00 93.94 546 GLY A C 1
ATOM 4000 O O . GLY A 1 546 ? -34.418 -24.407 16.306 1.00 93.94 546 GLY A O 1
ATOM 4001 N N . GLN A 1 547 ? -32.477 -23.712 17.145 1.00 94.75 547 GLN A N 1
ATOM 4002 C CA . GLN A 1 547 ? -33.050 -23.018 18.300 1.00 94.75 547 GLN A CA 1
ATOM 4003 C C . GLN A 1 547 ? -32.625 -21.559 18.307 1.00 94.75 547 GLN A C 1
ATOM 4005 O O . GLN A 1 547 ? -31.603 -21.213 18.908 1.00 94.75 547 GLN A O 1
ATOM 4010 N N . ASP A 1 548 ? -33.460 -20.707 17.723 1.00 96.75 548 ASP A N 1
ATOM 4011 C CA . ASP A 1 548 ? -33.061 -19.331 17.454 1.00 96.75 548 ASP A CA 1
ATOM 4012 C C . ASP A 1 548 ? -33.548 -18.349 18.517 1.00 96.75 548 ASP A C 1
ATOM 4014 O O . ASP A 1 548 ? -34.541 -18.567 19.217 1.00 96.75 548 ASP A O 1
ATOM 4018 N N . VAL A 1 549 ? -32.859 -17.215 18.629 1.00 96.12 549 VAL A N 1
ATOM 4019 C CA . VAL A 1 549 ? -33.276 -16.071 19.445 1.00 96.12 549 VAL A CA 1
ATOM 4020 C C . VAL A 1 549 ? -33.489 -14.858 18.551 1.00 96.12 549 VAL A C 1
ATOM 4022 O O . VAL A 1 549 ? -32.539 -14.297 18.009 1.00 96.12 549 VAL A O 1
ATOM 4025 N N . LEU A 1 550 ? -34.737 -14.404 18.454 1.00 96.81 550 LEU A N 1
ATOM 4026 C CA . LEU A 1 550 ? -35.164 -13.340 17.552 1.00 96.81 550 LEU A CA 1
ATOM 4027 C C . LEU A 1 550 ? -35.593 -12.095 18.337 1.00 96.81 550 LEU A C 1
ATOM 4029 O O . LEU A 1 550 ? -36.403 -12.163 19.263 1.00 96.81 550 LEU A O 1
ATOM 4033 N N . MET A 1 551 ? -35.068 -10.935 17.949 1.00 97.44 551 MET A N 1
ATOM 4034 C CA . MET A 1 551 ? -35.417 -9.631 18.520 1.00 97.44 551 MET A CA 1
ATOM 4035 C C . MET A 1 551 ? -35.728 -8.638 17.397 1.00 97.44 551 MET A C 1
ATOM 4037 O O . MET A 1 551 ? -34.809 -8.193 16.715 1.00 97.44 551 MET A O 1
ATOM 4041 N N . GLY A 1 552 ? -36.996 -8.255 17.236 1.00 92.50 552 GLY A N 1
ATOM 4042 C CA . GLY A 1 552 ? -37.422 -7.269 16.229 1.00 92.50 552 GLY A CA 1
ATOM 4043 C C . GLY A 1 552 ? -36.839 -5.890 16.532 1.00 92.50 552 GLY A C 1
ATOM 4044 O O . GLY A 1 552 ? -35.914 -5.431 15.869 1.00 92.50 552 GLY A O 1
ATOM 4045 N N . GLY A 1 553 ? -37.229 -5.311 17.669 1.00 93.94 553 GLY A N 1
ATOM 4046 C CA . GLY A 1 553 ? -36.684 -4.047 18.150 1.00 93.94 553 GLY A CA 1
ATOM 4047 C C . GLY A 1 553 ? -37.716 -2.929 18.091 1.00 93.94 553 GLY A C 1
ATOM 4048 O O . GLY A 1 553 ? -38.735 -2.994 18.763 1.00 93.94 553 GLY A O 1
ATOM 4049 N N . GLN A 1 554 ? -37.389 -1.817 17.434 1.00 91.56 554 GLN A N 1
ATOM 4050 C CA . GLN A 1 554 ? -38.286 -0.671 17.297 1.00 91.56 554 GLN A CA 1
ATOM 4051 C C . GLN A 1 554 ? -38.909 -0.647 15.907 1.00 91.56 554 GLN A C 1
ATOM 4053 O O . GLN A 1 554 ? -38.227 -0.236 14.977 1.00 91.56 554 GLN A O 1
ATOM 4058 N N . GLY A 1 555 ? -40.216 -0.848 15.809 1.00 95.44 555 GLY A N 1
ATOM 4059 C CA . GLY A 1 555 ? -40.970 -0.696 14.569 1.00 95.44 555 GLY A CA 1
ATOM 4060 C C . GLY A 1 555 ? -42.124 -1.676 14.539 1.00 95.44 555 GLY A C 1
ATOM 4061 O O . GLY A 1 555 ? -42.594 -2.076 15.596 1.00 95.44 555 GLY A O 1
ATOM 4062 N N . ALA A 1 556 ? -42.636 -1.970 13.349 1.00 97.00 556 ALA A N 1
ATOM 4063 C CA . ALA A 1 556 ? -43.592 -3.052 13.158 1.00 97.00 556 ALA A CA 1
ATOM 4064 C C . ALA A 1 556 ? -42.871 -4.202 12.458 1.00 97.00 556 ALA A C 1
ATOM 4066 O O . ALA A 1 556 ? -42.692 -4.154 11.236 1.00 97.00 556 ALA A O 1
ATOM 4067 N N . ASP A 1 557 ? -42.463 -5.193 13.242 1.00 98.12 557 ASP A N 1
ATOM 4068 C CA . ASP A 1 557 ? -41.581 -6.268 12.804 1.00 98.12 557 ASP A CA 1
ATOM 4069 C C . ASP A 1 557 ? -42.370 -7.536 12.466 1.00 98.12 557 ASP A C 1
ATOM 4071 O O . ASP A 1 557 ? -43.453 -7.794 12.993 1.00 98.12 557 ASP A O 1
ATOM 4075 N N . THR A 1 558 ? -41.850 -8.339 11.544 1.00 98.19 558 THR A N 1
ATOM 4076 C CA . THR A 1 558 ? -42.460 -9.600 11.114 1.00 98.19 558 THR A CA 1
ATOM 4077 C C . THR A 1 558 ? -41.507 -10.754 11.377 1.00 98.19 558 THR A C 1
ATOM 4079 O O . THR A 1 558 ? -40.389 -10.758 10.879 1.00 98.19 558 THR A O 1
ATOM 4082 N N . PHE A 1 559 ? -41.961 -11.758 12.122 1.00 97.19 559 PHE A N 1
ATOM 4083 C CA . PHE A 1 559 ? -41.222 -12.987 12.404 1.00 97.19 559 PHE A CA 1
ATOM 4084 C C . PHE A 1 559 ? -41.833 -14.115 11.578 1.00 97.19 559 PHE A C 1
ATOM 4086 O O . PHE A 1 559 ? -42.934 -14.571 11.892 1.00 97.19 559 PHE A O 1
ATOM 4093 N N . LEU A 1 560 ? -41.168 -14.519 10.498 1.00 95.50 560 LEU A N 1
ATOM 4094 C CA . LEU A 1 560 ? -41.687 -15.514 9.565 1.00 95.50 560 LEU A CA 1
ATOM 4095 C C . LEU A 1 560 ? -41.155 -16.905 9.902 1.00 95.50 560 LEU A C 1
ATOM 4097 O O . LEU A 1 560 ? -39.954 -17.100 10.072 1.00 95.50 560 LEU A O 1
ATOM 4101 N N . PHE A 1 561 ? -42.061 -17.881 9.947 1.00 92.31 561 PHE A N 1
ATOM 4102 C CA . PHE A 1 561 ? -41.740 -19.279 10.213 1.00 92.31 561 PHE A CA 1
ATOM 4103 C C . PHE A 1 561 ? -42.168 -20.158 9.040 1.00 92.31 561 PHE A C 1
ATOM 4105 O O . PHE A 1 561 ? -43.333 -20.166 8.635 1.00 92.31 561 PHE A O 1
ATOM 4112 N N . ALA A 1 562 ? -41.209 -20.909 8.505 1.00 87.06 562 ALA A N 1
ATOM 4113 C CA . ALA A 1 562 ? -41.399 -21.862 7.420 1.00 87.06 562 ALA A CA 1
ATOM 4114 C C . ALA A 1 562 ? -41.315 -23.312 7.928 1.00 87.06 562 ALA A C 1
ATOM 4116 O O . ALA A 1 562 ? -41.195 -23.569 9.123 1.00 87.06 562 ALA A O 1
ATOM 4117 N N . ALA A 1 563 ? -41.463 -24.287 7.028 1.00 83.75 563 ALA A N 1
ATOM 4118 C CA . ALA A 1 563 ? -41.620 -25.703 7.391 1.00 83.75 563 ALA A CA 1
ATOM 4119 C C . ALA A 1 563 ? -40.391 -26.333 8.070 1.00 83.75 563 ALA A C 1
ATOM 4121 O O . ALA A 1 563 ? -40.508 -27.389 8.690 1.00 83.75 563 ALA A O 1
ATOM 4122 N N . ASP A 1 564 ? -39.231 -25.711 7.914 1.00 83.88 564 ASP A N 1
ATOM 4123 C CA . ASP A 1 564 ? -37.954 -26.066 8.520 1.00 83.88 564 ASP A CA 1
ATOM 4124 C C . ASP A 1 564 ? -37.694 -25.369 9.862 1.00 83.88 564 ASP A C 1
ATOM 4126 O O . ASP A 1 564 ? -36.695 -25.687 10.504 1.00 83.88 564 ASP A O 1
ATOM 4130 N N . ALA A 1 565 ? -38.602 -24.497 10.311 1.00 83.94 565 ALA A N 1
ATOM 4131 C CA . ALA A 1 565 ? -38.487 -23.792 11.578 1.00 83.94 565 ALA A CA 1
ATOM 4132 C C . ALA A 1 565 ? -38.327 -24.743 12.774 1.00 83.94 565 ALA A C 1
ATOM 4134 O O . ALA A 1 565 ? -39.002 -25.777 12.867 1.00 83.94 565 ALA A O 1
ATOM 4135 N N . GLY A 1 566 ? -37.438 -24.388 13.701 1.00 85.94 566 GLY A N 1
ATOM 4136 C CA . GLY A 1 566 ? -37.127 -25.206 14.867 1.00 85.94 566 GLY A CA 1
ATOM 4137 C C . GLY A 1 566 ? -37.838 -24.775 16.157 1.00 85.94 566 GLY A C 1
ATOM 4138 O O . GLY A 1 566 ? -39.074 -24.741 16.232 1.00 85.94 566 GLY A O 1
ATOM 4139 N N . HIS A 1 567 ? -37.076 -24.575 17.236 1.00 90.12 567 HIS A N 1
ATOM 4140 C CA . HIS A 1 567 ? -37.612 -24.188 18.543 1.00 90.12 567 HIS A CA 1
ATOM 4141 C C . HIS A 1 567 ? -37.107 -22.815 18.987 1.00 90.12 567 HIS A C 1
ATOM 4143 O O . HIS A 1 567 ? -36.163 -22.712 19.771 1.00 90.12 567 HIS A O 1
ATOM 4149 N N . ASP A 1 568 ? -37.816 -21.777 18.570 1.00 93.75 568 ASP A N 1
ATOM 4150 C CA . ASP A 1 568 ? -37.279 -20.421 18.608 1.00 93.75 568 ASP A CA 1
ATOM 4151 C C . ASP A 1 568 ? -37.844 -19.607 19.768 1.00 93.75 568 ASP A C 1
ATOM 4153 O O . ASP A 1 568 ? -38.902 -19.904 20.335 1.00 93.75 568 ASP A O 1
ATOM 4157 N N . VAL A 1 569 ? -37.131 -18.548 20.131 1.00 92.94 569 VAL A N 1
ATOM 4158 C CA . VAL A 1 569 ? -37.484 -17.614 21.194 1.00 92.94 569 VAL A CA 1
ATOM 4159 C C . VAL A 1 569 ? -37.544 -16.205 20.624 1.00 92.94 569 VAL A C 1
ATOM 4161 O O . VAL A 1 569 ? -36.535 -15.665 20.188 1.00 92.94 569 VAL A O 1
ATOM 4164 N N . ILE A 1 570 ? -38.709 -15.566 20.702 1.00 94.94 570 ILE A N 1
ATOM 4165 C CA . ILE A 1 570 ? -38.864 -14.142 20.400 1.00 94.94 570 ILE A CA 1
ATOM 4166 C C . ILE A 1 570 ? -38.775 -13.355 21.706 1.00 94.94 570 ILE A C 1
ATOM 4168 O O . ILE A 1 570 ? -39.487 -13.655 22.667 1.00 94.94 570 ILE A O 1
ATOM 4172 N N . VAL A 1 571 ? -37.921 -12.333 21.746 1.00 88.38 571 VAL A N 1
ATOM 4173 C CA . VAL A 1 571 ? -37.743 -11.452 22.908 1.00 88.38 571 VAL A CA 1
ATOM 4174 C C . VAL A 1 571 ? -38.150 -10.024 22.551 1.00 88.38 571 VAL A C 1
ATOM 4176 O O . VAL A 1 571 ? -37.668 -9.471 21.564 1.00 88.38 571 VAL A O 1
ATOM 4179 N N . GLY A 1 572 ? -38.996 -9.415 23.389 1.00 82.38 572 GLY A N 1
ATOM 4180 C CA . GLY A 1 572 ? -39.428 -8.024 23.229 1.00 82.38 572 GLY A CA 1
ATOM 4181 C C . GLY A 1 572 ? -40.462 -7.799 22.122 1.00 82.38 572 GLY A C 1
ATOM 4182 O O . GLY A 1 572 ? -40.381 -6.783 21.444 1.00 82.38 572 GLY A O 1
ATOM 4183 N N . PHE A 1 573 ? -41.399 -8.734 21.937 1.00 91.81 573 PHE A N 1
ATOM 4184 C CA . PHE A 1 573 ? -42.466 -8.659 20.929 1.00 91.81 573 PHE A CA 1
ATOM 4185 C C . PHE A 1 573 ? -43.481 -7.539 21.244 1.00 91.81 573 PHE A C 1
ATOM 4187 O O . PHE A 1 573 ? -44.164 -7.599 22.271 1.00 91.81 573 PHE A O 1
ATOM 4194 N N . ASP A 1 574 ? -43.612 -6.537 20.369 1.00 90.25 574 ASP A N 1
ATOM 4195 C CA . ASP A 1 574 ? -44.530 -5.400 20.537 1.00 90.25 574 ASP A CA 1
ATOM 4196 C C . ASP A 1 574 ? -45.936 -5.733 20.011 1.00 90.25 574 ASP A C 1
ATOM 4198 O O . ASP A 1 574 ? -46.264 -5.618 18.822 1.00 90.25 574 ASP A O 1
ATOM 4202 N N . GLN A 1 575 ? -46.804 -6.166 20.928 1.00 85.38 575 GLN A N 1
ATOM 4203 C CA . GLN A 1 575 ? -48.160 -6.596 20.599 1.00 85.38 575 GLN A CA 1
ATOM 4204 C C . GLN A 1 575 ? -49.004 -5.452 20.018 1.00 85.38 575 GLN A C 1
ATOM 4206 O O . GLN A 1 575 ? -49.283 -4.443 20.669 1.00 85.38 575 GLN A O 1
ATOM 4211 N N . GLY A 1 576 ? -49.491 -5.649 18.791 1.00 83.81 576 GLY A N 1
ATOM 4212 C CA . GLY A 1 576 ? -50.261 -4.656 18.037 1.00 83.81 576 GLY A CA 1
ATOM 4213 C C . GLY A 1 576 ? -49.449 -3.855 17.015 1.00 83.81 576 GLY A C 1
ATOM 4214 O O . GLY A 1 576 ? -50.053 -3.118 16.227 1.00 83.81 576 GLY A O 1
ATOM 4215 N N . GLN A 1 577 ? -48.125 -4.010 16.977 1.00 90.81 577 GLN A N 1
ATOM 4216 C CA . GLN A 1 577 ? -47.279 -3.591 15.853 1.00 90.81 577 GLN A CA 1
ATOM 4217 C C . GLN A 1 577 ? -46.668 -4.809 15.161 1.00 90.81 577 GLN A C 1
ATOM 4219 O O . GLN A 1 577 ? -46.844 -4.951 13.949 1.00 90.81 577 GLN A O 1
ATOM 4224 N N . ASP A 1 578 ? -46.076 -5.716 15.934 1.00 96.06 578 ASP A N 1
ATOM 4225 C CA . ASP A 1 578 ? -45.376 -6.883 15.410 1.00 96.06 578 ASP A CA 1
ATOM 4226 C C . ASP A 1 578 ? -46.335 -7.979 14.927 1.00 96.06 578 ASP A C 1
ATOM 4228 O O . ASP A 1 578 ? -47.532 -8.021 15.267 1.00 96.06 578 ASP A O 1
ATOM 4232 N N . LYS A 1 579 ? -45.811 -8.863 14.076 1.00 97.06 579 LYS A N 1
ATOM 4233 C CA . LYS A 1 579 ? -46.541 -9.964 13.446 1.00 97.06 579 LYS A CA 1
ATOM 4234 C C . LYS A 1 579 ? -45.720 -11.246 13.445 1.00 97.06 579 LYS A C 1
ATOM 4236 O O . LYS A 1 579 ? -44.531 -11.227 13.157 1.00 97.06 579 LYS A O 1
ATOM 4241 N N . ILE A 1 580 ? -46.379 -12.371 13.703 1.00 94.94 580 ILE A N 1
ATOM 4242 C CA . ILE A 1 580 ? -45.839 -13.715 13.476 1.00 94.94 580 ILE A CA 1
ATOM 4243 C C . ILE A 1 580 ? -46.445 -14.243 12.175 1.00 94.94 580 ILE A C 1
ATOM 4245 O O . ILE A 1 580 ? -47.651 -14.472 12.096 1.00 94.94 580 ILE A O 1
ATOM 4249 N N . ASP A 1 581 ? -45.630 -14.413 11.143 1.00 95.19 581 ASP A N 1
ATOM 4250 C CA . ASP A 1 581 ? -46.072 -14.875 9.831 1.00 95.19 581 ASP A CA 1
ATOM 4251 C C . ASP A 1 581 ? -45.897 -16.392 9.698 1.00 95.19 581 ASP A C 1
ATOM 4253 O O . ASP A 1 581 ? -44.791 -16.923 9.785 1.00 95.19 581 ASP A O 1
ATOM 4257 N N . LEU A 1 582 ? -47.015 -17.091 9.506 1.00 92.44 582 LEU A N 1
ATOM 4258 C CA . LEU A 1 582 ? -47.107 -18.542 9.343 1.00 92.44 582 LEU A CA 1
ATOM 4259 C C . LEU A 1 582 ? -47.619 -18.925 7.947 1.00 92.44 582 LEU A C 1
ATOM 4261 O O . LEU A 1 582 ? -47.971 -20.083 7.712 1.00 92.44 582 LEU A O 1
ATOM 4265 N N . SER A 1 583 ? -47.672 -17.971 7.013 1.00 91.06 583 SER A N 1
ATOM 4266 C CA . SER A 1 583 ? -48.231 -18.178 5.672 1.00 91.06 583 SER A CA 1
ATOM 4267 C C . SER A 1 583 ? -47.476 -19.224 4.850 1.00 91.06 583 SER A C 1
ATOM 4269 O O . SER A 1 583 ? -48.061 -19.910 4.011 1.00 91.06 583 SER A O 1
ATOM 4271 N N . ALA A 1 584 ? -46.191 -19.433 5.146 1.00 87.81 584 ALA A N 1
ATOM 4272 C CA . ALA A 1 584 ? -45.371 -20.474 4.531 1.00 87.81 584 ALA A CA 1
ATOM 4273 C C . ALA A 1 584 ? -45.758 -21.908 4.955 1.00 87.81 584 ALA A C 1
ATOM 4275 O O . ALA A 1 584 ? -45.329 -22.870 4.318 1.00 87.81 584 ALA A O 1
ATOM 4276 N N . LEU A 1 585 ? -46.557 -22.067 6.015 1.00 88.75 585 LEU A N 1
ATOM 4277 C CA . LEU A 1 585 ? -46.938 -23.364 6.584 1.00 88.75 585 LEU A CA 1
ATOM 4278 C C . LEU A 1 585 ? -48.334 -23.837 6.156 1.00 88.75 585 LEU A C 1
ATOM 4280 O O . LEU A 1 585 ? -48.723 -24.952 6.503 1.00 88.75 585 LEU A O 1
ATOM 4284 N N . GLU A 1 586 ? -49.085 -23.004 5.423 1.00 86.44 586 GLU A N 1
ATOM 4285 C CA . GLU A 1 586 ? -50.485 -23.252 5.039 1.00 86.44 586 GLU A CA 1
ATOM 4286 C C . GLU A 1 586 ? -51.391 -23.613 6.244 1.00 86.44 586 GLU A C 1
ATOM 4288 O O . GLU A 1 586 ? -52.305 -24.434 6.130 1.00 86.44 586 GLU A O 1
ATOM 4293 N N . LEU A 1 587 ? -51.123 -23.020 7.413 1.00 85.12 587 LEU A N 1
ATOM 4294 C CA . LEU A 1 587 ? -51.882 -23.230 8.653 1.00 85.12 587 LEU A CA 1
ATOM 4295 C C . LEU A 1 587 ? -53.022 -22.216 8.803 1.00 85.12 587 LEU A C 1
ATOM 4297 O O . LEU A 1 587 ? -52.998 -21.136 8.221 1.00 85.12 587 LEU A O 1
ATOM 4301 N N . GLU A 1 588 ? -53.995 -22.527 9.656 1.00 87.00 588 GLU A N 1
ATOM 4302 C CA . GLU A 1 588 ? -54.960 -21.556 10.174 1.00 87.00 588 GLU A CA 1
ATOM 4303 C C . GLU A 1 588 ? -54.762 -21.343 11.686 1.00 87.00 588 GLU A C 1
ATOM 4305 O O . GLU A 1 588 ? -54.229 -22.192 12.399 1.00 87.00 588 GLU A O 1
ATOM 4310 N N . PHE A 1 589 ? -55.271 -20.234 12.235 1.00 87.25 589 PHE A N 1
ATOM 4311 C CA . PHE A 1 589 ? -55.138 -19.919 13.670 1.00 87.25 589 PHE A CA 1
ATOM 4312 C C . PHE A 1 589 ? -55.636 -21.032 14.609 1.00 87.25 589 PHE A C 1
ATOM 4314 O O . PHE A 1 589 ? -55.097 -21.225 15.697 1.00 87.25 589 PHE A O 1
ATOM 4321 N N . ASN A 1 590 ? -56.656 -21.788 14.195 1.00 86.25 590 ASN A N 1
ATOM 4322 C CA . ASN A 1 590 ? -57.209 -22.883 14.997 1.00 86.25 590 ASN A CA 1
ATOM 4323 C C . ASN A 1 590 ? -56.293 -24.116 15.069 1.00 86.25 590 ASN A C 1
ATOM 4325 O O . ASN A 1 590 ? -56.542 -24.990 15.901 1.00 86.25 590 ASN A O 1
ATOM 4329 N N . ASP A 1 591 ? -55.267 -24.191 14.221 1.00 86.88 591 ASP A N 1
ATOM 4330 C CA . ASP A 1 591 ? -54.287 -25.277 14.225 1.00 86.88 591 ASP A CA 1
ATOM 4331 C C . ASP A 1 591 ? -53.195 -25.068 15.292 1.00 86.88 591 ASP A C 1
ATOM 4333 O O . ASP A 1 591 ? -52.440 -25.992 15.601 1.00 86.88 591 ASP A O 1
ATOM 4337 N N . LEU A 1 592 ? -53.126 -23.877 15.902 1.00 87.44 592 LEU A N 1
ATOM 4338 C CA . LEU A 1 592 ? -52.109 -23.509 16.886 1.00 87.44 592 LEU A CA 1
ATOM 4339 C C . LEU A 1 592 ? -52.506 -23.901 18.315 1.00 87.44 592 LEU A C 1
ATOM 4341 O O . LEU A 1 592 ? -53.640 -23.707 18.755 1.00 87.44 592 LEU A O 1
ATOM 4345 N N . THR A 1 593 ? -51.531 -24.381 19.095 1.00 88.81 593 THR A N 1
ATOM 4346 C CA . THR A 1 593 ? -51.667 -24.517 20.555 1.00 88.81 593 THR A CA 1
ATOM 4347 C C . THR A 1 593 ? -50.832 -23.454 21.260 1.00 88.81 593 THR A C 1
ATOM 4349 O O . THR A 1 593 ? -49.607 -23.486 21.164 1.00 88.81 593 THR A O 1
ATOM 4352 N N . ILE A 1 594 ? -51.483 -22.553 22.004 1.00 88.00 594 ILE A N 1
ATOM 4353 C CA . ILE A 1 594 ? -50.835 -21.473 22.767 1.00 88.00 594 ILE A CA 1
ATOM 4354 C C . ILE A 1 594 ? -50.937 -21.772 24.270 1.00 88.00 594 ILE A C 1
ATOM 4356 O O . ILE A 1 594 ? -52.027 -22.003 24.794 1.00 88.00 594 ILE A O 1
ATOM 4360 N N . THR A 1 595 ? -49.797 -21.799 24.966 1.00 88.62 595 THR A N 1
ATOM 4361 C CA . THR A 1 595 ? -49.700 -22.032 26.420 1.00 88.62 595 THR A CA 1
ATOM 4362 C C . THR A 1 595 ? -49.014 -20.858 27.112 1.00 88.62 595 THR A C 1
ATOM 4364 O O . THR A 1 595 ? -47.926 -20.467 26.707 1.00 88.62 595 THR A O 1
ATOM 4367 N N . GLU A 1 596 ? -49.604 -20.337 28.186 1.00 86.31 596 GLU A N 1
ATOM 4368 C CA . GLU A 1 596 ? -49.087 -19.181 28.932 1.00 86.31 596 GLU A CA 1
ATOM 4369 C C . GLU A 1 596 ? -48.270 -19.581 30.171 1.00 86.31 596 GLU A C 1
ATOM 4371 O O . GLU A 1 596 ? -48.615 -20.519 30.897 1.00 86.31 596 GLU A O 1
ATOM 4376 N N . PHE A 1 597 ? -47.215 -18.816 30.454 1.00 79.06 597 PHE A N 1
ATOM 4377 C CA . PHE A 1 597 ? -46.326 -18.955 31.607 1.00 79.06 597 PHE A CA 1
ATOM 4378 C C . PHE A 1 597 ? -46.100 -17.588 32.282 1.00 79.06 597 PHE A C 1
ATOM 4380 O O . PHE A 1 597 ? -46.205 -16.547 31.641 1.00 79.06 597 PHE A O 1
ATOM 4387 N N . GLY A 1 598 ? -45.782 -17.584 33.587 1.00 60.66 598 GLY A N 1
ATOM 4388 C CA . GLY A 1 598 ? -45.352 -16.376 34.317 1.00 60.66 598 GLY A CA 1
ATOM 4389 C C . GLY A 1 598 ? -46.314 -15.183 34.221 1.00 60.66 598 GLY A C 1
ATOM 4390 O O . GLY A 1 598 ? -45.907 -14.121 33.771 1.00 60.66 598 GLY A O 1
ATOM 4391 N N . ASP A 1 599 ? -47.578 -15.373 34.618 1.00 69.50 599 ASP A N 1
ATOM 4392 C CA . ASP A 1 599 ? -48.681 -14.393 34.514 1.00 69.50 599 ASP A CA 1
ATOM 4393 C C . ASP A 1 599 ? -49.044 -13.950 33.078 1.00 69.50 599 ASP A C 1
ATOM 4395 O O . ASP A 1 599 ? -49.711 -12.935 32.896 1.00 69.50 599 ASP A O 1
ATOM 4399 N N . GLY A 1 600 ? -48.662 -14.733 32.062 1.00 65.31 600 GLY A N 1
ATOM 4400 C CA . GLY A 1 600 ? -48.961 -14.450 30.653 1.00 65.31 600 GLY A CA 1
ATOM 4401 C C . GLY A 1 600 ? -47.877 -13.641 29.944 1.00 65.31 600 GLY A C 1
ATOM 4402 O O . GLY A 1 600 ? -48.027 -13.358 28.763 1.00 65.31 600 GLY A O 1
ATOM 4403 N N . ALA A 1 601 ? -46.777 -13.319 30.633 1.00 70.06 601 ALA A N 1
ATOM 4404 C CA . ALA A 1 601 ? -45.634 -12.599 30.070 1.00 70.06 601 ALA A CA 1
ATOM 4405 C C . ALA A 1 601 ? -44.775 -13.452 29.120 1.00 70.06 601 ALA A C 1
ATOM 4407 O O . ALA A 1 601 ? -43.939 -12.918 28.396 1.00 70.06 601 ALA A O 1
ATOM 4408 N N . VAL A 1 602 ? -44.947 -14.778 29.143 1.00 79.62 602 VAL A N 1
ATOM 4409 C CA . VAL A 1 602 ? -44.276 -15.707 28.230 1.00 79.62 602 VAL A CA 1
ATOM 4410 C C . VAL A 1 602 ? -45.301 -16.683 27.666 1.00 79.62 602 VAL A C 1
ATOM 4412 O O . VAL A 1 602 ? -46.043 -17.313 28.423 1.00 79.62 602 VAL A O 1
ATOM 4415 N N . GLN A 1 603 ? -45.330 -16.848 26.349 1.00 87.62 603 GLN A N 1
ATOM 4416 C CA . GLN A 1 603 ? -46.299 -17.688 25.650 1.00 87.62 603 GLN A CA 1
ATOM 4417 C C . GLN A 1 603 ? -45.594 -18.657 24.712 1.00 87.62 603 GLN A C 1
ATOM 4419 O O . GLN A 1 603 ? -44.747 -18.260 23.924 1.00 87.62 603 GLN A O 1
ATOM 4424 N N . LYS A 1 604 ? -45.946 -19.942 24.789 1.00 86.50 604 LYS A N 1
ATOM 4425 C CA . LYS A 1 604 ? -45.426 -20.976 23.893 1.00 86.50 604 LYS A CA 1
ATOM 4426 C C . LYS A 1 604 ? -46.472 -21.353 22.857 1.00 86.50 604 LYS A C 1
ATOM 4428 O O . LYS A 1 604 ? -47.528 -21.869 23.221 1.00 86.50 604 LYS A O 1
ATOM 4433 N N . ILE A 1 605 ? -46.136 -21.163 21.592 1.00 87.81 605 ILE A N 1
ATOM 4434 C CA . ILE A 1 605 ? -46.877 -21.626 20.423 1.00 87.81 605 ILE A CA 1
ATOM 4435 C C . ILE A 1 605 ? -46.249 -22.950 19.991 1.00 87.81 605 ILE A C 1
ATOM 4437 O O . ILE A 1 605 ? -45.030 -23.071 19.932 1.00 87.81 605 ILE A O 1
ATOM 4441 N N . THR A 1 606 ? -47.051 -23.977 19.735 1.00 84.12 606 THR A N 1
ATOM 4442 C CA . THR A 1 606 ? -46.562 -25.253 19.184 1.00 84.12 606 THR A CA 1
ATOM 4443 C C . THR A 1 606 ? -47.363 -25.596 17.938 1.00 84.12 606 THR A C 1
ATOM 4445 O O . THR A 1 606 ? -48.595 -25.533 17.972 1.00 84.12 606 THR A O 1
ATOM 4448 N N . TYR A 1 607 ? -46.663 -25.962 16.866 1.00 80.25 607 TYR A N 1
ATOM 4449 C CA . TYR A 1 607 ? -47.234 -26.428 15.606 1.00 80.25 607 TYR A CA 1
ATOM 4450 C C . TYR A 1 607 ? -46.336 -27.538 15.047 1.00 80.25 607 TYR A C 1
ATOM 4452 O O . TYR A 1 607 ? -45.114 -27.429 15.067 1.00 80.25 607 TYR A O 1
ATOM 4460 N N . ALA A 1 608 ? -46.935 -28.640 14.588 1.00 76.69 608 ALA A N 1
ATOM 4461 C CA . ALA A 1 608 ? -46.195 -29.857 14.233 1.00 76.69 608 ALA A CA 1
ATOM 4462 C C . ALA A 1 608 ? -45.167 -30.260 15.325 1.00 76.69 608 ALA A C 1
ATOM 4464 O O . ALA A 1 608 ? -45.557 -30.440 16.479 1.00 76.69 608 ALA A O 1
ATOM 4465 N N . GLU A 1 609 ? -43.887 -30.414 14.966 1.00 77.88 609 GLU A N 1
ATOM 4466 C CA . GLU A 1 609 ? -42.779 -30.707 15.893 1.00 77.88 609 GLU A CA 1
ATOM 4467 C C . GLU A 1 609 ? -41.992 -29.443 16.308 1.00 77.88 609 GLU A C 1
ATOM 4469 O O . GLU A 1 609 ? -41.079 -29.541 17.120 1.00 77.88 609 GLU A O 1
ATOM 4474 N N . ALA A 1 610 ? -42.354 -28.263 15.795 1.00 82.12 610 ALA A N 1
ATOM 4475 C CA . ALA A 1 610 ? -41.690 -26.984 16.047 1.00 82.12 610 ALA A CA 1
ATOM 4476 C C . ALA A 1 610 ? -42.388 -26.191 17.166 1.00 82.12 610 ALA A C 1
ATOM 4478 O O . ALA A 1 610 ? -43.547 -26.448 17.531 1.00 82.12 610 ALA A O 1
ATOM 4479 N N . SER A 1 611 ? -41.698 -25.212 17.758 1.00 88.38 611 SER A N 1
ATOM 4480 C CA . SER A 1 611 ? -42.340 -24.347 18.756 1.00 88.38 611 SER A CA 1
ATOM 4481 C C . SER A 1 611 ? -41.720 -22.971 18.883 1.00 88.38 611 SER A C 1
ATOM 4483 O O . SER A 1 611 ? -40.509 -22.871 18.916 1.00 88.38 611 SER A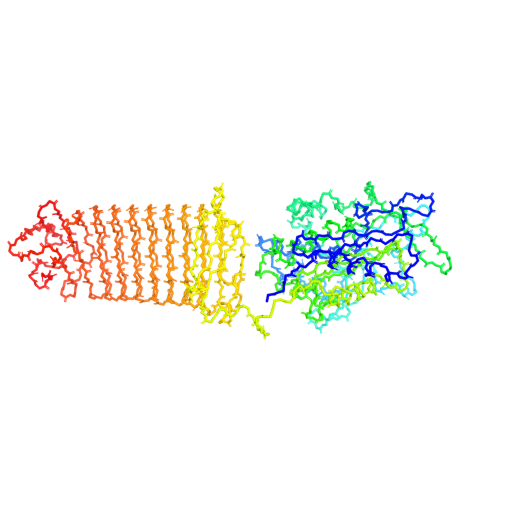 O 1
ATOM 4485 N N . ILE A 1 612 ? -42.538 -21.955 19.138 1.00 90.88 612 ILE A N 1
ATOM 4486 C CA . ILE A 1 612 ? -42.085 -20.576 19.334 1.00 90.88 612 ILE A CA 1
ATOM 4487 C C . ILE A 1 612 ? -42.387 -20.160 20.769 1.00 90.88 612 ILE A C 1
ATOM 4489 O O . ILE A 1 612 ? -43.512 -20.329 21.243 1.00 90.88 612 ILE A O 1
ATOM 4493 N N . LEU A 1 613 ? -41.402 -19.612 21.469 1.00 91.00 613 LEU A N 1
ATOM 4494 C CA . LEU A 1 613 ? -41.562 -19.003 22.780 1.00 91.00 613 LEU A CA 1
ATOM 4495 C C . LEU A 1 613 ? -41.510 -17.481 22.649 1.00 91.00 613 LEU A C 1
ATOM 4497 O O . LEU A 1 613 ? -40.449 -16.909 22.441 1.00 91.00 613 LEU A O 1
ATOM 4501 N N . VAL A 1 614 ? -42.644 -16.814 22.815 1.00 89.50 614 VAL A N 1
ATOM 4502 C CA . VAL A 1 614 ? -42.734 -15.352 22.778 1.00 89.50 614 VAL A CA 1
ATOM 4503 C C . VAL A 1 614 ? -42.634 -14.817 24.199 1.00 89.50 614 VAL A C 1
ATOM 4505 O O . VAL A 1 614 ? -43.435 -15.184 25.061 1.00 89.50 614 VAL A O 1
ATOM 4508 N N . CYS A 1 615 ? -41.630 -13.988 24.455 1.00 84.06 615 CYS A N 1
ATOM 4509 C CA . CYS A 1 615 ? -41.345 -13.396 25.756 1.00 84.06 615 CYS A CA 1
ATOM 4510 C C . CYS A 1 615 ? -41.719 -11.910 25.785 1.00 84.06 615 CYS A C 1
ATOM 4512 O O . CYS A 1 615 ? -41.727 -11.238 24.755 1.00 84.06 615 CYS A O 1
ATOM 4514 N N . ASP A 1 616 ? -41.959 -11.406 26.995 1.00 77.44 616 ASP A N 1
ATOM 4515 C CA . ASP A 1 616 ? -42.297 -10.012 27.295 1.00 77.44 616 ASP A CA 1
ATOM 4516 C C . ASP A 1 616 ? -43.637 -9.541 26.697 1.00 77.44 616 ASP A C 1
ATOM 4518 O O . ASP A 1 616 ? -43.785 -8.383 26.320 1.00 77.44 616 ASP A O 1
ATOM 4522 N N . THR A 1 617 ? -44.642 -10.424 26.646 1.00 77.94 617 THR A N 1
ATOM 4523 C CA . THR A 1 617 ? -45.990 -10.072 26.165 1.00 77.94 617 THR A CA 1
ATOM 4524 C C . THR A 1 617 ? -46.839 -9.385 27.240 1.00 77.94 617 THR A C 1
ATOM 4526 O O . THR A 1 617 ? -46.892 -9.833 28.386 1.00 77.94 617 THR A O 1
ATOM 4529 N N . ASP A 1 618 ? -47.586 -8.349 26.860 1.00 77.75 618 ASP A N 1
ATOM 4530 C CA . ASP A 1 618 ? -48.515 -7.621 27.736 1.00 77.75 618 ASP A CA 1
ATOM 4531 C C . ASP A 1 618 ? -49.840 -8.375 27.990 1.00 77.75 618 ASP A C 1
ATOM 4533 O O . ASP A 1 618 ? -50.507 -8.157 29.006 1.00 77.75 618 ASP A O 1
ATOM 4537 N N . HIS A 1 619 ? -50.257 -9.239 27.059 1.00 80.06 619 HIS A N 1
ATOM 4538 C CA . HIS A 1 619 ? -51.491 -10.036 27.110 1.00 80.06 619 HIS A CA 1
ATOM 4539 C C . HIS A 1 619 ? -51.414 -11.272 26.196 1.00 80.06 619 HIS A C 1
ATOM 4541 O O . HIS A 1 619 ? -50.462 -11.431 25.439 1.00 80.06 619 HIS A O 1
ATOM 4547 N N . SER A 1 620 ? -52.410 -12.163 26.240 1.00 85.81 620 SER A N 1
ATOM 4548 C CA . SER A 1 620 ? -52.480 -13.358 25.380 1.00 85.81 620 SER A CA 1
ATOM 4549 C C . SER A 1 620 ? -52.439 -13.010 23.884 1.00 85.81 620 SER A C 1
ATOM 4551 O O . SER A 1 620 ? -53.137 -12.088 23.464 1.00 85.81 620 SER A O 1
ATOM 4553 N N . LEU A 1 621 ? -51.688 -13.773 23.082 1.00 88.62 621 LEU A N 1
ATOM 4554 C CA . LEU A 1 621 ? -51.637 -13.616 21.623 1.00 88.62 621 LEU A CA 1
ATOM 4555 C C . LEU A 1 621 ? -53.003 -13.918 20.981 1.00 88.62 621 LEU A C 1
ATOM 4557 O O . LEU A 1 621 ? -53.696 -14.872 21.350 1.00 88.62 621 LEU A O 1
ATOM 4561 N N . THR A 1 622 ? -53.388 -13.109 20.000 1.00 89.88 622 THR A N 1
ATOM 4562 C CA . THR A 1 622 ? -54.665 -13.174 19.278 1.00 89.88 622 THR A CA 1
ATOM 4563 C C . THR A 1 622 ? -54.439 -13.358 17.782 1.00 89.88 622 THR A C 1
ATOM 4565 O O . THR A 1 622 ? -53.325 -13.202 17.306 1.00 89.88 622 THR A O 1
ATOM 4568 N N . ILE A 1 623 ? -55.496 -13.645 17.013 1.00 89.00 623 ILE A N 1
ATOM 4569 C CA . ILE A 1 623 ? -55.389 -13.804 15.552 1.00 89.00 623 ILE A CA 1
ATOM 4570 C C . ILE A 1 623 ? -54.782 -12.579 14.847 1.00 89.00 623 ILE A C 1
ATOM 4572 O O . ILE A 1 623 ? -54.129 -12.744 13.826 1.00 89.00 623 ILE A O 1
ATOM 4576 N N . ASP A 1 624 ? -54.954 -11.375 15.403 1.00 90.25 624 ASP A N 1
ATOM 4577 C CA . ASP A 1 624 ? -54.411 -10.141 14.830 1.00 90.25 624 ASP A CA 1
ATOM 4578 C C . ASP A 1 624 ? -52.882 -10.055 14.969 1.00 90.25 624 ASP A C 1
ATOM 4580 O O . ASP A 1 624 ? -52.258 -9.256 14.274 1.00 90.25 624 ASP A O 1
ATOM 4584 N N . ASP A 1 625 ? -52.262 -10.864 15.834 1.00 92.94 625 ASP A N 1
ATOM 4585 C CA . ASP A 1 625 ? -50.804 -10.965 15.980 1.00 92.94 625 ASP A CA 1
ATOM 4586 C C . ASP A 1 625 ? -50.172 -11.868 14.909 1.00 92.94 625 ASP A C 1
ATOM 4588 O O . ASP A 1 625 ? -48.948 -11.935 14.822 1.00 92.94 625 ASP A O 1
ATOM 4592 N N . PHE A 1 626 ? -50.983 -12.525 14.071 1.00 93.12 626 PHE A N 1
ATOM 4593 C CA . PHE A 1 626 ? -50.522 -13.487 13.074 1.00 93.12 626 PHE A CA 1
ATOM 4594 C C . PHE A 1 626 ? -50.843 -13.074 11.636 1.00 93.12 626 PHE A C 1
ATOM 4596 O O . PHE A 1 626 ? -51.819 -12.373 11.359 1.00 93.12 626 PHE A O 1
ATOM 4603 N N . VAL A 1 627 ? -50.034 -13.582 10.710 1.00 94.00 627 VAL A N 1
ATOM 4604 C CA . VAL A 1 627 ? -50.301 -13.614 9.267 1.00 94.00 627 VAL A CA 1
ATOM 4605 C C . VAL A 1 627 ? -50.363 -15.086 8.840 1.00 94.00 627 VAL A C 1
ATOM 4607 O O . VAL A 1 627 ? -49.576 -15.894 9.326 1.00 94.00 627 VAL A O 1
ATOM 4610 N N . PHE A 1 628 ? -51.327 -15.441 7.987 1.00 90.75 628 PHE A N 1
ATOM 4611 C CA . PHE A 1 628 ? -51.574 -16.799 7.483 1.00 90.75 628 PHE A CA 1
ATOM 4612 C C . PHE A 1 628 ? -51.708 -16.796 5.964 1.00 90.75 628 PHE A C 1
ATOM 4614 O O . PHE A 1 628 ? -52.171 -15.762 5.420 1.00 90.75 628 PHE A O 1
#

pLDDT: mean 84.13, std 14.79, range [36.03, 98.75]

Organism: NCBI:txid2663379

Foldseek 3Di:
DWPQFLVLLLVLLVQLVVPQPDPFQKKWKWKDFPRDIRTDMAHALDPVGRHGDGLLFKEFQFQLLLVLLVLLLQVCCVVVLDPQQDQLVVQAPCVVQVLWPQNRPEGNLLLLLQQSLTDALVPCCPPVPQDDPCVQLVDVVRDAQALVNSSVSSSVVSDYGNDHGPPDGDDHLNSQSSSQVSSCRRVVDHVQVSCVVQQCVVLVQVFKTLQFQDDDPRHGWFFEDDPPDTHTSSSGGAHNTSRTRMMGGNVSLLSRCCCVPVVNVSHFLVSCVSVVSSQVRQDDPPVQKGGHWRDDRGKTWTWMAGNVRRMIMIMMRRYDDPDRSVVVSVVSSVVSSVVGCSTPDDPPDDDDVAPVDAQQPWDWDWDAPVVGQIWIWIDDPHDIDIGSHHLLPCCPLFDAHPQQETEHEAHQAEEEAACVRRGVSNLAPEYEYAQAHHAYEYYAHAEAYEYHNHAEAYHYYHAHYAYEYEQHHYAYEYYDHYEAYEYHNAHEAYEYHQHAYQYEYANHAYAYEEENAHHQYEYANAHEAYEYADHAEEYEYEDFAYEYEYEDHHFQYEYEYAPRAAEYEYEPDDPPRYAYEDVNVVDDPVQWDWDADDVRQWIWIDHDNHIYIYHRDPHHDDPSRYHD

Sequence (628 aa):
MTKFDPNAFMSAVQNGMASYAGDAPAVLMEVERNGLSVELAQGTLSLDDSTPATNEAKYEIGSQTKMMTATVVLQMASEGFFSLDDKLSDVMDVSPLAGIANIEEVTLRQLVTHSSGIPDYSNDFNEPGAPSVYAPLLQDPPQPVGVWDAIQFLIDQNAPAEFAPGTSTDYSNTGFVLLQLAIESVSGNALAEEFQTRIFDPVGMQDSSLPGYGRPDGIISSYLQSGDQKIDVTHLPLDNTGDGGAVSTTVDMIKFMKALVLDQTLVPADQMGGLEQFFAAVGFDDGEMVGHNGRVVGTQSMTLVHLESGLIFTAVETMAQPQMHVQDLLVNTMIAVSSSASWEHFDAGKGDLEFKMSAAELNVQPVEDGKGALQTLLESNGVSLTLDTAIGDLDTDRMVFEDGSALLVADSGGSRLSIRAQAKDALNADNQLIGQDGNDRLIGGQGDDKILGGAGNDKLIGRSGHDLIVGGEGNDRLVGNRGKDTLDGGQGNDRLLGFKGADVLDGGVGNDELRGHRGADSLNGGGGDDVLSGGRGNDLLIGGSGQDVLMGGQGADTFLFAADAGHDVIVGFDQGQDKIDLSALELEFNDLTITEFGDGAVQKITYAEASILVCDTDHSLTIDDFVF

Secondary structure (DSSP, 8-state):
-EEE-HHHHHHHHHHHHHT-----SEEEEEEEETTEEEEEEEEBSSSS--PBP-TT-BEE-GGGHHHHHHHHHHHHHHTTS--TTSBHHHHS--GGGTTSTTTTT-BHHHHHTT-S-PPPTTGGGGSTT---THHHHTSSSPPP--HHHHHHHHHHHTPPPSS-TTS-----HHHHHHHHHHHHHHHSS-HHHHHIIIIIHHHT-TT-B--TTS--TTBPP-EEEETTEEEE-TTSPPP-STTT--EE-HHHHHHHHIIIIIS--SS-TTTHHHHHHHHHHTT--SSSEEEEEEE-SS-EEEEEEETTTTEEEEEEESEE-SS-HHHHHHHHHHHHHHHS--EEE--S-SS----SS-GGG-EEEEEE-SSS-EEEEEEETTEEEEESS-GGG---S-EE-TTS-EEEE--TT----BHHHH-SGGGGS--EEE--BSS---B--SS--EEEEEESS-EEEEEEES-EEEEEESS-EEEEEEES-EEEEEESS-EEEEEESS-EEEEEESS-EEEEEESS-EEEEEESS-EEEEEESS-EEEEEES--EEEEEES--EEE--TT--EEEEES--BTTBEEE-GGGT--GGG-EEEEEGGGTEEEEEETTEEEEEES-SS---GGGEE-

Radius of gyration: 32.72 Å; chains: 1; bounding box: 104×61×70 Å